Protein 3B5I (pdb70)

GO terms:
  GO:0000287 magnesium ion binding (F, IDA)
  GO:0009851 auxin biosynthetic process (P, IMP)
  GO:0042802 identical protein binding (F, IPI)
  GO:0051749 indole acetic acid carboxyl methyltransferase activity (F, IDA)
  GO:0009944 polarity specification of adaxial/abaxial axis (P, IMP)
  GO:0008757 S-adenosylmethionine-dependent methyltransferase activity (F, IMP)

Foldseek 3Di:
DVCVVVVVVVVLVLLVQFDFDPDLAGEEAEEEEEAAALDCVQVVVVVVSLVSQQVVCVVSPHGRYAYEYEYEDAPPGPVVNNVVPAADDDDPVVRDVRHDHHHYDYFHDHLLAAGDAFQDHAEYEYEAPLQFFPDQQPQCLDPPHQLQQALFQEQLADGQSVLVSLLVRSLSSVLSNVVNVLRHHHQRHKYKDKHFADADPDSNHGAQVCVLCGDLLSVLVVVCCVPDQDDRVLSSNHHRRGGHHHCCSNVVSCVVSPFKDFPDKDKDWPWDPFDAPPLVQLLSQLLRSLVVVCVRCVVVCCVSHPPVSSVSSSVRSSVVCSVVVVCPVVRNIIMMMMTMITGD/DVCVVVVVVVVLVLLVQFDFDPDLAGEEAEEEEEAAALDCVRVVVVVVSLVSQQVVCVVSPHHRYAYEYEYEDAPVGPVVNNVVPDADDDDCVRHDDHHYDYFHDDLLAAGDAFQDHAEYEYEAPLQFFPDQQPQCLDPPHQLQQALFQELLADGPSVLVSLLVSSLSSVLSNVLNVLRHHHQRHKYKDKHFADADPDQNHGQQVCVLCGDLLSVLVVVCCVDDQDDRVLSSNHHRRGGHYHCCSVVVSVVVSPFKDFPDKDKDWPWDPFDAPDLVQLLSQLLRSLVVVCVRCVVSCCVSHPNVSSVSSSVRSSVVCSVPVVCCVVRNIIMMMMTMITGD

Organism: Arabidopsis thaliana (NCBI:txid3702)

B-factor: mean 50.85, std 23.83, range [14.21, 118.27]

Sequence (684 aa):
AMHARSMLHLLEETLENVHLNSSASPPPFTAVDLGCSSGANTVHIIDFIVKHISKRFDAAGIDPPEFTAFFSDLPSNDFNTLFQLLPPLVSNTEECDGNRSYFVAGVPGSFYRRLFPARTIDFFHSAFSLHWLSQVPESVTDRRSAAYNRGRVFIHGAGEKTTTAYKRQFQADLAEFLRARAAEVKRGGAMFLVCLGRTSVDPTDQGGAGLLFGTHFQDAWDDLVREGLVAAEKRDGFNIPVYAPSLQDFKEVVDANGSFAIDKLVVYKGGSPLVVNEPDDASEVGRAFASSCRSVAGVLVEAHIGEELSNKLFSRVESRATSHAKDVLVNLQFFHIVASLSFTAMHARSMLHLLEETLENVHLNSSASPPPFTAVDLGCSSGANTVHIIDFIVKHISKRFDAAGIDPPEFTAFFSDLPSNDFNTLFQLLPPLVSNDGNRSYFVAGVPGSFYRRLFPARTIDFFHSAFSLHWLSQVPESVTDRRSAAYNRGRVFIHGAGEKTTTAYKRQFQADLAEFLRARAAEVKRGGAMFLVCLGRTSVDPTDQGGAGLLFGTHFQDAWDDLVREGLVAAEKRDGFNIPVYAPSLQDFKEVVDANGSFAIDKLVVYKGGSPLVVNEPDDASEVGRAFASSCRSVAGVLVEAHIGEELSNKLFSRVESRATSHAKDVLVNLQFFHIVASLSFT

CATH classification: 3.40.50.150 (+1 more: 1.10.1200.220)

Nearest PDB structures (foldseek):
  3b5i-assembly1_A  TM=1.003E+00  e=9.572E-78  Arabidopsis thaliana
  3b5i-assembly1_B  TM=1.003E+00  e=2.914E-75  Arabidopsis thaliana
  6c8s-assembly1_A  TM=9.063E-01  e=1.236E-34  Catharanthus roseus
  8wwq-assembly1_A  TM=8.603E-01  e=3.744E-30  Gardenia jasminoides
  2eg5-assembly1_C  TM=8.057E-01  e=3.099E-29  Coffea canephora

Radius of gyration: 29.13 Å; Cα contacts (8 Å, |Δi|>4): 1306; chains: 2; bounding box: 65×77×70 Å

Secondary structure (DSSP, 8-state):
-TTHHHHHHHHHHHHHTS----SSSPPPEEEEEET--SSHHHHHHHHHHHHHHHHHHHHTT-PPPPEEEEEEE-TTS-HHHHHHHSPPBP---------B-SEEEEEES-TTS--S-TT-EEEEEEES-TTB-SS--GGGG-TTSTT--TTTSSSSS--HHHHHHHHHHHHHHHHHHHHHHHHHEEEEEEEEEEEEE---SSTT--HHHHHHHSSHHHHHHHHTTSSSSS-HHHHSS----B----HHHHHHHHHHH-SEEEEEEEEEE-------SSTT-HHHHHHHHHHHHHHHHHHHHHTTS-HHHHHHHHHHHHHHHHHT-HHHHTT---EEEEEEEEE-/-TTHHHHHHHHHHHHHTS----SSSPPPEEEEEET--SSSHHHHHHHHHHHHHHHHHHHTT-PPPPEEEEEEE-TTS-HHHHHHHSPPBP-----B-SEEEEEES-TTS--S-TT-EEEEEEES-TTB-SS--GGGG-TTSTT--TTTSSSSS--HHHHHHHHHHHHHHHHHHHHHHHHHEEEEEEEEEEEEE---SSTT--HHHHHHHSSHHHHHHTTTTSSSSS-HHHHSS----B----HHHHHHHHHHH-SEEEEEEEEEE-------SSTT-HHHHHHHHHHHHHHHHHHHHHTTS-HHHHHHHTTTHHHHHHHTTHHHHTT---EEEEEEEEE-

Structure (mmCIF, N/CA/C/O backbone):
data_3B5I
#
_entry.id   3B5I
#
_cell.length_a   67.270
_cell.length_b   129.400
_cell.length_c   68.330
_cell.angle_alpha   90.00
_cell.angle_beta   112.30
_cell.angle_gamma   90.00
#
_symmetry.space_group_name_H-M   'P 1 21 1'
#
loop_
_entity.id
_entity.type
_entity.pdbx_description
1 polymer 'S-adenosyl-L-methionine:salicylic acid carboxyl methyltransferase-like protein'
2 non-polymer S-ADENOSYL-L-HOMOCYSTEINE
3 non-polymer 'MAGNESIUM ION'
4 water water
#
loop_
_atom_site.group_PDB
_atom_site.id
_atom_site.type_symbol
_atom_site.label_atom_id
_atom_site.label_alt_id
_atom_site.label_comp_id
_atom_site.label_asym_id
_atom_site.label_entity_id
_atom_site.label_seq_id
_atom_site.pdbx_PDB_ins_code
_atom_site.Cartn_x
_atom_site.Cartn_y
_atom_site.Cartn_z
_atom_site.occupancy
_atom_site.B_iso_or_equiv
_atom_site.auth_seq_id
_atom_site.auth_comp_id
_atom_site.auth_asym_id
_atom_site.auth_atom_id
_atom_site.pdbx_PDB_model_num
ATOM 1 N N . ALA A 1 26 ? 13.507 -14.427 10.793 1.00 116.10 26 ALA A N 1
ATOM 2 C CA . ALA A 1 26 ? 13.184 -13.319 9.832 1.00 116.01 26 ALA A CA 1
ATOM 3 C C . ALA A 1 26 ? 12.863 -13.811 8.405 1.00 115.75 26 ALA A C 1
ATOM 4 O O . ALA A 1 26 ? 12.500 -13.010 7.538 1.00 115.89 26 ALA A O 1
ATOM 6 N N . MET A 1 27 ? 12.979 -15.121 8.170 1.00 115.22 27 MET A N 1
ATOM 7 C CA . MET A 1 27 ? 12.667 -15.713 6.857 1.00 114.53 27 MET A CA 1
ATOM 8 C C . MET A 1 27 ? 11.171 -15.988 6.661 1.00 113.42 27 MET A C 1
ATOM 9 O O . MET A 1 27 ? 10.757 -17.110 6.349 1.00 113.45 27 MET A O 1
ATOM 14 N N . HIS A 1 28 ? 10.375 -14.941 6.857 1.00 111.86 28 HIS A N 1
ATOM 15 C CA . HIS A 1 28 ? 8.936 -14.950 6.599 1.00 110.16 28 HIS A CA 1
ATOM 16 C C . HIS A 1 28 ? 8.522 -13.599 6.046 1.00 108.29 28 HIS A C 1
ATOM 17 O O . HIS A 1 28 ? 7.385 -13.413 5.612 1.00 108.21 28 HIS A O 1
ATOM 24 N N . ALA A 1 29 ? 9.459 -12.657 6.088 1.00 105.73 29 ALA A N 1
ATOM 25 C CA . ALA A 1 29 ? 9.280 -11.351 5.481 1.00 103.12 29 ALA A CA 1
ATOM 26 C C . ALA A 1 29 ? 9.368 -11.467 3.960 1.00 101.05 29 ALA A C 1
ATOM 27 O O . ALA A 1 29 ? 8.707 -10.716 3.239 1.00 101.03 29 ALA A O 1
ATOM 29 N N . ARG A 1 30 ? 10.177 -12.417 3.487 1.00 98.00 30 ARG A N 1
ATOM 30 C CA . ARG A 1 30 ? 10.303 -12.715 2.054 1.00 94.84 30 ARG A CA 1
ATOM 31 C C . ARG A 1 30 ? 9.008 -13.308 1.512 1.00 91.58 30 ARG A C 1
ATOM 32 O O . ARG A 1 30 ? 8.674 -13.140 0.337 1.00 91.44 30 ARG A O 1
ATOM 40 N N . SER A 1 31 ? 8.291 -14.005 2.389 1.00 87.24 31 SER A N 1
ATOM 41 C CA . SER A 1 31 ? 7.009 -14.609 2.060 1.00 82.72 31 SER A CA 1
ATOM 42 C C . SER A 1 31 ? 5.880 -13.572 2.141 1.00 79.34 31 SER A C 1
ATOM 43 O O . SER A 1 31 ? 4.927 -13.616 1.358 1.00 78.91 31 SER A O 1
ATOM 46 N N . MET A 1 32 ? 6.003 -12.635 3.082 1.00 74.91 32 MET A N 1
ATOM 47 C CA . MET A 1 32 ? 5.026 -11.549 3.254 1.00 70.44 32 MET A CA 1
ATOM 48 C C . MET A 1 32 ? 5.151 -10.435 2.218 1.00 66.64 32 MET A C 1
ATOM 49 O O . MET A 1 32 ? 4.153 -9.815 1.840 1.00 65.71 32 MET A O 1
ATOM 54 N N . LEU A 1 33 ? 6.374 -10.178 1.769 1.00 62.07 33 LEU A N 1
ATOM 55 C CA . LEU A 1 33 ? 6.575 -9.273 0.655 1.00 57.90 33 LEU A CA 1
ATOM 56 C C . LEU A 1 33 ? 5.857 -9.776 -0.597 1.00 55.44 33 LEU A C 1
ATOM 57 O O . LEU A 1 33 ? 5.598 -9.008 -1.523 1.00 54.77 33 LEU A O 1
ATOM 62 N N . HIS A 1 34 ? 5.508 -11.059 -0.611 1.00 52.61 34 HIS A N 1
ATOM 63 C CA . HIS A 1 34 ? 4.814 -11.630 -1.756 1.00 50.08 34 HIS A CA 1
ATOM 64 C C . HIS A 1 34 ? 3.367 -11.193 -1.802 1.00 47.28 34 HIS A C 1
ATOM 65 O O . HIS A 1 34 ? 2.870 -10.822 -2.855 1.00 47.20 34 HIS A O 1
ATOM 72 N N . LEU A 1 35 ? 2.702 -11.239 -0.657 1.00 44.16 35 LEU A N 1
ATOM 73 C CA . LEU A 1 35 ? 1.306 -10.847 -0.537 1.00 41.11 35 LEU A CA 1
ATOM 74 C C . LEU A 1 35 ? 1.141 -9.402 -0.955 1.00 40.10 35 LEU A C 1
ATOM 75 O O . LEU A 1 35 ? 0.179 -9.049 -1.659 1.00 39.83 35 LEU A O 1
ATOM 80 N N . LEU A 1 36 ? 2.105 -8.575 -0.545 1.00 38.37 36 LEU A N 1
ATOM 81 C CA . LEU A 1 36 ? 2.135 -7.176 -0.931 1.00 36.54 36 LEU A CA 1
ATOM 82 C C . LEU A 1 36 ? 2.309 -7.026 -2.436 1.00 36.50 36 LEU A C 1
ATOM 83 O O . LEU A 1 36 ? 1.603 -6.229 -3.053 1.00 36.19 36 LEU A O 1
ATOM 88 N N . GLU A 1 37 ? 3.213 -7.807 -3.026 1.00 36.80 37 GLU A N 1
ATOM 89 C CA . GLU A 1 37 ? 3.423 -7.802 -4.497 1.00 37.79 37 GLU A CA 1
ATOM 90 C C . GLU A 1 37 ? 2.129 -8.075 -5.239 1.00 36.96 37 GLU A C 1
ATOM 91 O O . GLU A 1 37 ? 1.767 -7.373 -6.182 1.00 36.47 37 GLU A O 1
ATOM 97 N N . GLU A 1 38 ? 1.417 -9.090 -4.768 1.00 36.83 38 GLU A N 1
ATOM 98 C CA . GLU A 1 38 ? 0.142 -9.460 -5.344 1.00 36.50 38 GLU A CA 1
ATOM 99 C C . GLU A 1 38 ? -0.906 -8.359 -5.311 1.00 35.72 38 GLU A C 1
ATOM 100 O O . GLU A 1 38 ? -1.595 -8.161 -6.292 1.00 36.14 38 GLU A O 1
ATOM 106 N N . THR A 1 39 ? -1.049 -7.660 -4.192 1.00 34.74 39 THR A N 1
ATOM 107 C CA . THR A 1 39 ? -2.005 -6.557 -4.108 1.00 33.34 39 THR A CA 1
ATOM 108 C C . THR A 1 39 ? -1.595 -5.420 -5.037 1.00 33.42 39 THR A C 1
ATOM 109 O O . THR A 1 39 ? -2.441 -4.760 -5.644 1.00 32.16 39 THR A O 1
ATOM 113 N N . LEU A 1 40 ? -0.282 -5.215 -5.134 1.00 33.93 40 LEU A N 1
ATOM 114 C CA . LEU A 1 40 ? 0.279 -4.156 -5.964 1.00 34.74 40 LEU A CA 1
ATOM 115 C C . LEU A 1 40 ? -0.044 -4.381 -7.443 1.00 35.83 40 LEU A C 1
ATOM 116 O O . LEU A 1 40 ? -0.211 -3.418 -8.203 1.00 35.67 40 LEU A O 1
ATOM 121 N N . GLU A 1 41 ? -0.164 -5.653 -7.824 1.00 37.41 41 GLU A N 1
ATOM 122 C CA . GLU A 1 41 ? -0.574 -6.041 -9.178 1.00 39.31 41 GLU A CA 1
ATOM 123 C C . GLU A 1 41 ? -2.011 -5.666 -9.496 1.00 39.86 41 GLU A C 1
ATOM 124 O O . GLU A 1 41 ? -2.315 -5.349 -10.639 1.00 40.27 41 GLU A O 1
ATOM 130 N N . ASN A 1 42 ? -2.883 -5.701 -8.491 1.00 40.88 42 ASN A N 1
ATOM 131 C CA . ASN A 1 42 ? -4.306 -5.421 -8.682 1.00 41.83 42 ASN A CA 1
ATOM 132 C C . ASN A 1 42 ? -4.651 -3.976 -8.949 1.00 42.23 42 ASN A C 1
ATOM 133 O O . ASN A 1 42 ? -5.824 -3.672 -9.188 1.00 42.49 42 ASN A O 1
ATOM 138 N N . VAL A 1 43 ? -3.664 -3.083 -8.870 1.00 42.99 43 VAL A N 1
ATOM 139 C CA . VAL A 1 43 ? -3.915 -1.642 -9.024 1.00 43.82 43 VAL A CA 1
ATOM 140 C C . VAL A 1 43 ? -3.960 -1.196 -10.486 1.00 44.93 43 VAL A C 1
ATOM 141 O O . VAL A 1 43 ? -3.038 -1.460 -11.256 1.00 44.77 43 VAL A O 1
ATOM 145 N N . HIS A 1 44 ? -5.039 -0.512 -10.848 1.00 46.56 44 HIS A N 1
ATOM 146 C CA . HIS A 1 44 ? -5.228 0.006 -12.205 1.00 48.45 44 HIS A CA 1
ATOM 147 C C . HIS A 1 44 ? -4.251 1.130 -12.514 1.00 48.22 44 HIS A C 1
ATOM 148 O O . HIS A 1 44 ? -4.413 2.250 -12.051 1.00 48.50 44 HIS A O 1
ATOM 155 N N . LEU A 1 45 ? -3.223 0.809 -13.289 1.00 48.28 45 LEU A N 1
ATOM 156 C CA . LEU A 1 45 ? -2.241 1.789 -13.707 1.00 48.10 45 LEU A CA 1
ATOM 157 C C . LEU A 1 45 ? -2.769 2.632 -14.871 1.00 49.23 45 LEU A C 1
ATOM 158 O O . LEU A 1 45 ? -3.430 2.107 -15.782 1.00 49.36 45 LEU A O 1
ATOM 163 N N . ASN A 1 46 ? -2.505 3.939 -14.821 1.00 50.21 46 ASN A N 1
ATOM 164 C CA . ASN A 1 46 ? -2.880 4.834 -15.904 1.00 51.27 46 ASN A CA 1
ATOM 165 C C . ASN A 1 46 ? -2.197 4.406 -17.202 1.00 52.38 46 ASN A C 1
ATOM 166 O O . ASN A 1 46 ? -0.968 4.178 -17.239 1.00 52.64 46 ASN A O 1
ATOM 171 N N . SER A 1 47 ? -3.011 4.271 -18.250 1.00 53.05 47 SER A N 1
ATOM 172 C CA . SER A 1 47 ? -2.544 3.751 -19.524 1.00 53.87 47 SER A CA 1
ATOM 173 C C . SER A 1 47 ? -1.696 4.776 -20.289 1.00 54.29 47 SER A C 1
ATOM 174 O O . SER A 1 47 ? -0.652 4.415 -20.847 1.00 54.79 47 SER A O 1
ATOM 177 N N . SER A 1 48 ? -2.150 6.038 -20.286 1.00 54.24 48 SER A N 1
ATOM 178 C CA . SER A 1 48 ? -1.528 7.170 -21.003 1.00 53.98 48 SER A CA 1
ATOM 179 C C . SER A 1 48 ? 0.006 7.244 -20.961 1.00 53.49 48 SER A C 1
ATOM 180 O O . SER A 1 48 ? 0.642 6.845 -19.983 1.00 54.09 48 SER A O 1
ATOM 183 N N . ALA A 1 49 ? 0.580 7.770 -22.038 1.00 52.44 49 ALA A N 1
ATOM 184 C CA . ALA A 1 49 ? 2.017 7.999 -22.150 1.00 51.24 49 ALA A CA 1
ATOM 185 C C . ALA A 1 49 ? 2.558 8.839 -20.993 1.00 50.27 49 ALA A C 1
ATOM 186 O O . ALA A 1 49 ? 3.736 8.724 -20.643 1.00 50.25 49 ALA A O 1
ATOM 188 N N . SER A 1 50 ? 1.701 9.690 -20.415 1.00 48.73 50 SER A N 1
ATOM 189 C CA . SER A 1 50 ? 2.112 10.596 -19.324 1.00 47.35 50 SER A CA 1
ATOM 190 C C . SER A 1 50 ? 1.205 10.492 -18.084 1.00 45.78 50 SER A C 1
ATOM 191 O O . SER A 1 50 ? 0.430 11.410 -17.797 1.00 45.98 50 SER A O 1
ATOM 194 N N . PRO A 1 51 ? 1.317 9.379 -17.328 1.00 43.94 51 PRO A N 1
ATOM 195 C CA . PRO A 1 51 ? 0.337 9.144 -16.261 1.00 42.16 51 PRO A CA 1
ATOM 196 C C . PRO A 1 51 ? 0.529 10.154 -15.124 1.00 39.74 51 PRO A C 1
ATOM 197 O O . PRO A 1 51 ? 1.673 10.512 -14.832 1.00 39.53 51 PRO A O 1
ATOM 201 N N . PRO A 1 52 ? -0.577 10.592 -14.477 1.00 37.36 52 PRO A N 1
ATOM 202 C CA . PRO A 1 52 ? -0.542 11.587 -13.413 1.00 35.07 52 PRO A CA 1
ATOM 203 C C . PRO A 1 52 ? 0.146 11.009 -12.180 1.00 33.39 52 PRO A C 1
ATOM 204 O O . PRO A 1 52 ? 0.331 9.786 -12.086 1.00 33.08 52 PRO A O 1
ATOM 208 N N . PRO A 1 53 ? 0.517 11.873 -11.219 1.00 31.60 53 PRO A N 1
ATOM 209 C CA . PRO A 1 53 ? 1.293 11.406 -10.069 1.00 29.73 53 PRO A CA 1
ATOM 210 C C . PRO A 1 53 ? 0.602 10.308 -9.290 1.00 27.71 53 PRO A C 1
ATOM 211 O O . PRO A 1 53 ? -0.608 10.267 -9.221 1.00 27.54 53 PRO A O 1
ATOM 215 N N . PHE A 1 54 ? 1.402 9.424 -8.726 1.00 25.88 54 PHE A N 1
ATOM 216 C CA . PHE A 1 54 ? 0.939 8.257 -8.037 1.00 24.25 54 PHE A CA 1
ATOM 217 C C . PHE A 1 54 ? 1.084 8.521 -6.534 1.00 24.13 54 PHE A C 1
ATOM 218 O O . PHE A 1 54 ? 2.109 9.026 -6.054 1.00 23.37 54 PHE A O 1
ATOM 226 N N . THR A 1 55 ? 0.050 8.165 -5.788 1.00 23.61 55 THR A N 1
ATOM 227 C CA . THR A 1 55 ? 0.043 8.428 -4.372 1.00 22.92 55 THR A CA 1
ATOM 228 C C . THR A 1 55 ? -0.055 7.167 -3.558 1.00 22.30 55 THR A C 1
ATOM 229 O O . THR A 1 55 ? -0.958 6.378 -3.762 1.00 22.42 55 THR A O 1
ATOM 233 N N . ALA A 1 56 ? 0.875 6.996 -2.622 1.00 21.61 56 ALA A N 1
ATOM 234 C CA . ALA A 1 56 ? 0.884 5.843 -1.734 1.00 21.50 56 ALA A CA 1
ATOM 235 C C . ALA A 1 56 ? 0.927 6.286 -0.273 1.00 21.55 56 ALA A C 1
ATOM 236 O O . ALA A 1 56 ? 1.646 7.234 0.074 1.00 21.85 56 ALA A O 1
ATOM 238 N N . VAL A 1 57 ? 0.180 5.599 0.592 1.00 21.39 57 VAL A N 1
ATOM 239 C CA . VAL A 1 57 ? 0.125 5.978 2.022 1.00 21.21 57 VAL A CA 1
ATOM 240 C C . VAL A 1 57 ? 0.417 4.834 3.020 1.00 21.68 57 VAL A C 1
ATOM 241 O O . VAL A 1 57 ? -0.237 3.780 3.003 1.00 20.99 57 VAL A O 1
ATOM 245 N N . ASP A 1 58 ? 1.377 5.052 3.917 1.00 22.40 58 ASP A N 1
ATOM 246 C CA . ASP A 1 58 ? 1.610 4.073 4.958 1.00 23.22 58 ASP A CA 1
ATOM 247 C C . ASP A 1 58 ? 0.874 4.489 6.227 1.00 23.34 58 ASP A C 1
ATOM 248 O O . ASP A 1 58 ? 1.266 5.422 6.905 1.00 23.39 58 ASP A O 1
ATOM 253 N N . LEU A 1 59 ? -0.214 3.790 6.524 1.00 23.85 59 LEU A N 1
ATOM 254 C CA . LEU A 1 59 ? -1.074 4.111 7.654 1.00 24.16 59 LEU A CA 1
ATOM 255 C C . LEU A 1 59 ? -0.601 3.457 8.942 1.00 25.33 59 LEU A C 1
ATOM 256 O O . LEU A 1 59 ? -0.550 2.227 9.066 1.00 25.49 59 LEU A O 1
ATOM 261 N N . GLY A 1 60 ? -0.301 4.287 9.930 1.00 26.24 60 GLY A N 1
ATOM 262 C CA . GLY A 1 60 ? 0.214 3.791 11.194 1.00 27.01 60 GLY A CA 1
ATOM 263 C C . GLY A 1 60 ? 1.686 3.524 11.014 1.00 27.95 60 GLY A C 1
ATOM 264 O O . GLY A 1 60 ? 2.219 2.467 11.409 1.00 28.28 60 GLY A O 1
ATOM 265 N N . CYS A 1 61 ? 2.353 4.484 10.396 1.00 28.52 61 CYS A N 1
ATOM 266 C CA . CYS A 1 61 ? 3.788 4.404 10.266 1.00 29.72 61 CYS A CA 1
ATOM 267 C C . CYS A 1 61 ? 4.346 4.676 11.665 1.00 31.44 61 CYS A C 1
ATOM 268 O O . CYS A 1 61 ? 3.620 4.686 12.687 1.00 32.65 61 CYS A O 1
ATOM 271 N N . SER A 1 62 ? 5.629 4.899 11.771 1.00 32.07 62 SER A N 1
ATOM 272 C CA . SER A 1 62 ? 6.110 5.172 13.092 1.00 32.73 62 SER A CA 1
ATOM 273 C C . SER A 1 62 ? 7.287 6.052 12.824 1.00 33.63 62 SER A C 1
ATOM 274 O O . SER A 1 62 ? 7.145 7.029 12.068 1.00 34.20 62 SER A O 1
ATOM 277 N N . SER A 1 63 ? 8.440 5.716 13.396 1.00 34.07 63 SER A N 1
ATOM 278 C CA . SER A 1 63 ? 9.643 6.495 13.177 1.00 35.26 63 SER A CA 1
ATOM 279 C C . SER A 1 63 ? 10.802 5.590 12.816 1.00 35.78 63 SER A C 1
ATOM 280 O O . SER A 1 63 ? 11.951 6.038 12.724 1.00 36.16 63 SER A O 1
ATOM 283 N N . GLY A 1 64 ? 10.486 4.311 12.609 1.00 35.85 64 GLY A N 1
ATOM 284 C CA . GLY A 1 64 ? 11.483 3.324 12.286 1.00 35.29 64 GLY A CA 1
ATOM 285 C C . GLY A 1 64 ? 11.773 3.277 10.810 1.00 35.14 64 GLY A C 1
ATOM 286 O O . GLY A 1 64 ? 11.181 4.010 10.023 1.00 35.56 64 GLY A O 1
ATOM 287 N N . ALA A 1 65 ? 12.696 2.400 10.444 1.00 34.86 65 ALA A N 1
ATOM 288 C CA . ALA A 1 65 ? 13.049 2.151 9.062 1.00 34.49 65 ALA A CA 1
ATOM 289 C C . ALA A 1 65 ? 12.061 1.227 8.329 1.00 34.03 65 ALA A C 1
ATOM 290 O O . ALA A 1 65 ? 12.014 1.254 7.100 1.00 33.47 65 ALA A O 1
ATOM 292 N N . ASN A 1 66 ? 11.303 0.403 9.067 1.00 33.38 66 ASN A N 1
ATOM 293 C CA . ASN A 1 66 ? 10.250 -0.415 8.462 1.00 33.18 66 ASN A CA 1
ATOM 294 C C . ASN A 1 66 ? 9.380 0.416 7.507 1.00 32.65 66 ASN A C 1
ATOM 295 O O . ASN A 1 66 ? 9.127 -0.020 6.376 1.00 32.18 66 ASN A O 1
ATOM 300 N N . THR A 1 67 ? 8.931 1.606 7.951 1.00 31.62 67 THR A N 1
ATOM 301 C CA . THR A 1 67 ? 8.027 2.426 7.123 1.00 30.67 67 THR A CA 1
ATOM 302 C C . THR A 1 67 ? 8.646 2.844 5.789 1.00 30.27 67 THR A C 1
ATOM 303 O O . THR A 1 67 ? 7.994 2.774 4.766 1.00 29.39 67 THR A O 1
ATOM 307 N N . VAL A 1 68 ? 9.910 3.252 5.823 1.00 30.59 68 VAL A N 1
ATOM 308 C CA . VAL A 1 68 ? 10.581 3.770 4.658 1.00 31.36 68 VAL A CA 1
ATOM 309 C C . VAL A 1 68 ? 10.873 2.655 3.662 1.00 32.58 68 VAL A C 1
ATOM 310 O O . VAL A 1 68 ? 10.801 2.861 2.443 1.00 33.35 68 VAL A O 1
ATOM 314 N N . HIS A 1 69 ? 11.119 1.455 4.174 1.00 33.85 69 HIS A N 1
ATOM 315 C CA . HIS A 1 69 ? 11.443 0.337 3.315 1.00 34.61 69 HIS A CA 1
ATOM 316 C C . HIS A 1 69 ? 10.269 -0.177 2.510 1.00 34.45 69 HIS A C 1
ATOM 317 O O . HIS A 1 69 ? 10.436 -0.434 1.305 1.00 34.91 69 HIS A O 1
ATOM 324 N N . ILE A 1 70 ? 9.098 -0.345 3.140 1.00 33.81 70 ILE A N 1
ATOM 325 C CA . ILE A 1 70 ? 7.899 -0.709 2.365 1.00 33.82 70 ILE A CA 1
ATOM 326 C C . ILE A 1 70 ? 7.475 0.361 1.351 1.00 33.40 70 ILE A C 1
ATOM 327 O O . ILE A 1 70 ? 6.984 0.016 0.264 1.00 32.85 70 ILE A O 1
ATOM 332 N N . ILE A 1 71 ? 7.663 1.641 1.705 1.00 32.73 71 ILE A N 1
ATOM 333 C CA . ILE A 1 71 ? 7.323 2.726 0.775 1.00 32.04 71 ILE A CA 1
ATOM 334 C C . ILE A 1 71 ? 8.251 2.561 -0.412 1.00 32.43 71 ILE A C 1
ATOM 335 O O . ILE A 1 71 ? 7.815 2.591 -1.572 1.00 32.29 71 ILE A O 1
ATOM 340 N N . ASP A 1 72 ? 9.525 2.332 -0.083 1.00 32.65 72 ASP A N 1
ATOM 341 C CA . ASP A 1 72 ? 10.565 2.092 -1.069 1.00 32.86 72 ASP A CA 1
ATOM 342 C C . ASP A 1 72 ? 10.149 0.978 -2.005 1.00 32.14 72 ASP A C 1
ATOM 343 O O . ASP A 1 72 ? 10.188 1.130 -3.233 1.00 32.13 72 ASP A O 1
ATOM 348 N N . PHE A 1 73 ? 9.722 -0.123 -1.392 1.00 31.05 73 PHE A N 1
ATOM 349 C CA . PHE A 1 73 ? 9.292 -1.321 -2.080 1.00 29.58 73 PHE A CA 1
ATOM 350 C C . PHE A 1 73 ? 8.085 -1.060 -2.929 1.00 29.43 73 PHE A C 1
ATOM 351 O O . PHE A 1 73 ? 7.997 -1.595 -4.013 1.00 30.14 73 PHE A O 1
ATOM 359 N N . ILE A 1 74 ? 7.143 -0.264 -2.424 1.00 29.12 74 ILE A N 1
ATOM 360 C CA . ILE A 1 74 ? 5.916 0.016 -3.134 1.00 29.02 74 ILE A CA 1
ATOM 361 C C . ILE A 1 74 ? 6.250 0.758 -4.430 1.00 29.87 74 ILE A C 1
ATOM 362 O O . ILE A 1 74 ? 5.968 0.249 -5.521 1.00 29.61 74 ILE A O 1
ATOM 367 N N . VAL A 1 75 ? 6.904 1.913 -4.318 1.00 30.92 75 VAL A N 1
ATOM 368 C CA . VAL A 1 75 ? 7.151 2.728 -5.505 1.00 32.08 75 VAL A CA 1
ATOM 369 C C . VAL A 1 75 ? 8.069 2.005 -6.508 1.00 32.98 75 VAL A C 1
ATOM 370 O O . VAL A 1 75 ? 7.946 2.179 -7.729 1.00 33.28 75 VAL A O 1
ATOM 374 N N . LYS A 1 76 ? 8.947 1.164 -5.981 1.00 33.78 76 LYS A N 1
ATOM 375 C CA . LYS A 1 76 ? 9.837 0.356 -6.794 1.00 35.18 76 LYS A CA 1
ATOM 376 C C . LYS A 1 76 ? 9.078 -0.638 -7.698 1.00 35.60 76 LYS A C 1
ATOM 377 O O . LYS A 1 76 ? 9.436 -0.811 -8.862 1.00 35.60 76 LYS A O 1
ATOM 383 N N . HIS A 1 77 ? 8.043 -1.288 -7.154 1.00 35.97 77 HIS A N 1
ATOM 384 C CA . HIS A 1 77 ? 7.270 -2.272 -7.891 1.00 36.15 77 HIS A CA 1
ATOM 385 C C . HIS A 1 77 ? 6.375 -1.599 -8.905 1.00 36.22 77 HIS A C 1
ATOM 386 O O . HIS A 1 77 ? 6.255 -2.067 -10.042 1.00 36.62 77 HIS A O 1
ATOM 393 N N . ILE A 1 78 ? 5.744 -0.504 -8.491 1.00 35.68 78 ILE A N 1
ATOM 394 C CA . ILE A 1 78 ? 4.905 0.271 -9.384 1.00 35.29 78 ILE A CA 1
ATOM 395 C C . ILE A 1 78 ? 5.736 0.773 -10.550 1.00 35.98 78 ILE A C 1
ATOM 396 O O . ILE A 1 78 ? 5.332 0.650 -11.697 1.00 36.15 78 ILE A O 1
ATOM 401 N N . SER A 1 79 ? 6.916 1.306 -10.266 1.00 36.62 79 SER A N 1
ATOM 402 C CA . SER A 1 79 ? 7.785 1.733 -11.354 1.00 37.14 79 SER A CA 1
ATOM 403 C C . SER A 1 79 ? 8.041 0.563 -12.295 1.00 37.79 79 SER A C 1
ATOM 404 O O . SER A 1 79 ? 7.816 0.692 -13.504 1.00 38.18 79 SER A O 1
ATOM 407 N N . LYS A 1 80 ? 8.484 -0.571 -11.748 1.00 38.10 80 LYS A N 1
ATOM 408 C CA . LYS A 1 80 ? 8.783 -1.747 -12.572 1.00 38.97 80 LYS A CA 1
ATOM 409 C C . LYS A 1 80 ? 7.607 -2.189 -13.461 1.00 39.17 80 LYS A C 1
ATOM 410 O O . LYS A 1 80 ? 7.832 -2.714 -14.560 1.00 39.55 80 LYS A O 1
ATOM 416 N N . ARG A 1 81 ? 6.369 -1.988 -12.997 1.00 38.89 81 ARG A N 1
ATOM 417 C CA . ARG A 1 81 ? 5.204 -2.291 -13.823 1.00 38.64 81 ARG A CA 1
ATOM 418 C C . ARG A 1 81 ? 5.163 -1.347 -15.014 1.00 39.11 81 ARG A C 1
ATOM 419 O O . ARG A 1 81 ? 4.956 -1.758 -16.154 1.00 39.00 81 ARG A O 1
ATOM 427 N N . PHE A 1 82 ? 5.378 -0.071 -14.733 1.00 39.61 82 PHE A N 1
ATOM 428 C CA . PHE A 1 82 ? 5.337 0.943 -15.758 1.00 40.15 82 PHE A CA 1
ATOM 429 C C . PHE A 1 82 ? 6.363 0.638 -16.848 1.00 41.64 82 PHE A C 1
ATOM 430 O O . PHE A 1 82 ? 6.027 0.641 -18.035 1.00 42.18 82 PHE A O 1
ATOM 438 N N . ASP A 1 83 ? 7.595 0.334 -16.444 1.00 43.03 83 ASP A N 1
ATOM 439 C CA . ASP A 1 83 ? 8.644 -0.066 -17.383 1.00 44.11 83 ASP A CA 1
ATOM 440 C C . ASP A 1 83 ? 8.246 -1.283 -18.214 1.00 44.38 83 ASP A C 1
ATOM 441 O O . ASP A 1 83 ? 8.636 -1.376 -19.375 1.00 44.67 83 ASP A O 1
ATOM 446 N N . ALA A 1 84 ? 7.479 -2.207 -17.620 1.00 44.48 84 ALA A N 1
ATOM 447 C CA . ALA A 1 84 ? 7.008 -3.413 -18.323 1.00 44.42 84 ALA A CA 1
ATOM 448 C C . ALA A 1 84 ? 6.019 -3.102 -19.447 1.00 44.50 84 ALA A C 1
ATOM 449 O O . ALA A 1 84 ? 5.797 -3.937 -20.336 1.00 45.04 84 ALA A O 1
ATOM 451 N N . ALA A 1 85 ? 5.426 -1.910 -19.405 1.00 44.12 85 ALA A N 1
ATOM 452 C CA . ALA A 1 85 ? 4.551 -1.449 -20.475 1.00 44.23 85 ALA A CA 1
ATOM 453 C C . ALA A 1 85 ? 5.231 -0.377 -21.340 1.00 44.53 85 ALA A C 1
ATOM 454 O O . ALA A 1 85 ? 4.593 0.247 -22.196 1.00 44.42 85 ALA A O 1
ATOM 456 N N . GLY A 1 86 ? 6.528 -0.183 -21.108 1.00 44.83 86 GLY A N 1
ATOM 457 C CA . GLY A 1 86 ? 7.338 0.794 -21.828 1.00 45.37 86 GLY A CA 1
ATOM 458 C C . GLY A 1 86 ? 7.041 2.259 -21.527 1.00 45.81 86 GLY A C 1
ATOM 459 O O . GLY A 1 86 ? 7.210 3.134 -22.395 1.00 46.07 86 GLY A O 1
ATOM 460 N N . ILE A 1 87 ? 6.610 2.535 -20.299 1.00 45.67 87 ILE A N 1
ATOM 461 C CA . ILE A 1 87 ? 6.258 3.897 -19.893 1.00 45.60 87 ILE A CA 1
ATOM 462 C C . ILE A 1 87 ? 7.243 4.429 -18.850 1.00 44.88 87 ILE A C 1
ATOM 463 O O . ILE A 1 87 ? 7.767 3.661 -18.042 1.00 45.04 87 ILE A O 1
ATOM 468 N N . ASP A 1 88 ? 7.520 5.734 -18.894 1.00 44.00 88 ASP A N 1
ATOM 469 C CA . ASP A 1 88 ? 8.228 6.402 -17.799 1.00 42.72 88 ASP A CA 1
ATOM 470 C C . ASP A 1 88 ? 7.338 6.401 -16.564 1.00 40.57 88 ASP A C 1
ATOM 471 O O . ASP A 1 88 ? 6.170 6.796 -16.628 1.00 40.71 88 ASP A O 1
ATOM 476 N N . PRO A 1 89 ? 7.878 5.960 -15.434 1.00 38.31 89 PRO A N 1
ATOM 477 C CA . PRO A 1 89 ? 7.094 6.007 -14.212 1.00 36.77 89 PRO A CA 1
ATOM 478 C C . PRO A 1 89 ? 6.648 7.439 -13.863 1.00 35.35 89 PRO A C 1
ATOM 479 O O . PRO A 1 89 ? 7.405 8.411 -14.071 1.00 34.79 89 PRO A O 1
ATOM 483 N N . PRO A 1 90 ? 5.426 7.575 -13.318 1.00 33.71 90 PRO A N 1
ATOM 484 C CA . PRO A 1 90 ? 4.892 8.877 -12.982 1.00 32.58 90 PRO A CA 1
ATOM 485 C C . PRO A 1 90 ? 5.629 9.414 -11.761 1.00 31.63 90 PRO A C 1
ATOM 486 O O . PRO A 1 90 ? 6.421 8.682 -11.135 1.00 31.01 90 PRO A O 1
ATOM 490 N N . GLU A 1 91 ? 5.393 10.676 -11.412 1.00 30.51 91 GLU A 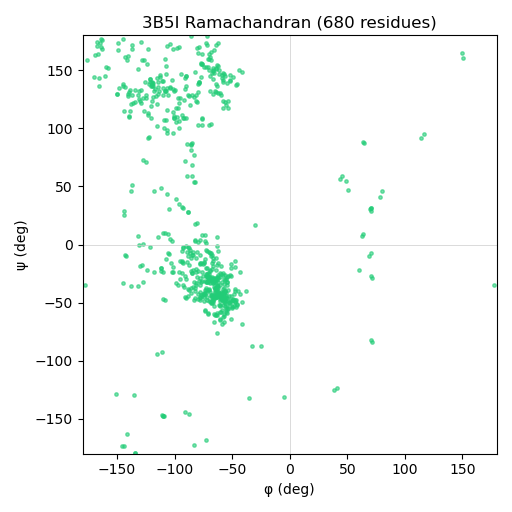N 1
ATOM 491 C CA . GLU A 1 91 ? 5.941 11.172 -10.134 1.00 29.71 91 GLU A CA 1
ATOM 492 C C . GLU A 1 91 ? 5.259 10.492 -8.951 1.00 29.23 91 GLU A C 1
ATOM 493 O O . GLU A 1 91 ? 4.082 10.131 -9.030 1.00 28.89 91 GLU A O 1
ATOM 499 N N . PHE A 1 92 ? 6.011 10.300 -7.872 1.00 28.67 92 PHE A N 1
ATOM 500 C CA . PHE A 1 92 ? 5.515 9.574 -6.699 1.00 28.77 92 PHE A CA 1
ATOM 501 C C . PHE A 1 92 ? 5.499 10.450 -5.461 1.00 28.55 92 PHE A C 1
ATOM 502 O O . PHE A 1 92 ? 6.452 11.176 -5.200 1.00 28.81 92 PHE A O 1
ATOM 510 N N . THR A 1 93 ? 4.411 10.363 -4.699 1.00 28.42 93 THR A N 1
ATOM 511 C CA . THR A 1 93 ? 4.332 10.958 -3.368 1.00 27.79 93 THR A CA 1
ATOM 512 C C . THR A 1 93 ? 4.067 9.860 -2.368 1.00 27.54 93 THR A C 1
ATOM 513 O O . THR A 1 93 ? 3.260 8.965 -2.597 1.00 26.86 93 THR A O 1
ATOM 517 N N . ALA A 1 94 ? 4.764 9.937 -1.248 1.00 27.62 94 ALA A N 1
ATOM 518 C CA . ALA A 1 94 ? 4.557 8.995 -0.176 1.00 27.36 94 ALA A CA 1
ATOM 519 C C . ALA A 1 94 ? 4.029 9.736 1.032 1.00 27.51 94 ALA A C 1
ATOM 520 O O . ALA A 1 94 ? 4.602 10.741 1.450 1.00 28.40 94 ALA A O 1
ATOM 522 N N . PHE A 1 95 ? 2.920 9.262 1.585 1.00 26.94 95 PHE A N 1
ATOM 523 C CA . PHE A 1 95 ? 2.392 9.849 2.815 1.00 26.05 95 PHE A CA 1
ATOM 524 C C . PHE A 1 95 ? 2.610 8.940 4.012 1.00 25.71 95 PHE A C 1
ATOM 525 O O . PHE A 1 95 ? 2.360 7.728 3.959 1.00 26.22 95 PHE A O 1
ATOM 533 N N . PHE A 1 96 ? 3.072 9.528 5.105 1.00 25.15 96 PHE A N 1
ATOM 534 C CA . PHE A 1 96 ? 3.430 8.760 6.289 1.00 23.99 96 PHE A CA 1
ATOM 535 C C . PHE A 1 96 ? 2.520 9.140 7.399 1.00 23.64 96 PHE A C 1
ATOM 536 O O . PHE A 1 96 ? 2.724 10.187 8.014 1.00 23.92 96 PHE A O 1
ATOM 544 N N . SER A 1 97 ? 1.528 8.301 7.670 1.00 22.95 97 SER A N 1
ATOM 545 C CA . SER A 1 97 ? 0.440 8.730 8.508 1.00 23.11 97 SER A CA 1
ATOM 546 C C . SER A 1 97 ? 0.455 8.035 9.838 1.00 23.16 97 SER A C 1
ATOM 547 O O . SER A 1 97 ? 0.632 6.832 9.917 1.00 22.76 97 SER A O 1
ATOM 550 N N . ASP A 1 98 ? 0.256 8.824 10.882 1.00 23.70 98 ASP A N 1
ATOM 551 C CA . ASP A 1 98 ? 0.200 8.342 12.253 1.00 24.16 98 ASP A CA 1
ATOM 552 C C . ASP A 1 98 ? -0.410 9.433 13.105 1.00 24.56 98 ASP A C 1
ATOM 553 O O . ASP A 1 98 ? -0.659 10.558 12.640 1.00 24.45 98 ASP A O 1
ATOM 558 N N . LEU A 1 99 ? -0.646 9.089 14.360 1.00 25.35 99 LEU A N 1
ATOM 559 C CA . LEU A 1 99 ? -1.149 10.023 15.350 1.00 26.40 99 LEU A CA 1
ATOM 560 C C . LEU A 1 99 ? -0.161 11.172 15.554 1.00 26.79 99 LEU A C 1
ATOM 561 O O . LEU A 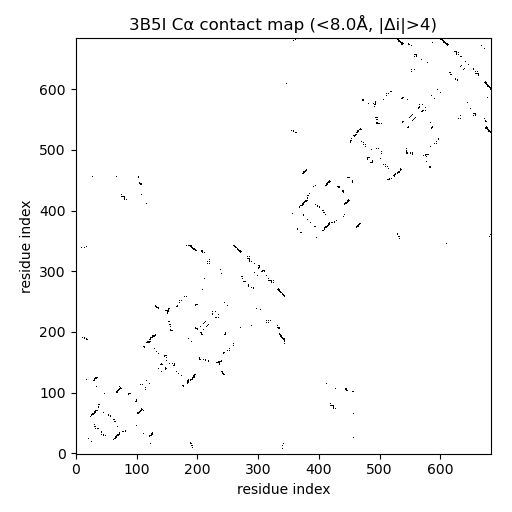1 99 ? 1.037 10.974 15.366 1.00 26.87 99 LEU A O 1
ATOM 566 N N . PRO A 1 100 ? -0.666 12.369 15.914 1.00 26.96 100 PRO A N 1
ATOM 567 C CA . PRO A 1 100 ? 0.146 13.535 16.248 1.00 27.12 100 PRO A CA 1
ATOM 568 C C . PRO A 1 100 ? 1.227 13.239 17.274 1.00 27.30 100 PRO A C 1
ATOM 569 O O . PRO A 1 100 ? 2.221 13.961 17.379 1.00 27.87 100 PRO A O 1
ATOM 573 N N . SER A 1 101 ? 1.064 12.171 18.023 1.00 27.14 101 SER A N 1
ATOM 574 C CA . SER A 1 101 ? 2.086 11.849 19.007 1.00 27.03 101 SER A CA 1
ATOM 575 C C . SER A 1 101 ? 3.223 10.989 18.457 1.00 26.57 101 SER A C 1
ATOM 576 O O . SER A 1 101 ? 4.180 10.700 19.159 1.00 27.90 101 SER A O 1
ATOM 579 N N . ASN A 1 102 ? 3.138 10.593 17.202 1.00 25.53 102 ASN A N 1
ATOM 580 C CA . ASN A 1 102 ? 4.220 9.867 16.569 1.00 24.60 102 ASN A CA 1
ATOM 581 C C . ASN A 1 102 ? 5.464 10.752 16.500 1.00 24.67 102 ASN A C 1
ATOM 582 O O . ASN A 1 102 ? 5.358 11.984 16.526 1.00 25.28 102 ASN A O 1
ATOM 587 N N . ASP A 1 103 ? 6.645 10.152 16.454 1.00 24.61 103 ASP A N 1
ATOM 588 C CA . ASP A 1 103 ? 7.868 10.951 16.420 1.00 24.96 103 ASP A CA 1
ATOM 589 C C . ASP A 1 103 ? 8.311 11.251 14.982 1.00 25.27 103 ASP A C 1
ATOM 590 O O . ASP A 1 103 ? 9.324 10.705 14.482 1.00 25.00 103 ASP A O 1
ATOM 595 N N . PHE A 1 104 ? 7.552 12.125 14.330 1.00 25.59 104 PHE A N 1
ATOM 596 C CA . PHE A 1 104 ? 7.830 12.473 12.946 1.00 26.71 104 PHE A CA 1
ATOM 597 C C . PHE A 1 104 ? 9.223 13.079 12.834 1.00 27.84 104 PHE A C 1
ATOM 598 O O . PHE A 1 104 ? 9.975 12.734 11.919 1.00 28.26 104 PHE A O 1
ATOM 606 N N . ASN A 1 105 ? 9.582 13.957 13.771 1.00 28.57 105 ASN A N 1
ATOM 607 C CA . ASN A 1 105 ? 10.912 14.509 13.770 1.00 29.64 105 ASN A CA 1
ATOM 608 C C . ASN A 1 105 ? 11.929 13.415 13.445 1.00 29.78 105 ASN A C 1
ATOM 609 O O . ASN A 1 105 ? 12.775 13.577 12.561 1.00 30.10 105 ASN A O 1
ATOM 614 N N . THR A 1 106 ? 11.832 12.288 14.145 1.00 30.04 106 THR A N 1
ATOM 615 C CA . THR A 1 106 ? 12.779 11.209 13.935 1.00 30.04 106 THR A CA 1
ATOM 616 C C . THR A 1 106 ? 12.601 10.645 12.550 1.00 30.46 106 THR A C 1
ATOM 617 O O . THR A 1 106 ? 13.575 10.520 11.818 1.00 30.86 106 THR A O 1
ATOM 621 N N . LEU A 1 107 ? 11.355 10.334 12.195 1.00 31.03 107 LEU A N 1
ATOM 622 C CA . LEU A 1 107 ? 11.019 9.802 10.880 1.00 31.53 107 LEU A CA 1
ATOM 623 C C . LEU A 1 107 ? 11.684 10.624 9.803 1.00 32.10 107 LEU A C 1
ATOM 624 O O . LEU A 1 107 ? 12.320 10.068 8.912 1.00 32.32 107 LEU A O 1
ATOM 629 N N . PHE A 1 108 ? 11.554 11.946 9.916 1.00 32.84 108 PHE A N 1
ATOM 630 C CA . PHE A 1 108 ? 11.950 12.843 8.848 1.00 34.10 108 PHE A CA 1
ATOM 631 C C . PHE A 1 108 ? 13.471 12.855 8.644 1.00 36.07 108 PHE A C 1
ATOM 632 O O . PHE A 1 108 ? 13.943 13.029 7.519 1.00 36.77 108 PHE A O 1
ATOM 640 N N . GLN A 1 109 ? 14.225 12.621 9.713 1.00 38.20 109 GLN A N 1
ATOM 641 C CA . GLN A 1 109 ? 15.685 12.565 9.634 1.00 40.47 109 GLN A CA 1
ATOM 642 C C . GLN A 1 109 ? 16.213 11.306 8.947 1.00 41.86 109 GLN A C 1
ATOM 643 O O . GLN A 1 109 ? 17.318 11.303 8.370 1.00 42.01 109 GLN A O 1
ATOM 649 N N . LEU A 1 110 ? 15.429 10.234 9.022 1.00 43.25 110 LEU A N 1
ATOM 650 C CA . LEU A 1 110 ? 15.754 8.992 8.328 1.00 44.62 110 LEU A CA 1
ATOM 651 C C . LEU A 1 110 ? 15.501 9.061 6.834 1.00 46.06 110 LEU A C 1
ATOM 652 O O . LEU A 1 110 ? 16.110 8.327 6.066 1.00 46.31 110 LEU A O 1
ATOM 657 N N . LEU A 1 111 ? 14.567 9.901 6.421 1.00 47.88 111 LEU A N 1
ATOM 658 C CA . LEU A 1 111 ? 14.211 9.923 5.020 1.00 49.94 111 LEU A CA 1
ATOM 659 C C . LEU A 1 111 ? 15.437 10.234 4.160 1.00 52.09 111 LEU A C 1
ATOM 660 O O . LEU A 1 111 ? 16.127 11.219 4.404 1.00 52.37 111 LEU A O 1
ATOM 665 N N . PRO A 1 112 ? 15.760 9.347 3.206 1.00 54.64 112 PRO A N 1
ATOM 666 C CA . PRO A 1 112 ? 16.865 9.611 2.256 1.00 56.88 112 PRO A CA 1
ATOM 667 C C . PRO A 1 112 ? 16.615 10.823 1.326 1.00 59.42 112 PRO A C 1
ATOM 668 O O . PRO A 1 112 ? 15.453 11.145 1.030 1.00 59.08 112 PRO A O 1
ATOM 672 N N . PRO A 1 113 ? 17.702 11.493 0.878 1.00 62.07 113 PRO A N 1
ATOM 673 C CA . PRO A 1 113 ? 17.596 12.707 0.067 1.00 64.50 113 PRO A CA 1
ATOM 674 C C . PRO A 1 113 ? 17.044 12.447 -1.321 1.00 67.31 113 PRO A C 1
ATOM 675 O O . PRO A 1 113 ? 17.110 11.324 -1.812 1.00 67.37 113 PRO A O 1
ATOM 679 N N . LEU A 1 114 ? 16.522 13.496 -1.945 1.00 70.97 114 LEU A N 1
ATOM 680 C CA . LEU A 1 114 ? 15.873 13.388 -3.242 1.00 74.75 114 LEU A CA 1
ATOM 681 C C . LEU A 1 114 ? 16.912 13.313 -4.370 1.00 77.77 114 LEU A C 1
ATOM 682 O O . LEU A 1 114 ? 17.924 14.012 -4.324 1.00 78.24 114 LEU A O 1
ATOM 687 N N . VAL A 1 115 ? 16.655 12.453 -5.360 1.00 81.70 115 VAL A N 1
ATOM 688 C CA . VAL A 1 115 ? 17.544 12.226 -6.520 1.00 85.58 115 VAL A CA 1
ATOM 689 C C . VAL A 1 115 ? 17.935 13.539 -7.222 1.00 88.22 115 VAL A C 1
ATOM 690 O O . VAL A 1 115 ? 17.109 14.453 -7.338 1.00 88.72 115 VAL A O 1
ATOM 694 N N . SER A 1 116 ? 19.188 13.631 -7.675 1.00 91.42 116 SER A N 1
ATOM 695 C CA . SER A 1 116 ? 19.676 14.837 -8.373 1.00 94.32 116 SER A CA 1
ATOM 696 C C . SER A 1 116 ? 19.480 14.757 -9.915 1.00 96.01 116 SER A C 1
ATOM 697 O O . SER A 1 116 ? 18.484 14.195 -10.381 1.00 96.46 116 SER A O 1
ATOM 700 N N . ASN A 1 117 ? 20.419 15.311 -10.686 1.00 97.93 117 ASN A N 1
ATOM 701 C CA . ASN A 1 117 ? 20.310 15.429 -12.156 1.00 99.43 117 ASN A CA 1
ATOM 702 C C . ASN A 1 117 ? 20.402 14.154 -12.997 1.00 99.79 117 ASN A C 1
ATOM 703 O O . ASN A 1 117 ? 20.927 13.148 -12.571 1.00 100.13 117 ASN A O 1
ATOM 708 N N . THR A 1 118 ? 19.970 14.263 -14.260 1.00 99.97 118 THR A N 1
ATOM 709 C CA . THR A 1 118 ? 20.087 13.177 -15.264 1.00 100.02 118 THR A CA 1
ATOM 710 C C . THR A 1 118 ? 21.289 12.250 -15.057 1.00 100.04 118 THR A C 1
ATOM 711 O O . THR A 1 118 ? 21.193 11.037 -15.275 1.00 100.11 118 THR A O 1
ATOM 715 N N . GLU A 1 121 ? 27.740 8.595 -10.937 1.00 110.39 121 GLU A N 1
ATOM 716 C CA . GLU A 1 121 ? 27.700 8.981 -9.526 1.00 110.49 121 GLU A CA 1
ATOM 717 C C . GLU A 1 121 ? 26.408 8.561 -8.813 1.00 110.54 121 GLU A C 1
ATOM 718 O O . GLU A 1 121 ? 26.383 8.445 -7.580 1.00 110.61 121 GLU A O 1
ATOM 724 N N . GLU A 1 122 ? 25.349 8.333 -9.594 1.00 110.56 122 GLU A N 1
ATOM 725 C CA . GLU A 1 122 ? 24.072 7.816 -9.088 1.00 110.57 122 GLU A CA 1
ATOM 726 C C . GLU A 1 122 ? 24.253 6.443 -8.400 1.00 110.71 122 GLU A C 1
ATOM 727 O O . GLU A 1 122 ? 24.119 6.337 -7.174 1.00 110.73 122 GLU A O 1
ATOM 733 N N . CYS A 1 123 ? 24.571 5.413 -9.193 1.00 110.71 123 CYS A N 1
ATOM 734 C CA . CYS A 1 123 ? 24.765 4.042 -8.701 1.00 110.56 123 CYS A CA 1
ATOM 735 C C . CYS A 1 123 ? 25.880 3.334 -9.465 1.00 110.43 123 CYS A C 1
ATOM 736 O O . CYS A 1 123 ? 25.784 2.134 -9.756 1.00 110.25 123 CYS A O 1
ATOM 739 N N . ASP A 1 127 ? 19.473 0.193 -2.773 1.00 90.91 127 ASP A N 1
ATOM 740 C CA . ASP A 1 127 ? 18.875 1.033 -1.732 1.00 90.75 127 ASP A CA 1
ATOM 741 C C . ASP A 1 127 ? 19.483 2.440 -1.759 1.00 89.59 127 ASP A C 1
ATOM 742 O O . ASP A 1 127 ? 19.579 3.063 -2.822 1.00 89.97 127 ASP A O 1
ATOM 747 N N . GLY A 1 128 ? 19.889 2.928 -0.584 1.00 87.75 128 GLY A N 1
ATOM 748 C CA . GLY A 1 128 ? 20.547 4.221 -0.445 1.00 85.00 128 GLY A CA 1
ATOM 749 C C . GLY A 1 128 ? 19.599 5.376 -0.669 1.00 82.98 128 GLY A C 1
ATOM 750 O O . GLY A 1 128 ? 19.036 5.924 0.286 1.00 83.10 128 GLY A O 1
ATOM 751 N N . ASN A 1 129 ? 19.403 5.739 -1.935 1.00 80.45 129 ASN A N 1
ATOM 752 C CA . ASN A 1 129 ? 18.644 6.946 -2.200 1.00 77.61 129 ASN A CA 1
ATOM 753 C C . ASN A 1 129 ? 17.147 6.849 -2.519 1.00 74.78 129 ASN A C 1
ATOM 754 O O . ASN A 1 129 ? 16.599 5.749 -2.664 1.00 74.79 129 ASN A O 1
ATOM 759 N N . ARG A 1 130 ? 16.505 8.017 -2.530 1.00 70.72 130 ARG A N 1
ATOM 760 C CA . ARG A 1 130 ? 15.055 8.180 -2.616 1.00 66.37 130 ARG A CA 1
ATOM 761 C C . ARG A 1 130 ? 14.658 8.857 -3.934 1.00 63.27 130 ARG A C 1
ATOM 762 O O . ARG A 1 130 ? 15.313 9.791 -4.390 1.00 63.31 130 ARG A O 1
ATOM 770 N N . SER A 1 131 ? 13.574 8.401 -4.540 1.00 58.96 131 SER A N 1
ATOM 771 C CA . SER A 1 131 ? 13.131 8.965 -5.804 1.00 54.65 131 SER A CA 1
ATOM 772 C C . SER A 1 131 ? 11.613 9.158 -5.783 1.00 51.39 131 SER A C 1
ATOM 773 O O . SER A 1 131 ? 10.894 8.702 -6.691 1.00 50.98 131 SER A O 1
ATOM 776 N N . TYR A 1 132 ? 11.134 9.816 -4.726 1.00 46.44 132 TYR A N 1
ATOM 777 C CA . TYR A 1 132 ? 9.727 10.140 -4.572 1.00 41.84 132 TYR A CA 1
ATOM 778 C C . TYR A 1 132 ? 9.613 11.260 -3.583 1.00 38.99 132 TYR A C 1
ATOM 779 O O . TYR A 1 132 ? 10.479 11.396 -2.724 1.00 38.80 132 TYR A O 1
ATOM 788 N N . PHE A 1 133 ? 8.560 12.063 -3.702 1.00 34.79 133 PHE A N 1
ATOM 789 C CA . PHE A 1 133 ? 8.310 13.123 -2.729 1.00 31.17 133 PHE A CA 1
ATOM 790 C C . PHE A 1 133 ? 7.712 12.533 -1.443 1.00 29.37 133 PHE A C 1
ATOM 791 O O . PHE A 1 133 ? 7.120 11.436 -1.469 1.00 28.85 133 PHE A O 1
ATOM 799 N N . VAL A 1 134 ? 7.907 13.239 -0.322 1.00 27.09 134 VAL A N 1
ATOM 800 C CA . VAL A 1 134 ? 7.445 12.757 0.998 1.00 25.07 134 VAL A CA 1
ATOM 801 C C . VAL A 1 134 ? 6.606 13.750 1.778 1.00 23.95 134 VAL A C 1
ATOM 802 O O . VAL A 1 134 ? 6.660 14.954 1.542 1.00 23.70 134 VAL A O 1
ATOM 806 N N . ALA A 1 135 ? 5.834 13.226 2.715 1.00 22.63 135 ALA A N 1
ATOM 807 C CA . ALA A 1 135 ? 4.956 14.056 3.535 1.00 21.98 135 ALA A CA 1
ATOM 808 C C . ALA A 1 135 ? 4.483 13.245 4.740 1.00 21.19 135 ALA A C 1
ATOM 809 O O . ALA A 1 135 ? 4.102 12.081 4.611 1.00 20.60 135 ALA A O 1
ATOM 811 N N . GLY A 1 136 ? 4.499 13.881 5.905 1.00 20.18 136 GLY A N 1
ATOM 812 C CA . GLY A 1 136 ? 4.035 13.225 7.112 1.00 19.99 136 GLY A CA 1
ATOM 813 C C . GLY A 1 136 ? 2.679 13.722 7.491 1.00 19.50 136 GLY A C 1
ATOM 814 O O . GLY A 1 136 ? 2.454 14.929 7.483 1.00 20.66 136 GLY A O 1
ATOM 815 N N . VAL A 1 137 ? 1.784 12.815 7.840 1.00 18.51 137 VAL A N 1
ATOM 816 C CA . VAL A 1 137 ? 0.391 13.200 8.017 1.00 18.18 137 VAL A CA 1
ATOM 817 C C . VAL A 1 137 ? -0.083 12.911 9.443 1.00 18.19 137 VAL A C 1
ATOM 818 O O . VAL A 1 137 ? -0.252 11.726 9.823 1.00 18.64 137 VAL A O 1
ATOM 822 N N . PRO A 1 138 ? -0.289 13.982 10.240 1.00 17.79 138 PRO A N 1
ATOM 823 C CA . PRO A 1 138 ? -0.838 13.844 11.601 1.00 17.80 138 PRO A CA 1
ATOM 824 C C . PRO A 1 138 ? -2.365 13.715 11.660 1.00 17.64 138 PRO A C 1
ATOM 825 O O . PRO A 1 138 ? -3.075 14.540 11.074 1.00 18.33 138 PRO A O 1
ATOM 829 N N . GLY A 1 139 ? -2.843 12.692 12.363 1.00 17.09 139 GLY A N 1
ATOM 830 C CA . GLY A 1 139 ? -4.254 12.507 12.649 1.00 17.32 139 GLY A CA 1
ATOM 831 C C . GLY A 1 139 ? -4.589 11.025 12.763 1.00 18.44 139 GLY A C 1
ATOM 832 O O . GLY A 1 139 ? -3.812 10.149 12.363 1.00 18.39 139 GLY A O 1
ATOM 833 N N . SER A 1 140 ? -5.750 10.727 13.322 1.00 19.10 140 SER A N 1
ATOM 834 C CA . SER A 1 140 ? -6.166 9.358 13.479 1.00 20.43 140 SER A CA 1
ATOM 835 C C . SER A 1 140 ? -6.732 8.799 12.173 1.00 21.44 140 SER A C 1
ATOM 836 O O . SER A 1 140 ? -7.574 9.427 11.519 1.00 21.94 140 SER A O 1
ATOM 839 N N . PHE A 1 141 ? -6.273 7.625 11.764 1.00 22.66 141 PHE A N 1
ATOM 840 C CA . PHE A 1 141 ? -6.818 7.039 10.524 1.00 24.01 141 PHE A CA 1
ATOM 841 C C . PHE A 1 141 ? -8.210 6.388 10.700 1.00 25.22 141 PHE A C 1
ATOM 842 O O . PHE A 1 141 ? -8.737 5.802 9.780 1.00 25.25 141 PHE A O 1
ATOM 850 N N . TYR A 1 142 ? -8.791 6.489 11.890 1.00 26.87 142 TYR A N 1
ATOM 851 C CA . TYR A 1 142 ? -10.162 6.067 12.083 1.00 27.80 142 TYR A CA 1
ATOM 852 C C . TYR A 1 142 ? -11.150 7.136 11.611 1.00 29.15 142 TYR A C 1
ATOM 853 O O . TYR A 1 142 ? -12.336 7.117 11.996 1.00 29.90 142 TYR A O 1
ATOM 862 N N . ARG A 1 143 ? -10.648 8.059 10.782 1.00 30.08 143 ARG A N 1
ATOM 863 C CA . ARG A 1 143 ? -11.439 9.134 10.162 1.00 30.74 143 ARG A CA 1
ATOM 864 C C . ARG A 1 143 ? -10.675 9.749 8.984 1.00 30.22 143 ARG A C 1
ATOM 865 O O . ARG A 1 143 ? -9.538 9.362 8.703 1.00 31.22 143 ARG A O 1
ATOM 873 N N . ARG A 1 144 ? -11.293 10.687 8.279 1.00 28.95 144 ARG A N 1
ATOM 874 C CA . ARG A 1 144 ? -10.709 11.209 7.033 1.00 27.55 144 ARG A CA 1
ATOM 875 C C . ARG A 1 144 ? -9.305 11.823 7.211 1.00 26.88 144 ARG A C 1
ATOM 876 O O . ARG A 1 144 ? -9.034 12.502 8.179 1.00 27.02 144 ARG A O 1
ATOM 884 N N . LEU A 1 145 ? -8.422 11.568 6.264 1.00 26.01 145 LEU A N 1
ATOM 885 C CA . LEU A 1 145 ? -7.090 12.116 6.327 1.00 25.39 145 LEU A CA 1
ATOM 886 C C . LEU A 1 145 ? -6.733 12.822 5.013 1.00 24.88 145 LEU A C 1
ATOM 887 O O . LEU A 1 145 ? -5.770 13.613 4.958 1.00 24.93 145 LEU A O 1
ATOM 892 N N . PHE A 1 146 ? -7.487 12.526 3.952 1.00 23.20 146 PHE A N 1
ATOM 893 C CA . PHE A 1 146 ? -7.124 13.038 2.642 1.00 22.01 146 PHE A CA 1
ATOM 894 C C . PHE A 1 146 ? -8.340 13.437 1.850 1.00 21.71 146 PHE A C 1
ATOM 895 O O . PHE A 1 146 ? -9.439 12.987 2.144 1.00 22.17 146 PHE A O 1
ATOM 903 N N . PRO A 1 147 ? -8.154 14.299 0.846 1.00 21.70 147 PRO A N 1
ATOM 904 C CA . PRO A 1 147 ? -9.280 14.644 -0.036 1.00 22.04 147 PRO A CA 1
ATOM 905 C C . PRO A 1 147 ? -9.779 13.398 -0.779 1.00 22.05 147 PRO A C 1
ATOM 906 O O . PRO A 1 147 ? -8.996 12.460 -0.993 1.00 20.86 147 PRO A O 1
ATOM 910 N N . ALA A 1 148 ? -11.062 13.421 -1.159 1.00 22.51 148 ALA A N 1
ATOM 911 C CA . ALA A 1 148 ? -11.737 12.309 -1.871 1.00 23.27 148 ALA A CA 1
ATOM 912 C C . ALA A 1 148 ? -11.001 11.843 -3.111 1.00 23.54 148 ALA A C 1
ATOM 913 O O . ALA A 1 148 ? -10.442 12.639 -3.845 1.00 23.86 148 ALA A O 1
ATOM 915 N N . ARG A 1 149 ? -10.983 10.548 -3.343 1.00 24.17 149 ARG A N 1
ATOM 916 C CA . ARG A 1 149 ? -10.416 10.039 -4.585 1.00 24.84 149 ARG A CA 1
ATOM 917 C C . ARG A 1 149 ? -9.050 10.641 -4.884 1.00 25.01 149 ARG A C 1
ATOM 918 O O . ARG A 1 149 ? -8.882 11.191 -5.941 1.00 26.34 149 ARG A O 1
ATOM 926 N N . THR A 1 150 ? -8.080 10.563 -3.987 1.00 24.82 150 THR A N 1
ATOM 927 C CA . THR A 1 150 ? -6.734 11.065 -4.311 1.00 24.60 150 THR A CA 1
ATOM 928 C C . THR A 1 150 ? -5.589 10.105 -3.991 1.00 24.51 150 THR A C 1
ATOM 929 O O . THR A 1 150 ? -4.417 10.434 -4.213 1.00 24.89 150 THR A O 1
ATOM 933 N N . ILE A 1 151 ? -5.917 8.934 -3.460 1.00 23.76 151 ILE A N 1
ATOM 934 C CA . ILE A 1 151 ? -4.910 7.964 -3.097 1.00 23.44 151 ILE A CA 1
ATOM 935 C C . ILE A 1 151 ? -5.015 6.706 -3.977 1.00 24.31 151 ILE A C 1
ATOM 936 O O . ILE A 1 151 ? -6.105 6.159 -4.136 1.00 24.78 151 ILE A O 1
ATOM 941 N N . ASP A 1 152 ? -3.879 6.253 -4.509 1.00 24.44 152 ASP A N 1
ATOM 942 C CA . ASP A 1 152 ? -3.786 5.060 -5.325 1.00 24.99 152 ASP A CA 1
ATOM 943 C C . ASP A 1 152 ? -3.680 3.816 -4.493 1.00 25.36 152 ASP A C 1
ATOM 944 O O . ASP A 1 152 ? -4.392 2.825 -4.755 1.00 26.27 152 ASP A O 1
ATOM 949 N N . PHE A 1 153 ? -2.787 3.850 -3.502 1.00 24.77 153 PHE A N 1
ATOM 950 C CA . PHE A 1 153 ? -2.517 2.671 -2.692 1.00 24.09 153 PHE A CA 1
ATOM 951 C C . PHE A 1 153 ? -2.381 2.997 -1.204 1.00 23.70 153 PHE A C 1
ATOM 952 O O . PHE A 1 153 ? -1.543 3.805 -0.804 1.00 23.86 153 PHE A O 1
ATOM 960 N N . PHE A 1 154 ? -3.234 2.385 -0.390 1.00 23.09 154 PHE A N 1
ATOM 961 C CA . PHE A 1 154 ? -3.133 2.501 1.064 1.00 22.62 154 PHE A CA 1
ATOM 962 C C . PHE A 1 154 ? -2.479 1.230 1.551 1.00 22.94 154 PHE A C 1
ATOM 963 O O . PHE A 1 154 ? -2.885 0.134 1.150 1.00 22.73 154 PHE A O 1
ATOM 971 N N . HIS A 1 155 ? -1.496 1.408 2.434 1.00 23.15 155 HIS A N 1
ATOM 972 C CA . HIS A 1 155 ? -0.834 0.339 3.134 1.00 23.82 155 HIS A CA 1
ATOM 973 C C . HIS A 1 155 ? -0.966 0.533 4.663 1.00 24.71 155 HIS A C 1
ATOM 974 O O . HIS A 1 155 ? -0.794 1.642 5.188 1.00 25.07 155 HIS A O 1
ATOM 981 N N . SER A 1 156 ? -1.226 -0.556 5.375 1.00 25.21 156 SER A N 1
ATOM 982 C CA . SER A 1 156 ? -1.282 -0.551 6.832 1.00 25.76 156 SER A CA 1
ATOM 983 C C . SER A 1 156 ? -0.693 -1.840 7.389 1.00 25.98 156 SER A C 1
ATOM 984 O O . SER A 1 156 ? -0.978 -2.922 6.905 1.00 26.07 156 SER A O 1
ATOM 987 N N . ALA A 1 157 ? 0.127 -1.736 8.416 1.00 26.03 157 ALA A N 1
ATOM 988 C CA . ALA A 1 157 ? 0.700 -2.947 9.003 1.00 26.12 157 ALA A CA 1
ATOM 989 C C . ALA A 1 157 ? 0.742 -2.808 10.519 1.00 25.68 157 ALA A C 1
ATOM 990 O O . ALA A 1 157 ? 1.207 -1.803 11.035 1.00 25.95 157 ALA A O 1
ATOM 992 N N . PHE A 1 158 ? 0.224 -3.817 11.201 1.00 25.06 158 PHE A N 1
ATOM 993 C CA . PHE A 1 158 ? 0.250 -3.906 12.656 1.00 25.49 158 PHE A CA 1
ATOM 994 C C . PHE A 1 158 ? -0.098 -2.604 13.308 1.00 25.69 158 PHE A C 1
ATOM 995 O O . PHE A 1 158 ? 0.676 -2.059 14.106 1.00 26.19 158 PHE A O 1
ATOM 1003 N N . SER A 1 159 ? -1.269 -2.113 12.941 1.00 26.00 159 SER A N 1
ATOM 1004 C CA . SER A 1 159 ? -1.790 -0.890 13.466 1.00 26.35 159 SER A CA 1
ATOM 1005 C C . SER A 1 159 ? -3.276 -1.032 13.768 1.00 26.94 159 SER A C 1
ATOM 1006 O O . SER A 1 159 ? -3.766 -0.448 14.725 1.00 27.09 159 SER A O 1
ATOM 1009 N N . LEU A 1 160 ? -3.993 -1.791 12.942 1.00 28.19 160 LEU A N 1
ATOM 1010 C CA . LEU A 1 160 ? -5.462 -1.822 13.011 1.00 29.37 160 LEU A CA 1
ATOM 1011 C C . LEU A 1 160 ? -5.982 -2.517 14.268 1.00 30.21 160 LEU A C 1
ATOM 1012 O O . LEU A 1 160 ? -7.181 -2.516 14.524 1.00 30.48 160 LEU A O 1
ATOM 1017 N N . HIS A 1 161 ? -5.082 -3.110 15.042 1.00 31.22 161 HIS A N 1
ATOM 1018 C CA . HIS A 1 161 ? -5.456 -3.842 16.252 1.00 32.69 161 HIS A CA 1
ATOM 1019 C C . HIS A 1 161 ? -5.498 -2.922 17.478 1.00 33.19 161 HIS A C 1
ATOM 1020 O O . HIS A 1 161 ? -5.849 -3.347 18.583 1.00 33.38 161 HIS A O 1
ATOM 1027 N N . TRP A 1 162 ? -5.149 -1.661 17.257 1.00 34.25 162 TRP A N 1
ATOM 1028 C CA . TRP A 1 162 ? -5.185 -0.623 18.264 1.00 35.29 162 TRP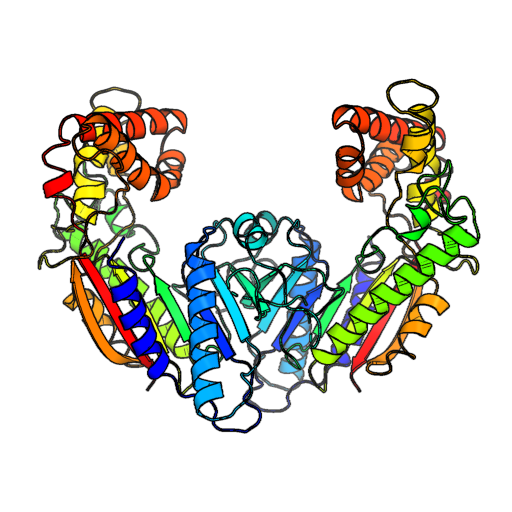 A CA 1
ATOM 1029 C C . TRP A 1 162 ? -6.503 0.098 18.264 1.00 35.01 162 TRP A C 1
ATOM 1030 O O . TRP A 1 162 ? -6.767 0.851 17.358 1.00 34.68 162 TRP A O 1
ATOM 1041 N N . LEU A 1 163 ? -7.312 -0.135 19.294 1.00 35.52 163 LEU A N 1
ATOM 1042 C CA . LEU A 1 163 ? -8.588 0.548 19.473 1.00 36.01 163 LEU A CA 1
ATOM 1043 C C . LEU A 1 163 ? -8.388 2.048 19.498 1.00 36.44 163 LEU A C 1
ATOM 1044 O O . LEU A 1 163 ? -7.363 2.552 19.991 1.00 35.75 163 LEU A O 1
ATOM 1049 N N . SER A 1 164 ? -9.374 2.752 18.941 1.00 37.16 164 SER A N 1
ATOM 1050 C CA . SER A 1 164 ? -9.379 4.217 18.904 1.00 37.91 164 SER A CA 1
ATOM 1051 C C . SER A 1 164 ? -9.442 4.813 20.326 1.00 38.92 164 SER A C 1
ATOM 1052 O O . SER A 1 164 ? -9.060 5.970 20.558 1.00 38.73 164 SER A O 1
ATOM 1055 N N . GLN A 1 165 ? -9.927 3.987 21.253 1.00 39.96 165 GLN A N 1
ATOM 1056 C CA . GLN A 1 165 ? -10.054 4.299 22.659 1.00 40.98 165 GLN A CA 1
ATOM 1057 C C . GLN A 1 165 ? -10.400 3.001 23.383 1.00 42.23 165 GLN A C 1
ATOM 1058 O O . GLN A 1 165 ? -10.837 2.015 22.756 1.00 42.13 165 GLN A O 1
ATOM 1064 N N . VAL A 1 166 ? -10.217 3.008 24.702 1.00 43.33 166 VAL A N 1
ATOM 1065 C CA . VAL A 1 166 ? -10.805 1.984 25.556 1.00 44.29 166 VAL A CA 1
ATOM 1066 C C . VAL A 1 166 ? -12.327 2.145 25.414 1.00 45.30 166 VAL A C 1
ATOM 1067 O O . VAL A 1 166 ? -12.818 3.270 25.357 1.00 44.98 166 VAL A O 1
ATOM 1071 N N . PRO A 1 167 ? -13.079 1.034 25.281 1.00 46.52 167 PRO A N 1
ATOM 1072 C CA . PRO A 1 167 ? -14.530 1.212 25.199 1.00 47.52 167 PRO A CA 1
ATOM 1073 C C . PRO A 1 167 ? -15.090 1.851 26.476 1.00 49.08 167 PRO A C 1
ATOM 1074 O O . PRO A 1 167 ? -14.772 1.429 27.601 1.00 48.76 167 PRO A O 1
ATOM 1078 N N . GLU A 1 168 ? -15.897 2.890 26.286 1.00 50.86 168 GLU A N 1
ATOM 1079 C CA . GLU A 1 168 ? -16.455 3.679 27.394 1.00 52.78 168 GLU A CA 1
ATOM 1080 C C . GLU A 1 168 ? -17.041 2.800 28.501 1.00 53.33 168 GLU A C 1
ATOM 1081 O O . GLU A 1 168 ? -16.906 3.085 29.695 1.00 53.37 168 GLU A O 1
ATOM 1087 N N . SER A 1 169 ? -17.686 1.722 28.078 1.00 54.38 169 SER A N 1
ATOM 1088 C CA . SER A 1 169 ? -18.441 0.882 28.979 1.00 55.09 169 SER A CA 1
ATOM 1089 C C . SER A 1 169 ? -17.519 0.076 29.905 1.00 55.97 169 SER A C 1
ATOM 1090 O O . SER A 1 169 ? -17.864 -0.161 31.066 1.00 56.05 169 SER A O 1
ATOM 1093 N N . VAL A 1 170 ? -16.329 -0.287 29.426 1.00 56.87 170 VAL A N 1
ATOM 1094 C CA . VAL A 1 170 ? -15.361 -0.963 30.302 1.00 58.00 170 VAL A CA 1
ATOM 1095 C C . VAL A 1 170 ? -14.611 -0.016 31.276 1.00 58.69 170 VAL A C 1
ATOM 1096 O O . VAL A 1 170 ? -13.895 -0.474 32.174 1.00 58.43 170 VAL A O 1
ATOM 1100 N N . THR A 1 171 ? -14.785 1.292 31.081 1.00 60.02 171 THR A N 1
ATOM 1101 C CA . THR A 1 171 ? -14.214 2.319 31.965 1.00 61.74 171 THR A CA 1
ATOM 1102 C C . THR A 1 171 ? -15.267 2.893 32.920 1.00 63.04 171 THR A C 1
ATOM 1103 O O . THR A 1 171 ? -14.988 3.803 33.695 1.00 63.16 171 THR A O 1
ATOM 1107 N N . ASP A 1 172 ? -16.475 2.354 32.855 1.00 64.79 172 ASP A N 1
ATOM 1108 C CA . ASP A 1 172 ? -17.563 2.772 33.719 1.00 66.41 172 ASP A CA 1
ATOM 1109 C C . ASP A 1 172 ? -17.680 1.744 34.848 1.00 67.69 172 ASP A C 1
ATOM 1110 O O . ASP A 1 172 ? -18.076 0.599 34.617 1.00 67.96 172 ASP A O 1
ATOM 1115 N N . ARG A 1 173 ? -17.319 2.159 36.064 1.00 69.19 173 ARG A N 1
ATOM 1116 C CA . ARG A 1 173 ? -17.311 1.281 37.256 1.00 70.55 173 ARG A CA 1
ATOM 1117 C C . ARG A 1 173 ? -18.617 0.521 37.518 1.00 70.66 173 ARG A C 1
ATOM 1118 O O . ARG A 1 173 ? -18.612 -0.549 38.140 1.00 70.62 173 ARG A O 1
ATOM 1126 N N . ARG A 1 174 ? -19.727 1.078 37.042 1.00 70.83 174 ARG A N 1
ATOM 1127 C CA . ARG A 1 174 ? -21.042 0.499 37.296 1.00 70.84 174 ARG A CA 1
ATOM 1128 C C . ARG A 1 174 ? -21.537 -0.450 36.202 1.00 70.23 174 ARG A C 1
ATOM 1129 O O . ARG A 1 174 ? -22.487 -1.200 36.428 1.00 70.44 174 ARG A O 1
ATOM 1137 N N . SER A 1 175 ? -20.891 -0.430 35.036 1.00 69.31 175 SER A N 1
ATOM 1138 C CA . SER A 1 175 ? -21.223 -1.356 33.952 1.00 68.46 175 SER A CA 1
ATOM 1139 C C . SER A 1 175 ? -20.670 -2.772 34.200 1.00 67.93 175 SER A C 1
ATOM 1140 O O . SER A 1 175 ? -19.683 -2.953 34.925 1.00 67.72 175 SER A O 1
ATOM 1143 N N . ALA A 1 176 ? -21.313 -3.769 33.586 1.00 67.20 176 ALA A N 1
ATOM 1144 C CA . ALA A 1 176 ? -20.887 -5.174 33.704 1.00 66.35 176 ALA A CA 1
ATOM 1145 C C . ALA A 1 176 ? -19.617 -5.459 32.899 1.00 65.72 176 ALA A C 1
ATOM 1146 O O . ALA A 1 176 ? -18.983 -6.503 33.055 1.00 65.65 176 ALA A O 1
ATOM 1148 N N . ALA A 1 177 ? -19.256 -4.515 32.040 1.00 65.16 177 ALA A N 1
ATOM 1149 C CA . ALA A 1 177 ? -18.119 -4.669 31.153 1.00 64.64 177 ALA A CA 1
ATOM 1150 C C . ALA A 1 177 ? -16.851 -4.180 31.826 1.00 64.32 177 ALA A C 1
ATOM 1151 O O . ALA A 1 177 ? -15.758 -4.391 31.300 1.00 64.24 177 ALA A O 1
ATOM 1153 N N . TYR A 1 178 ? -17.000 -3.532 32.983 1.00 63.81 178 TYR A N 1
ATOM 1154 C CA . TYR A 1 178 ? -15.856 -3.058 33.760 1.00 63.61 178 TYR A CA 1
ATOM 1155 C C . TYR A 1 178 ? -14.932 -4.218 34.113 1.00 63.70 178 TYR A C 1
ATOM 1156 O O . TYR A 1 178 ? -15.335 -5.160 34.803 1.00 63.78 178 TYR A O 1
ATOM 1165 N N . ASN A 1 179 ? -13.700 -4.147 33.614 1.00 63.86 179 ASN A N 1
ATOM 1166 C CA . ASN A 1 179 ? -12.746 -5.250 33.726 1.00 63.94 179 ASN A CA 1
ATOM 1167 C C . ASN A 1 179 ? -12.019 -5.186 35.054 1.00 64.08 179 ASN A C 1
ATOM 1168 O O . ASN A 1 179 ? -10.935 -4.600 35.162 1.00 64.01 179 ASN A O 1
ATOM 1173 N N . ARG A 1 180 ? -12.635 -5.797 36.062 1.00 64.30 180 ARG A N 1
ATOM 1174 C CA . ARG A 1 180 ? -12.120 -5.755 37.415 1.00 64.65 180 ARG A CA 1
ATOM 1175 C C . ARG A 1 180 ? -11.019 -6.791 37.548 1.00 63.31 180 ARG A C 1
ATOM 1176 O O . ARG A 1 180 ? -11.225 -7.973 37.268 1.00 63.38 180 ARG A O 1
ATOM 1184 N N . GLY A 1 181 ? -9.837 -6.319 37.928 1.00 62.21 181 GLY A N 1
ATOM 1185 C CA . GLY A 1 181 ? -8.692 -7.181 38.221 1.00 60.75 181 GLY A CA 1
ATOM 1186 C C . GLY A 1 181 ? -8.002 -7.909 37.074 1.00 59.75 181 GLY A C 1
ATOM 1187 O O . GLY A 1 181 ? -7.441 -8.998 37.287 1.00 59.63 181 GLY A O 1
ATOM 1188 N N . ARG A 1 182 ? -8.030 -7.334 35.864 1.00 58.45 182 ARG A N 1
ATOM 1189 C CA . ARG A 1 182 ? -7.356 -7.978 34.728 1.00 56.86 182 ARG A CA 1
ATOM 1190 C C . ARG A 1 182 ? -6.364 -7.177 33.889 1.00 55.83 182 ARG A C 1
ATOM 1191 O O . ARG A 1 182 ? -5.413 -7.766 33.376 1.00 55.88 182 ARG A O 1
ATOM 1199 N N . VAL A 1 183 ? -6.571 -5.869 33.726 1.00 54.36 183 VAL A N 1
ATOM 1200 C CA . VAL A 1 183 ? -5.681 -5.053 32.858 1.00 52.94 183 VAL A CA 1
ATOM 1201 C C . VAL A 1 183 ? -5.792 -5.368 31.332 1.00 51.88 183 VAL A C 1
ATOM 1202 O O . VAL A 1 183 ? -5.258 -4.623 30.505 1.00 51.75 183 VAL A O 1
ATOM 1206 N N . PHE A 1 184 ? -6.493 -6.449 30.976 1.00 50.55 184 PHE A N 1
ATOM 1207 C CA . PHE A 1 184 ? -6.718 -6.851 29.571 1.00 49.82 184 PHE A CA 1
ATOM 1208 C C . PHE A 1 184 ? -7.882 -7.863 29.440 1.00 49.53 184 PHE A C 1
ATOM 1209 O O . PHE A 1 184 ? -8.349 -8.398 30.437 1.00 49.47 184 PHE A O 1
ATOM 1217 N N . ILE A 1 185 ? -8.348 -8.119 28.221 1.00 49.21 185 ILE A N 1
ATOM 1218 C CA . ILE A 1 185 ? -9.530 -8.974 28.020 1.00 49.18 185 ILE A CA 1
ATOM 1219 C C . ILE A 1 185 ? -9.254 -10.461 27.768 1.00 49.42 185 ILE A C 1
ATOM 1220 O O . ILE A 1 185 ? -10.205 -11.244 27.679 1.00 49.37 185 ILE A O 1
ATOM 1225 N N . HIS A 1 186 ? -7.982 -10.847 27.632 1.00 49.81 186 HIS A N 1
ATOM 1226 C CA . HIS A 1 186 ? -7.624 -12.265 27.504 1.00 50.36 186 HIS A CA 1
ATOM 1227 C C . HIS A 1 186 ? -8.213 -13.058 28.664 1.00 51.42 186 HIS A C 1
ATOM 1228 O O . HIS A 1 186 ? -8.963 -14.007 28.467 1.00 51.94 186 HIS A O 1
ATOM 1235 N N . GLY A 1 187 ? -7.915 -12.651 29.882 1.00 52.39 187 GLY A N 1
ATOM 1236 C CA . GLY A 1 187 ? -8.527 -13.307 31.020 1.00 53.87 187 GLY A CA 1
ATOM 1237 C C . GLY A 1 187 ? -9.935 -13.819 30.764 1.00 54.53 187 GLY A C 1
ATOM 1238 O O . GLY A 1 187 ? -10.110 -14.971 30.371 1.00 54.51 187 GLY A O 1
ATOM 1239 N N . ALA A 1 188 ? -10.928 -12.952 30.970 1.00 55.50 188 ALA A N 1
ATOM 1240 C CA . ALA A 1 188 ? -12.339 -13.348 30.949 1.00 56.38 188 ALA A CA 1
ATOM 1241 C C . ALA A 1 188 ? -13.330 -12.174 30.828 1.00 56.79 188 ALA A C 1
ATOM 1242 O O . ALA A 1 188 ? -12.943 -11.005 30.935 1.00 56.71 188 ALA A O 1
ATOM 1244 N N . GLY A 1 189 ? -14.602 -12.518 30.589 1.00 57.21 189 GLY A N 1
ATOM 1245 C CA . GLY A 1 189 ? -15.735 -11.608 30.762 1.00 57.56 189 GLY A CA 1
ATOM 1246 C C . GLY A 1 189 ? -16.463 -11.308 29.474 1.00 57.85 189 GLY A C 1
ATOM 1247 O O . GLY A 1 189 ? -16.066 -10.409 28.743 1.00 57.89 189 GLY A O 1
ATOM 1248 N N . GLU A 1 190 ? -17.533 -12.045 29.191 1.00 58.05 190 GLU A N 1
ATOM 1249 C CA . GLU A 1 190 ? -18.257 -11.866 27.924 1.00 58.15 190 GLU A CA 1
ATOM 1250 C C . GLU A 1 190 ? -18.734 -10.423 27.699 1.00 58.24 190 GLU A C 1
ATOM 1251 O O . GLU A 1 190 ? -18.671 -9.902 26.577 1.00 58.53 190 GLU A O 1
ATOM 1257 N N . LYS A 1 191 ? -19.204 -9.776 28.759 1.00 57.89 191 LYS A N 1
ATOM 1258 C CA . LYS A 1 191 ? -19.722 -8.419 28.631 1.00 57.60 191 LYS A CA 1
ATOM 1259 C C . LYS A 1 191 ? -18.550 -7.463 28.306 1.00 57.10 191 LYS A C 1
ATOM 1260 O O . LYS A 1 191 ? -18.713 -6.466 27.586 1.00 56.84 191 LYS A O 1
ATOM 1266 N N . THR A 1 192 ? -17.366 -7.830 28.802 1.00 56.35 192 THR A N 1
ATOM 1267 C CA . THR A 1 192 ? -16.105 -7.112 28.567 1.00 55.77 192 THR A CA 1
ATOM 1268 C C . THR A 1 192 ? -15.505 -7.403 27.190 1.00 54.59 192 THR A C 1
ATOM 1269 O O . THR A 1 192 ? -14.961 -6.513 26.536 1.00 54.56 192 THR A O 1
ATOM 1273 N N . THR A 1 193 ? -15.560 -8.663 26.779 1.00 53.22 193 THR A N 1
ATOM 1274 C CA . THR A 1 193 ? -14.951 -9.072 25.528 1.00 51.71 193 THR A CA 1
ATOM 1275 C C . THR A 1 193 ? -15.772 -8.545 24.353 1.00 50.69 193 THR A C 1
ATOM 1276 O O . THR A 1 193 ? -15.207 -8.099 23.351 1.00 50.31 193 THR A O 1
ATOM 1280 N N . THR A 1 194 ? -17.100 -8.577 24.493 1.00 49.45 194 THR A N 1
ATOM 1281 C CA . THR A 1 194 ? -18.003 -8.104 23.424 1.00 48.17 194 THR A CA 1
ATOM 1282 C C . THR A 1 194 ? -18.057 -6.587 23.323 1.00 46.69 194 THR A C 1
ATOM 1283 O O . THR A 1 194 ? -18.492 -6.050 22.312 1.00 46.47 194 THR A O 1
ATOM 1287 N N . ALA A 1 195 ? -17.609 -5.905 24.370 1.00 45.13 195 ALA A N 1
ATOM 1288 C CA . ALA A 1 195 ? -17.479 -4.457 24.344 1.00 43.63 195 ALA A CA 1
ATOM 1289 C C . ALA A 1 195 ? -16.294 -4.067 23.468 1.00 42.88 195 ALA A C 1
ATOM 1290 O O . ALA A 1 195 ? -16.396 -3.124 22.676 1.00 42.66 195 ALA A O 1
ATOM 1292 N N . TYR A 1 196 ? -15.194 -4.816 23.600 1.00 42.00 196 TYR A N 1
ATOM 1293 C CA . TYR A 1 196 ? -13.986 -4.631 22.789 1.00 41.56 196 TYR A CA 1
ATOM 1294 C C . TYR A 1 196 ? -14.230 -4.850 21.299 1.00 41.25 196 TYR A C 1
ATOM 1295 O O . TYR A 1 196 ? -13.889 -4.014 20.490 1.00 40.78 196 TYR A O 1
ATOM 1304 N N . LYS A 1 197 ? -14.830 -5.987 20.972 1.00 41.48 197 LYS A N 1
ATOM 1305 C CA . LYS A 1 197 ? -15.148 -6.383 19.597 1.00 41.99 197 LYS A CA 1
ATOM 1306 C C . LYS A 1 197 ? -15.992 -5.319 18.873 1.00 41.87 197 LYS A C 1
ATOM 1307 O O . LYS A 1 197 ? -15.674 -4.907 17.749 1.00 41.13 197 LYS A O 1
ATOM 1313 N N . ARG A 1 198 ? -17.053 -4.869 19.545 1.00 41.97 198 ARG A N 1
ATOM 1314 C CA . ARG A 1 198 ? -17.878 -3.757 19.064 1.00 41.82 198 ARG A CA 1
ATOM 1315 C C . ARG A 1 198 ? -17.016 -2.542 18.788 1.00 40.91 198 ARG A C 1
ATOM 1316 O O . ARG A 1 198 ? -17.166 -1.892 17.748 1.00 40.89 198 ARG A O 1
ATOM 1324 N N . GLN A 1 199 ? -16.119 -2.238 19.734 1.00 39.48 199 GLN A N 1
ATOM 1325 C CA . GLN A 1 199 ? -15.211 -1.116 19.583 1.00 37.69 199 GLN A CA 1
ATOM 1326 C C . GLN A 1 199 ? -14.331 -1.309 18.354 1.00 36.95 199 GLN A C 1
ATOM 1327 O O . GLN A 1 199 ? -14.191 -0.386 17.553 1.00 36.43 199 GLN A O 1
ATOM 1333 N N . PHE A 1 200 ? -13.768 -2.509 18.204 1.00 36.15 200 PHE A N 1
ATOM 1334 C CA . PHE A 1 200 ? -12.985 -2.839 17.028 1.00 35.99 200 PHE A CA 1
ATOM 1335 C C . PHE A 1 200 ? -13.794 -2.602 15.738 1.00 35.50 200 PHE A C 1
ATOM 1336 O O . PHE A 1 200 ? -13.406 -1.806 14.892 1.00 35.13 200 PHE A O 1
ATOM 1344 N N . GLN A 1 201 ? -14.932 -3.274 15.624 1.00 34.97 201 GLN A N 1
ATOM 1345 C CA . GLN A 1 201 ? -15.780 -3.201 14.440 1.00 34.95 201 GLN A CA 1
ATOM 1346 C C . GLN A 1 201 ? -16.331 -1.799 14.101 1.00 34.15 201 GLN A C 1
ATOM 1347 O O . GLN A 1 201 ? -16.604 -1.503 12.922 1.00 33.84 201 GLN A O 1
ATOM 1353 N N . ALA A 1 202 ? -16.504 -0.945 15.110 1.00 33.12 202 ALA A N 1
ATOM 1354 C CA . ALA A 1 202 ? -16.862 0.448 14.851 1.00 32.58 202 ALA A CA 1
ATOM 1355 C C . ALA A 1 202 ? -15.647 1.161 14.272 1.00 32.65 202 ALA A C 1
ATOM 1356 O O . ALA A 1 202 ? -15.762 1.844 13.260 1.00 33.04 202 ALA A O 1
ATOM 1358 N N . ASP A 1 203 ? -14.488 0.981 14.908 1.00 32.46 203 ASP A N 1
ATOM 1359 C CA . ASP A 1 203 ? -13.252 1.635 14.497 1.00 32.47 203 ASP A CA 1
ATOM 1360 C C . ASP A 1 203 ? -12.967 1.260 13.054 1.00 31.95 203 ASP A C 1
ATOM 1361 O O . ASP A 1 203 ? -12.702 2.121 12.226 1.00 31.50 203 ASP A O 1
ATOM 1366 N N . LEU A 1 204 ? -13.022 -0.042 12.773 1.00 31.85 204 LEU A N 1
ATOM 1367 C CA . LEU A 1 204 ? -12.624 -0.576 11.485 1.00 31.64 204 LEU A CA 1
ATOM 1368 C C . LEU A 1 204 ? -13.656 -0.201 10.453 1.00 31.91 204 LEU A C 1
ATOM 1369 O O . LEU A 1 204 ? -13.378 -0.215 9.253 1.00 32.02 204 LEU A O 1
ATOM 1374 N N . ALA A 1 205 ? -14.856 0.138 10.907 1.00 32.31 205 ALA A N 1
ATOM 1375 C CA . ALA A 1 205 ? -15.910 0.555 9.975 1.00 32.82 205 ALA A CA 1
ATOM 1376 C C . ALA A 1 205 ? -15.660 1.991 9.533 1.00 33.12 205 ALA A C 1
ATOM 1377 O O . ALA A 1 205 ? -15.709 2.316 8.342 1.00 33.61 205 ALA A O 1
ATOM 1379 N N . GLU A 1 206 ? -15.386 2.839 10.515 1.00 33.36 206 GLU A N 1
ATOM 1380 C CA . GLU A 1 206 ? -15.039 4.236 10.303 1.00 33.77 206 GLU A CA 1
ATOM 1381 C C . GLU A 1 206 ? -13.819 4.315 9.365 1.00 32.31 206 GLU A C 1
ATOM 1382 O O . GLU A 1 206 ? -13.839 5.012 8.342 1.00 32.63 206 GLU A O 1
ATOM 1388 N N . PHE A 1 207 ? -12.796 3.534 9.684 1.00 30.28 207 PHE A N 1
ATOM 1389 C CA . PHE A 1 207 ? -11.588 3.417 8.856 1.00 28.57 207 PHE A CA 1
ATOM 1390 C C . PHE A 1 207 ? -11.897 3.077 7.392 1.00 28.88 207 PHE A C 1
ATOM 1391 O O . PHE A 1 207 ? -11.391 3.719 6.473 1.00 28.99 207 PHE A O 1
ATOM 1399 N N . LEU A 1 208 ? -12.732 2.060 7.182 1.00 28.98 208 LEU A N 1
ATOM 1400 C CA . LEU A 1 208 ? -13.019 1.583 5.842 1.00 28.79 208 LEU A CA 1
ATOM 1401 C C . LEU A 1 208 ? -13.783 2.621 5.050 1.00 29.08 208 LEU A C 1
ATOM 1402 O O . LEU A 1 208 ? -13.407 2.922 3.916 1.00 29.39 208 LEU A O 1
ATOM 1407 N N . ARG A 1 209 ? -14.836 3.174 5.653 1.00 29.13 209 ARG A N 1
ATOM 1408 C CA . ARG A 1 209 ? -15.550 4.324 5.092 1.00 29.61 209 ARG A CA 1
ATOM 1409 C C . ARG A 1 209 ? -14.629 5.482 4.705 1.00 28.87 209 ARG A C 1
ATOM 1410 O O . ARG A 1 209 ? -14.755 6.018 3.609 1.00 28.45 209 ARG A O 1
ATOM 1418 N N . ALA A 1 210 ? -13.728 5.873 5.620 1.00 28.39 210 ALA A N 1
ATOM 1419 C CA . ALA A 1 210 ? -12.706 6.882 5.320 1.00 27.86 210 ALA A CA 1
ATOM 1420 C C . ALA A 1 210 ? -11.890 6.452 4.102 1.00 27.58 210 ALA A C 1
ATOM 1421 O O . ALA A 1 210 ? -11.759 7.203 3.143 1.00 28.17 210 ALA A O 1
ATOM 1423 N N . ARG A 1 211 ? -11.394 5.223 4.107 1.00 27.27 211 ARG A N 1
ATOM 1424 C CA . ARG A 1 211 ? -10.528 4.785 3.020 1.00 26.83 211 ARG A CA 1
ATOM 1425 C C . ARG A 1 211 ? -11.244 4.776 1.677 1.00 26.88 211 ARG A C 1
ATOM 1426 O O . ARG A 1 211 ? -10.721 5.280 0.672 1.00 27.48 211 ARG A O 1
ATOM 1434 N N . ALA A 1 212 ? -12.457 4.247 1.670 1.00 26.39 212 ALA A N 1
ATOM 1435 C CA . ALA A 1 212 ? -13.265 4.189 0.456 1.00 25.56 212 ALA A CA 1
ATOM 1436 C C . ALA A 1 212 ? -13.440 5.562 -0.180 1.00 25.73 212 ALA A C 1
ATOM 1437 O O . ALA A 1 212 ? -13.340 5.687 -1.400 1.00 26.42 212 ALA A O 1
ATOM 1439 N N . ALA A 1 213 ? -13.680 6.600 0.630 1.00 25.10 213 ALA A N 1
ATOM 1440 C CA . ALA A 1 213 ? -13.836 7.955 0.099 1.00 24.38 213 ALA A CA 1
ATOM 1441 C C . ALA A 1 213 ? -12.520 8.503 -0.492 1.00 24.82 213 ALA A C 1
ATOM 1442 O O . ALA A 1 213 ? -12.533 9.426 -1.340 1.00 25.24 213 ALA A O 1
ATOM 1444 N N . GLU A 1 214 ? -11.392 7.924 -0.077 1.00 24.11 214 GLU A N 1
ATOM 1445 C CA . GLU A 1 214 ? -10.112 8.471 -0.473 1.00 24.08 214 GLU A CA 1
ATOM 1446 C C . GLU A 1 214 ? -9.366 7.733 -1.598 1.00 23.95 214 GLU A C 1
ATOM 1447 O O . GLU A 1 214 ? -8.524 8.366 -2.240 1.00 23.88 214 GLU A O 1
ATOM 1453 N N . VAL A 1 215 ? -9.640 6.430 -1.821 1.00 23.72 215 VAL A N 1
ATOM 1454 C CA . VAL A 1 215 ? -9.040 5.684 -2.954 1.00 23.81 215 VAL A CA 1
ATOM 1455 C C . VAL A 1 215 ? -9.491 6.180 -4.324 1.00 24.49 215 VAL A C 1
ATOM 1456 O O . VAL A 1 215 ? -10.618 6.631 -4.475 1.00 24.48 215 VAL A O 1
ATOM 1460 N N . LYS A 1 216 ? -8.597 6.083 -5.312 1.00 25.28 216 LYS A N 1
ATOM 1461 C CA . LYS A 1 216 ? -8.935 6.339 -6.705 1.00 26.59 216 LYS A CA 1
ATOM 1462 C C . LYS A 1 216 ? -9.816 5.210 -7.193 1.00 27.42 216 LYS A C 1
ATOM 1463 O O . LYS A 1 216 ? -9.806 4.136 -6.602 1.00 27.41 216 LYS A O 1
ATOM 1469 N N . ARG A 1 217 ? -10.565 5.440 -8.274 1.00 28.87 217 ARG A N 1
ATOM 1470 C CA . ARG A 1 217 ? -11.402 4.383 -8.836 1.00 30.30 217 ARG A CA 1
ATOM 1471 C C . ARG A 1 217 ? -10.630 3.063 -8.946 1.00 30.72 217 ARG A C 1
ATOM 1472 O O . ARG A 1 217 ? -11.076 2.039 -8.428 1.00 31.55 217 ARG A O 1
ATOM 1480 N N . GLY A 1 218 ? -9.446 3.072 -9.547 1.00 30.69 218 GLY A N 1
ATOM 1481 C CA . GLY A 1 218 ? -8.781 1.771 -9.768 1.00 30.87 218 GLY A CA 1
ATOM 1482 C C . GLY A 1 218 ? -7.757 1.343 -8.748 1.00 30.58 218 GLY A C 1
ATOM 1483 O O . GLY A 1 218 ? -6.763 0.725 -9.105 1.00 30.86 218 GLY A O 1
ATOM 1484 N N . GLY A 1 219 ? -7.982 1.677 -7.483 1.00 30.55 219 GLY A N 1
ATOM 1485 C CA . GLY A 1 219 ? -6.921 1.530 -6.458 1.00 30.69 219 GLY A CA 1
ATOM 1486 C C . GLY A 1 219 ? -7.114 0.377 -5.474 1.00 30.29 219 GLY A C 1
ATOM 1487 O O . GLY A 1 219 ? -8.174 -0.224 -5.448 1.00 30.30 219 GLY A O 1
ATOM 1488 N N . ALA A 1 220 ? -6.108 0.075 -4.659 1.00 29.66 220 ALA A N 1
ATOM 1489 C CA . ALA A 1 220 ? -6.175 -1.111 -3.810 1.00 29.79 220 ALA A CA 1
ATOM 1490 C C . ALA A 1 220 ? -5.679 -0.860 -2.390 1.00 29.49 220 ALA A C 1
ATOM 1491 O O . ALA A 1 220 ? -5.075 0.167 -2.118 1.00 29.93 220 ALA A O 1
ATOM 1493 N N . MET A 1 221 ? -5.926 -1.802 -1.488 1.00 29.01 221 MET A N 1
ATOM 1494 C CA . MET A 1 221 ? -5.533 -1.656 -0.095 1.00 28.74 221 MET A CA 1
ATOM 1495 C C . MET A 1 221 ? -4.942 -2.964 0.418 1.00 27.53 221 MET A C 1
ATOM 1496 O O . MET A 1 221 ? -5.538 -4.043 0.264 1.00 27.33 221 MET A O 1
ATOM 1501 N N . PHE A 1 222 ? -3.764 -2.857 1.018 1.00 26.26 222 PHE A N 1
ATOM 1502 C CA . PHE A 1 222 ? -3.114 -3.971 1.657 1.00 25.22 222 PHE A CA 1
ATOM 1503 C C . PHE A 1 222 ? -3.208 -3.804 3.177 1.00 24.69 222 PHE A C 1
ATOM 1504 O O . PHE A 1 222 ? -2.661 -2.863 3.724 1.00 24.45 222 PHE A O 1
ATOM 1512 N N . LEU A 1 223 ? -3.900 -4.711 3.849 1.00 24.26 223 LEU A N 1
ATOM 1513 C CA . LEU A 1 223 ? -4.000 -4.651 5.321 1.00 24.85 223 LEU A CA 1
ATOM 1514 C C . LEU A 1 223 ? -3.392 -5.884 6.035 1.00 25.49 223 LEU A C 1
ATOM 1515 O O . LEU A 1 223 ? -3.667 -7.055 5.680 1.00 24.68 223 LEU A O 1
ATOM 1520 N N . VAL A 1 224 ? -2.577 -5.615 7.046 1.00 26.45 224 VAL A N 1
ATOM 1521 C CA . VAL A 1 224 ? -2.092 -6.675 7.908 1.00 28.14 224 VAL A CA 1
ATOM 1522 C C . VAL A 1 224 ? -2.079 -6.247 9.357 1.00 29.16 224 VAL A C 1
ATOM 1523 O O . VAL A 1 224 ? -1.282 -5.388 9.738 1.00 29.24 224 VAL A O 1
ATOM 1527 N N . CYS A 1 225 ? -2.986 -6.831 10.141 1.00 31.01 225 CYS A N 1
ATOM 1528 C CA . CYS A 1 225 ? -2.917 -6.729 11.611 1.00 33.84 225 CYS A CA 1
ATOM 1529 C C . CYS A 1 225 ? -2.867 -8.102 12.273 1.00 34.77 225 CYS A C 1
ATOM 1530 O O . CYS A 1 225 ? -3.117 -9.129 11.619 1.00 34.68 225 CYS A O 1
ATOM 1533 N N . LEU A 1 226 ? -2.565 -8.113 13.576 1.00 35.73 226 LEU A N 1
ATOM 1534 C CA . LEU A 1 226 ? -2.592 -9.361 14.306 1.00 36.91 226 LEU A CA 1
ATOM 1535 C C . LEU A 1 226 ? -4.009 -9.803 14.650 1.00 36.97 226 LEU A C 1
ATOM 1536 O O . LEU A 1 226 ? -4.897 -8.995 14.883 1.00 36.53 226 LEU A O 1
ATOM 1541 N N . GLY A 1 227 ? -4.218 -11.110 14.609 1.00 37.98 227 GLY A N 1
ATOM 1542 C CA . GLY A 1 227 ? -5.519 -11.684 14.846 1.00 38.48 227 GLY A CA 1
ATOM 1543 C C . GLY A 1 227 ? -5.344 -12.943 15.644 1.00 39.09 227 GLY A C 1
ATOM 1544 O O . GLY A 1 227 ? -4.289 -13.171 16.229 1.00 39.03 227 GLY A O 1
ATOM 1545 N N . ARG A 1 228 ? -6.385 -13.761 15.640 1.00 39.79 228 ARG A N 1
ATOM 1546 C CA . ARG A 1 228 ? -6.480 -14.944 16.466 1.00 40.60 228 ARG A CA 1
ATOM 1547 C C . ARG A 1 228 ? -7.307 -15.939 15.692 1.00 41.45 228 ARG A C 1
ATOM 1548 O O . ARG A 1 228 ? -7.938 -15.582 14.706 1.00 41.67 228 ARG A O 1
ATOM 1556 N N . THR A 1 229 ? -7.308 -17.184 16.144 1.00 42.59 229 THR A N 1
ATOM 1557 C CA . THR A 1 229 ? -8.095 -18.228 15.501 1.00 43.68 229 THR A CA 1
ATOM 1558 C C . THR A 1 229 ? -9.246 -18.622 16.412 1.00 44.33 229 THR A C 1
ATOM 1559 O O . THR A 1 229 ? -10.273 -19.134 15.945 1.00 44.59 229 THR A O 1
ATOM 1563 N N . SER A 1 230 ? -9.057 -18.377 17.708 1.00 44.45 230 SER A N 1
ATOM 1564 C CA . SER A 1 230 ? -10.081 -18.592 18.714 1.00 44.73 230 SER A CA 1
ATOM 1565 C C . SER A 1 230 ? -11.417 -18.026 18.276 1.00 44.88 230 SER A C 1
ATOM 1566 O O . SER A 1 230 ? -11.487 -16.930 17.726 1.00 45.12 230 SER A O 1
ATOM 1569 N N . VAL A 1 231 ? -12.483 -18.778 18.517 1.00 45.14 231 VAL A N 1
ATOM 1570 C CA . VAL A 1 231 ? -13.819 -18.308 18.198 1.00 45.38 231 VAL A CA 1
ATOM 1571 C C . VAL A 1 231 ? -14.268 -17.295 19.237 1.00 45.23 231 VAL A C 1
ATOM 1572 O O . VAL A 1 231 ? -15.013 -16.376 18.932 1.00 45.31 231 VAL A O 1
ATOM 1576 N N . ASP A 1 232 ? -13.792 -17.471 20.463 1.00 45.47 232 ASP A N 1
ATOM 1577 C CA . ASP A 1 232 ? -14.204 -16.653 21.607 1.00 45.48 232 ASP A CA 1
ATOM 1578 C C . ASP A 1 232 ? -13.215 -15.508 21.895 1.00 44.90 232 ASP A C 1
ATOM 1579 O O . ASP A 1 232 ? -12.052 -15.761 22.236 1.00 45.10 232 ASP A O 1
ATOM 1584 N N . PRO A 1 233 ? -13.684 -14.245 21.780 1.00 44.33 233 PRO A N 1
ATOM 1585 C CA . PRO A 1 233 ? -12.887 -13.040 22.055 1.00 43.91 233 PRO A CA 1
ATOM 1586 C C . PRO A 1 233 ? -12.093 -13.055 23.378 1.00 43.52 233 PRO A C 1
ATOM 1587 O O . PRO A 1 233 ? -11.213 -12.215 23.577 1.00 43.49 233 PRO A O 1
ATOM 1591 N N . THR A 1 234 ? -12.417 -13.994 24.262 1.00 42.94 234 THR A N 1
ATOM 1592 C CA . THR A 1 234 ? -11.724 -14.162 25.533 1.00 42.71 234 THR A CA 1
ATOM 1593 C C . THR A 1 234 ? -10.323 -14.745 25.330 1.00 42.17 234 THR A C 1
ATOM 1594 O O . THR A 1 234 ? -9.445 -14.548 26.147 1.00 41.62 234 THR A O 1
ATOM 1598 N N . ASP A 1 235 ? -10.117 -15.472 24.239 1.00 41.68 235 ASP A N 1
ATOM 1599 C CA . ASP A 1 235 ? -8.815 -16.034 23.979 1.00 41.17 235 ASP A CA 1
ATOM 1600 C C . ASP A 1 235 ? -8.181 -15.239 22.862 1.00 41.00 235 ASP A C 1
ATOM 1601 O O . ASP A 1 235 ? -8.465 -15.457 21.682 1.00 41.58 235 ASP A O 1
ATOM 1606 N N . GLN A 1 236 ? -7.316 -14.313 23.255 1.00 40.60 236 GLN A N 1
ATOM 1607 C CA . GLN A 1 236 ? -6.721 -13.347 22.346 1.00 40.17 236 GLN A CA 1
ATOM 1608 C C . GLN A 1 236 ? -5.414 -13.811 21.670 1.00 40.61 236 GLN A C 1
ATOM 1609 O O . GLN A 1 236 ? -4.566 -12.994 21.291 1.00 40.80 236 GLN A O 1
ATOM 1615 N N . GLY A 1 237 ? -5.267 -15.120 21.497 1.00 41.13 237 GLY A N 1
ATOM 1616 C CA . GLY A 1 237 ? -4.057 -15.695 20.924 1.00 42.24 237 GLY A CA 1
ATOM 1617 C C . GLY A 1 237 ? -2.800 -14.975 21.389 1.00 43.25 237 GLY A C 1
ATOM 1618 O O . GLY A 1 237 ? -2.565 -14.816 22.605 1.00 43.71 237 GLY A O 1
ATOM 1619 N N . GLY A 1 238 ? -2.011 -14.511 20.417 1.00 43.91 238 GLY A N 1
ATOM 1620 C CA . GLY A 1 238 ? -0.680 -13.952 20.660 1.00 44.32 238 GLY A CA 1
ATOM 1621 C C . GLY A 1 238 ? -0.704 -12.839 21.670 1.00 44.65 238 GLY A C 1
ATOM 1622 O O . GLY A 1 238 ? -0.058 -12.920 22.717 1.00 44.30 238 GLY A O 1
ATOM 1623 N N . ALA A 1 239 ? -1.488 -11.815 21.341 1.00 45.37 239 ALA A N 1
ATOM 1624 C CA . ALA A 1 239 ? -1.741 -10.665 22.209 1.00 45.88 239 ALA A CA 1
ATOM 1625 C C . ALA A 1 239 ? -2.235 -11.073 23.595 1.00 46.32 239 ALA A C 1
ATOM 1626 O O . ALA A 1 239 ? -2.046 -10.340 24.563 1.00 45.96 239 ALA A O 1
ATOM 1628 N N . GLY A 1 240 ? -2.878 -12.235 23.670 1.00 47.02 240 GLY A N 1
ATOM 1629 C CA . GLY A 1 240 ? -3.321 -12.779 24.934 1.00 48.47 240 GLY A CA 1
ATOM 1630 C C . GLY A 1 240 ? -2.124 -13.137 25.789 1.00 49.31 240 GLY A C 1
ATOM 1631 O O . GLY A 1 240 ? -2.085 -12.824 26.977 1.00 49.14 240 GLY A O 1
ATOM 1632 N N . LEU A 1 241 ? -1.140 -13.791 25.182 1.00 50.37 241 LEU A N 1
ATOM 1633 C CA . LEU A 1 241 ? 0.055 -14.188 25.923 1.00 51.51 241 LEU A CA 1
ATOM 1634 C C . LEU A 1 241 ? 1.068 -13.064 26.073 1.00 51.69 241 LEU A C 1
ATOM 1635 O O . LEU A 1 241 ? 2.001 -13.174 26.856 1.00 52.34 241 LEU A O 1
ATOM 1640 N N . LEU A 1 242 ? 0.877 -11.976 25.344 1.00 51.90 242 LEU A N 1
ATOM 1641 C CA . LEU A 1 242 ? 1.784 -10.839 25.425 1.00 51.99 242 LEU A CA 1
ATOM 1642 C C . LEU A 1 242 ? 1.379 -9.876 26.537 1.00 52.19 242 LEU A C 1
ATOM 1643 O O . LEU A 1 242 ? 2.237 -9.354 27.249 1.00 52.36 242 LEU A O 1
ATOM 1648 N N . PHE A 1 243 ? 0.069 -9.668 26.687 1.00 52.56 243 PHE A N 1
ATOM 1649 C CA . PHE A 1 243 ? -0.499 -8.760 27.688 1.00 52.91 243 PHE A CA 1
ATOM 1650 C C . PHE A 1 243 ? -1.203 -9.423 28.880 1.00 53.01 243 PHE A C 1
ATOM 1651 O O . PHE A 1 243 ? -1.528 -8.742 29.853 1.00 53.09 243 PHE A O 1
ATOM 1659 N N . GLY A 1 244 ? -1.466 -10.721 28.806 1.00 53.07 244 GLY A N 1
ATOM 1660 C CA . GLY A 1 244 ? -2.318 -11.359 29.800 1.00 53.53 244 GLY A CA 1
ATOM 1661 C C . GLY A 1 244 ? -1.652 -12.391 30.684 1.00 54.08 244 GLY A C 1
ATOM 1662 O O . GLY A 1 244 ? -2.322 -13.078 31.446 1.00 54.25 244 GLY A O 1
ATOM 1663 N N . THR A 1 245 ? -0.338 -12.526 30.579 1.00 54.61 245 THR A N 1
ATOM 1664 C CA . THR A 1 245 ? 0.387 -13.450 31.448 1.00 55.17 245 THR A CA 1
ATOM 1665 C C . THR A 1 245 ? 1.264 -12.687 32.429 1.00 55.34 245 THR A C 1
ATOM 1666 O O . THR A 1 245 ? 0.793 -12.287 33.492 1.00 55.58 245 THR A O 1
ATOM 1670 N N . HIS A 1 246 ? 2.518 -12.456 32.055 1.00 55.34 246 HIS A N 1
ATOM 1671 C CA . HIS A 1 246 ? 3.466 -11.812 32.937 1.00 55.65 246 HIS A CA 1
ATOM 1672 C C . HIS A 1 246 ? 3.176 -10.333 33.124 1.00 55.83 246 HIS A C 1
ATOM 1673 O O . HIS A 1 246 ? 3.501 -9.751 34.160 1.00 56.06 246 HIS A O 1
ATOM 1680 N N . PHE A 1 247 ? 2.552 -9.731 32.124 1.00 56.40 247 PHE A N 1
ATOM 1681 C CA . PHE A 1 247 ? 2.251 -8.290 32.138 1.00 56.80 247 PHE A CA 1
ATOM 1682 C C . PHE A 1 247 ? 1.199 -7.875 33.168 1.00 58.19 247 PHE A C 1
ATOM 1683 O O . PHE A 1 247 ? 1.378 -6.851 33.840 1.00 58.45 247 PHE A O 1
ATOM 1691 N N . GLN A 1 248 ? 0.105 -8.638 33.278 1.00 59.53 248 GLN A N 1
ATOM 1692 C CA . GLN A 1 248 ? -0.860 -8.402 34.359 1.00 61.11 248 GLN A CA 1
ATOM 1693 C C . GLN A 1 248 ? -0.452 -9.022 35.709 1.00 61.43 248 GLN A C 1
ATOM 1694 O O . GLN A 1 248 ? -0.893 -8.552 36.750 1.00 61.65 248 GLN A O 1
ATOM 1700 N N . ASP A 1 249 ? 0.388 -10.060 35.681 1.00 62.21 249 ASP A N 1
ATOM 1701 C CA . ASP A 1 249 ? 0.968 -10.647 36.900 1.00 63.00 249 ASP A CA 1
ATOM 1702 C C . ASP A 1 249 ? 1.890 -9.678 37.635 1.00 63.75 249 ASP A C 1
ATOM 1703 O O . ASP A 1 249 ? 1.929 -9.675 38.866 1.00 63.80 249 ASP A O 1
ATOM 1708 N N . ALA A 1 250 ? 2.640 -8.880 36.870 1.00 64.69 250 ALA A N 1
ATOM 1709 C CA . ALA A 1 250 ? 3.459 -7.789 37.409 1.00 65.70 250 ALA A CA 1
ATOM 1710 C C . ALA A 1 250 ? 2.592 -6.674 37.995 1.00 66.54 250 ALA A C 1
ATOM 1711 O O . ALA A 1 250 ? 2.880 -6.143 39.074 1.00 66.74 250 ALA A O 1
ATOM 1713 N N . TRP A 1 251 ? 1.536 -6.321 37.262 1.00 67.62 251 TRP A N 1
ATOM 1714 C CA . TRP A 1 251 ? 0.460 -5.462 37.767 1.00 68.60 251 TRP A CA 1
ATOM 1715 C C . TRP A 1 251 ? -0.176 -6.024 39.052 1.00 69.79 251 TRP A C 1
ATOM 1716 O O . TRP A 1 251 ? -0.728 -5.275 39.859 1.00 69.96 251 TRP A O 1
ATOM 1727 N N . ASP A 1 252 ? -0.107 -7.343 39.217 1.00 71.36 252 ASP A N 1
ATOM 1728 C CA . ASP A 1 252 ? -0.682 -8.023 40.366 1.00 73.15 252 ASP A CA 1
ATOM 1729 C C . ASP A 1 252 ? 0.324 -8.068 41.525 1.00 74.38 252 ASP A C 1
ATOM 1730 O O . ASP A 1 252 ? -0.053 -8.305 42.675 1.00 74.42 252 ASP A O 1
ATOM 1735 N N . ASP A 1 253 ? 1.598 -7.840 41.198 1.00 75.95 253 ASP A N 1
ATOM 1736 C CA . ASP A 1 253 ? 2.685 -7.839 42.169 1.00 77.50 253 ASP A CA 1
ATOM 1737 C C . ASP A 1 253 ? 2.950 -6.431 42.697 1.00 78.53 253 ASP A C 1
ATOM 1738 O O . ASP A 1 253 ? 3.601 -6.260 43.730 1.00 78.81 253 ASP A O 1
ATOM 1743 N N . LEU A 1 254 ? 2.434 -5.429 41.991 1.00 79.81 254 LEU A N 1
ATOM 1744 C CA . LEU A 1 254 ? 2.473 -4.045 42.458 1.00 81.10 254 LEU A CA 1
ATOM 1745 C C . LEU A 1 254 ? 1.216 -3.652 43.242 1.00 82.45 254 LEU A C 1
ATOM 1746 O O . LEU A 1 254 ? 1.111 -2.533 43.736 1.00 82.41 254 LEU A O 1
ATOM 1751 N N . VAL A 1 255 ? 0.269 -4.581 43.345 1.00 84.21 255 VAL A N 1
ATOM 1752 C CA . VAL A 1 255 ? -0.911 -4.415 44.200 1.00 85.96 255 VAL A CA 1
ATOM 1753 C C . VAL A 1 255 ? -0.856 -5.386 45.384 1.00 87.08 255 VAL A C 1
ATOM 1754 O O . VAL A 1 255 ? -1.526 -5.182 46.394 1.00 87.28 255 VAL A O 1
ATOM 1758 N N . ARG A 1 256 ? -0.058 -6.442 45.240 1.00 88.58 256 ARG A N 1
ATOM 1759 C CA . ARG A 1 256 ? 0.274 -7.331 46.346 1.00 90.11 256 ARG A CA 1
ATOM 1760 C C . ARG A 1 256 ? 1.413 -6.683 47.134 1.00 90.88 256 ARG A C 1
ATOM 1761 O O . ARG A 1 256 ? 1.941 -7.252 48.091 1.00 91.05 256 ARG A O 1
ATOM 1769 N N . GLU A 1 257 ? 1.781 -5.480 46.701 1.00 91.84 257 GLU A N 1
ATOM 1770 C CA . GLU A 1 257 ? 2.706 -4.612 47.407 1.00 92.76 257 GLU A CA 1
ATOM 1771 C C . GLU A 1 257 ? 1.915 -3.447 47.973 1.00 93.08 257 GLU A C 1
ATOM 1772 O O . GLU A 1 257 ? 0.751 -3.581 48.353 1.00 93.23 257 GLU A O 1
ATOM 1778 N N . GLY A 1 258 ? 2.576 -2.301 48.032 1.00 93.47 258 GLY A N 1
ATOM 1779 C CA . GLY A 1 258 ? 1.898 -1.024 48.113 1.00 93.92 258 GLY A CA 1
ATOM 1780 C C . GLY A 1 258 ? 2.160 -0.378 46.773 1.00 94.16 258 GLY A C 1
ATOM 1781 O O . GLY A 1 258 ? 2.282 -1.078 45.760 1.00 94.22 258 GLY A O 1
ATOM 1782 N N . LEU A 1 259 ? 2.260 0.950 46.766 1.00 94.32 259 LEU A N 1
ATOM 1783 C CA . LEU A 1 259 ? 2.601 1.723 45.558 1.00 94.34 259 LEU A CA 1
ATOM 1784 C C . LEU A 1 259 ? 1.492 1.783 44.493 1.00 93.85 259 LEU A C 1
ATOM 1785 O O . LEU A 1 259 ? 1.426 2.749 43.731 1.00 93.78 259 LEU A O 1
ATOM 1790 N N . VAL A 1 260 ? 0.644 0.750 44.443 1.00 93.26 260 VAL A N 1
ATOM 1791 C CA . VAL A 1 260 ? -0.515 0.699 43.534 1.00 92.62 260 VAL A CA 1
ATOM 1792 C C . VAL A 1 260 ? -1.764 0.128 44.219 1.00 92.10 260 VAL A C 1
ATOM 1793 O O . VAL A 1 260 ? -1.697 -0.913 44.886 1.00 92.03 260 VAL A O 1
ATOM 1797 N N . ALA A 1 261 ? -2.893 0.818 44.032 1.00 91.40 261 ALA A N 1
ATOM 1798 C CA . ALA A 1 261 ? -4.195 0.413 44.581 1.00 90.75 261 ALA A CA 1
ATOM 1799 C C . ALA A 1 261 ? -4.865 -0.674 43.733 1.00 90.20 261 ALA A C 1
ATOM 1800 O O . ALA A 1 261 ? -4.403 -0.971 42.631 1.00 90.21 261 ALA A O 1
ATOM 1802 N N . ALA A 1 262 ? -5.942 -1.268 44.254 1.00 89.48 262 ALA A N 1
ATOM 1803 C CA . ALA A 1 262 ? -6.677 -2.332 43.547 1.00 88.74 262 ALA A CA 1
ATOM 1804 C C . ALA A 1 262 ? -7.592 -1.782 42.445 1.00 88.25 262 ALA A C 1
ATOM 1805 O O . ALA A 1 262 ? -7.609 -2.301 41.319 1.00 88.29 262 ALA A O 1
ATOM 1807 N N . GLU A 1 263 ? -8.344 -0.729 42.775 1.00 87.30 263 GLU A N 1
ATOM 1808 C CA . GLU A 1 263 ? -9.248 -0.075 41.824 1.00 86.17 263 GLU A CA 1
ATOM 1809 C C . GLU A 1 263 ? -8.446 0.748 40.811 1.00 84.77 263 GLU A C 1
ATOM 1810 O O . GLU A 1 263 ? -9.019 1.425 39.942 1.00 84.70 263 GLU A O 1
ATOM 1816 N N . LYS A 1 264 ? -7.119 0.673 40.933 1.00 82.77 264 LYS A N 1
ATOM 1817 C CA . LYS A 1 264 ? -6.190 1.349 40.031 1.00 80.63 264 LYS A CA 1
ATOM 1818 C C . LYS A 1 264 ? -5.817 0.468 38.828 1.00 79.18 264 LYS A C 1
ATOM 1819 O O . LYS A 1 264 ? -5.813 0.941 37.688 1.00 78.91 264 LYS A O 1
ATOM 1825 N N . ARG A 1 265 ? -5.501 -0.803 39.090 1.00 77.25 265 ARG A N 1
ATOM 1826 C CA . ARG A 1 265 ? -5.201 -1.757 38.024 1.00 75.48 265 ARG A CA 1
ATOM 1827 C C . ARG A 1 265 ? -6.493 -2.073 37.277 1.00 73.75 265 ARG A C 1
ATOM 1828 O O . ARG A 1 265 ? -6.459 -2.419 36.100 1.00 73.79 265 ARG A O 1
ATOM 1836 N N . ASP A 1 266 ? -7.624 -1.964 37.980 1.00 71.68 266 ASP A N 1
ATOM 1837 C CA . ASP A 1 266 ? -8.951 -2.183 37.402 1.00 69.51 266 ASP A CA 1
ATOM 1838 C C . ASP A 1 266 ? -9.336 -1.045 36.456 1.00 67.60 266 ASP A C 1
ATOM 1839 O O . ASP A 1 266 ? -10.104 -1.251 35.509 1.00 67.65 266 ASP A O 1
ATOM 1844 N N . GLY A 1 267 ? -8.794 0.144 36.723 1.00 64.97 267 GLY A N 1
ATOM 1845 C CA . GLY A 1 267 ? -8.991 1.312 35.872 1.00 61.60 267 GLY A CA 1
ATOM 1846 C C . GLY A 1 267 ? -8.046 1.389 34.686 1.00 59.25 267 GLY A C 1
ATOM 1847 O O . GLY A 1 267 ? -8.223 2.230 33.815 1.00 59.32 267 GLY A O 1
ATOM 1848 N N . PHE A 1 268 ? -7.037 0.520 34.651 1.00 56.78 268 PHE A N 1
ATOM 1849 C CA . PHE A 1 268 ? -6.124 0.450 33.514 1.00 54.23 268 PHE A CA 1
ATOM 1850 C C . PHE A 1 268 ? -6.533 -0.659 32.541 1.00 52.86 268 PHE A C 1
ATOM 1851 O O . PHE A 1 268 ? -6.695 -1.834 32.925 1.00 52.66 268 PHE A O 1
ATOM 1859 N N . ASN A 1 269 ? -6.698 -0.275 31.276 1.00 50.66 269 ASN A N 1
ATOM 1860 C CA . ASN A 1 269 ? -7.073 -1.227 30.236 1.00 48.59 269 ASN A CA 1
ATOM 1861 C C . ASN A 1 269 ? -6.318 -1.020 28.919 1.00 46.68 269 ASN A C 1
ATOM 1862 O O . ASN A 1 269 ? -6.469 0.018 28.282 1.00 46.78 269 ASN A O 1
ATOM 1867 N N . ILE A 1 270 ? -5.493 -1.998 28.539 1.00 44.06 270 ILE A N 1
ATOM 1868 C CA . ILE A 1 270 ? -4.794 -1.996 27.254 1.00 41.67 270 ILE A CA 1
ATOM 1869 C C . ILE A 1 270 ? -5.830 -1.873 26.124 1.00 40.46 270 ILE A C 1
ATOM 1870 O O . ILE A 1 270 ? -6.743 -2.693 26.008 1.00 40.43 270 ILE A O 1
ATOM 1875 N N . PRO A 1 271 ? -5.706 -0.844 25.281 1.00 38.90 271 PRO A N 1
ATOM 1876 C CA . PRO A 1 271 ? -6.781 -0.625 24.337 1.00 38.25 271 PRO A CA 1
ATOM 1877 C C . PRO A 1 271 ? -6.553 -1.402 23.014 1.00 37.45 271 PRO A C 1
ATOM 1878 O O . PRO A 1 271 ? -6.504 -0.807 21.938 1.00 36.99 271 PRO A O 1
ATOM 1882 N N . VAL A 1 272 ? -6.443 -2.727 23.119 1.00 36.71 272 VAL A N 1
ATOM 1883 C CA . VAL A 1 272 ? -6.037 -3.592 22.010 1.00 36.31 272 VAL A CA 1
ATOM 1884 C C . VAL A 1 272 ? -7.006 -4.758 21.808 1.00 36.48 272 VAL A C 1
ATOM 1885 O O . VAL A 1 272 ? -7.380 -5.413 22.777 1.00 36.92 272 VAL A O 1
ATOM 1889 N N . TYR A 1 273 ? -7.410 -5.006 20.557 1.00 36.31 273 TYR A N 1
ATOM 1890 C CA . TYR A 1 273 ? -8.291 -6.138 20.216 1.00 36.33 273 TYR A CA 1
ATOM 1891 C C . TYR A 1 273 ? -7.760 -6.856 18.996 1.00 36.09 273 TYR A C 1
ATOM 1892 O O . TYR A 1 273 ? -7.410 -6.217 18.003 1.00 36.53 273 TYR A O 1
ATOM 1901 N N . ALA A 1 274 ? -7.698 -8.184 19.086 1.00 35.62 274 ALA A N 1
ATOM 1902 C CA . ALA A 1 274 ? -7.196 -9.046 18.017 1.00 35.28 274 ALA A CA 1
ATOM 1903 C C . ALA A 1 274 ? -8.359 -9.772 17.374 1.00 35.12 274 ALA A C 1
ATOM 1904 O O . ALA A 1 274 ? -8.926 -10.695 17.968 1.00 34.86 274 ALA A O 1
ATOM 1906 N N . PRO A 1 275 ? -8.715 -9.365 16.142 1.00 34.96 275 PRO A N 1
ATOM 1907 C CA . PRO A 1 275 ? -9.916 -9.948 15.567 1.00 34.88 275 PRO A CA 1
ATOM 1908 C C . PRO A 1 275 ? -9.658 -11.367 15.076 1.00 34.85 275 PRO A C 1
ATOM 1909 O O . PRO A 1 275 ? -8.498 -11.773 14.968 1.00 34.58 275 PRO A O 1
ATOM 1913 N N . SER A 1 276 ? -10.747 -12.103 14.843 1.00 34.74 276 SER A N 1
ATOM 1914 C CA . SER A 1 276 ? -10.748 -13.355 14.118 1.00 34.97 276 SER A CA 1
ATOM 1915 C C . SER A 1 276 ? -11.176 -13.038 12.676 1.00 35.90 276 SER A C 1
ATOM 1916 O O . SER A 1 276 ? -11.640 -11.919 12.416 1.00 35.79 276 SER A O 1
ATOM 1919 N N . LEU A 1 277 ? -11.047 -14.000 11.752 1.00 36.92 277 LEU A N 1
ATOM 1920 C CA . LEU A 1 277 ? -11.487 -13.784 10.346 1.00 38.17 277 LEU A CA 1
ATOM 1921 C C . LEU A 1 277 ? -12.899 -13.254 10.253 1.00 38.63 277 LEU A C 1
ATOM 1922 O O . LEU A 1 277 ? -13.191 -12.329 9.489 1.00 38.40 277 LEU A O 1
ATOM 1927 N N . GLN A 1 278 ? -13.767 -13.859 11.041 1.00 39.43 278 GLN A N 1
ATOM 1928 C CA . GLN A 1 278 ? -15.132 -13.459 11.071 1.00 40.75 278 GLN A CA 1
ATOM 1929 C C . GLN A 1 278 ? -15.304 -11.958 11.391 1.00 40.60 278 GLN A C 1
ATOM 1930 O O . GLN A 1 278 ? -15.922 -11.224 10.584 1.00 40.21 278 GLN A O 1
ATOM 1936 N N . ASP A 1 279 ? -14.747 -11.529 12.543 1.00 40.19 279 ASP A N 1
ATOM 1937 C CA . ASP A 1 279 ? -14.735 -10.115 12.988 1.00 39.68 279 ASP A CA 1
ATOM 1938 C C . ASP A 1 279 ? -14.262 -9.159 11.908 1.00 38.70 279 ASP A C 1
ATOM 1939 O O . ASP A 1 279 ? -14.881 -8.139 11.688 1.00 38.50 279 ASP A O 1
ATOM 1944 N N . PHE A 1 280 ? -13.153 -9.498 11.257 1.00 38.06 280 PHE A N 1
ATOM 1945 C CA . PHE A 1 280 ? -12.595 -8.705 10.168 1.00 37.99 280 PHE A CA 1
ATOM 1946 C C . PHE A 1 280 ? -13.529 -8.692 8.967 1.00 37.62 280 PHE A C 1
ATOM 1947 O O . PHE A 1 280 ? -14.105 -7.659 8.640 1.00 37.49 280 PHE A O 1
ATOM 1955 N N . LYS A 1 281 ? -13.700 -9.856 8.350 1.00 37.44 281 LYS A N 1
ATOM 1956 C CA . LYS A 1 281 ? -14.528 -10.040 7.148 1.00 37.80 281 LYS A CA 1
ATOM 1957 C C . LYS A 1 281 ? -15.933 -9.445 7.186 1.00 37.79 281 LYS A C 1
ATOM 1958 O O . LYS A 1 281 ? -16.361 -8.873 6.200 1.00 37.99 281 LYS A O 1
ATOM 1964 N N . GLU A 1 282 ? -16.646 -9.590 8.301 1.00 38.35 282 GLU A N 1
ATOM 1965 C CA . GLU A 1 282 ? -17.980 -8.967 8.496 1.00 39.28 282 GLU A CA 1
ATOM 1966 C C . GLU A 1 282 ? -18.008 -7.473 8.161 1.00 37.77 282 GLU A C 1
ATOM 1967 O O . GLU A 1 282 ? -18.855 -7.023 7.386 1.00 38.22 282 GLU A O 1
ATOM 1973 N N . VAL A 1 283 ? -17.089 -6.716 8.756 1.00 36.19 283 VAL A N 1
ATOM 1974 C CA . VAL A 1 283 ? -17.049 -5.269 8.610 1.00 34.91 283 VAL A CA 1
ATOM 1975 C C . VAL A 1 283 ? -16.811 -4.909 7.156 1.00 34.75 283 VAL A C 1
ATOM 1976 O O . VAL A 1 283 ? -17.374 -3.913 6.650 1.00 34.13 283 VAL A O 1
ATOM 1980 N N . VAL A 1 284 ? -15.970 -5.711 6.499 1.00 34.90 284 VAL A N 1
ATOM 1981 C CA . VAL A 1 284 ? -15.665 -5.515 5.078 1.00 35.60 284 VAL A CA 1
ATOM 1982 C C . VAL A 1 284 ? -16.948 -5.565 4.230 1.00 36.18 284 VAL A C 1
ATOM 1983 O O . VAL A 1 284 ? -17.344 -4.568 3.589 1.00 35.87 284 VAL A O 1
ATOM 1987 N N . ASP A 1 285 ? -17.613 -6.712 4.248 1.00 37.11 285 ASP A N 1
ATOM 1988 C CA . ASP A 1 285 ? -18.894 -6.811 3.549 1.00 38.70 285 ASP A CA 1
ATOM 1989 C C . ASP A 1 285 ? -19.989 -6.329 4.509 1.00 38.81 285 ASP A C 1
ATOM 1990 O O . ASP A 1 285 ? -20.651 -7.107 5.193 1.00 39.66 285 ASP A O 1
ATOM 1995 N N . ALA A 1 286 ? -20.106 -5.015 4.572 1.00 38.49 286 ALA A N 1
ATOM 1996 C CA . ALA A 1 286 ? -20.984 -4.280 5.475 1.00 38.09 286 ALA A CA 1
ATOM 1997 C C . ALA A 1 286 ? -20.626 -2.846 5.115 1.00 38.18 286 ALA A C 1
ATOM 1998 O O . ALA A 1 286 ? -21.473 -1.946 5.094 1.00 38.27 286 ALA A O 1
ATOM 2000 N N . ASN A 1 287 ? -19.346 -2.659 4.803 1.00 37.99 287 ASN A N 1
ATOM 2001 C CA . ASN A 1 287 ? -18.912 -1.473 4.120 1.00 37.75 287 ASN A CA 1
ATOM 2002 C C . ASN A 1 287 ? -19.202 -1.567 2.626 1.00 37.80 287 ASN A C 1
ATOM 2003 O O . ASN A 1 287 ? -19.695 -0.611 2.017 1.00 38.48 287 ASN A O 1
ATOM 2008 N N . GLY A 1 288 ? -18.863 -2.708 2.032 1.00 37.29 288 GLY A N 1
ATOM 2009 C CA . GLY A 1 288 ? -19.247 -2.999 0.665 1.00 36.29 288 GLY A CA 1
ATOM 2010 C C . GLY A 1 288 ? -18.685 -2.087 -0.410 1.00 35.92 288 GLY A C 1
ATOM 2011 O O . GLY A 1 288 ? -19.097 -2.184 -1.585 1.00 36.27 288 GLY A O 1
ATOM 2012 N N . SER A 1 289 ? -17.749 -1.215 -0.039 1.00 34.89 289 SER A N 1
ATOM 2013 C CA . SER A 1 289 ? -17.030 -0.433 -1.034 1.00 34.09 289 SER A CA 1
ATOM 2014 C C . SER A 1 289 ? -15.852 -1.186 -1.681 1.00 33.35 289 SER A C 1
ATOM 2015 O O . SER A 1 289 ? -15.626 -1.067 -2.893 1.00 33.47 289 SER A O 1
ATOM 2018 N N . PHE A 1 290 ? -15.119 -1.950 -0.880 1.00 31.81 290 PHE A N 1
ATOM 2019 C CA . PHE A 1 290 ? -13.981 -2.701 -1.371 1.00 30.51 290 PHE A CA 1
ATOM 2020 C C . PHE A 1 290 ? -14.374 -4.108 -1.730 1.00 30.33 290 PHE A C 1
ATOM 2021 O O . PHE A 1 290 ? -15.249 -4.711 -1.094 1.00 30.57 290 PHE A O 1
ATOM 2029 N N . ALA A 1 291 ? -13.695 -4.621 -2.750 1.00 29.57 291 ALA A N 1
ATOM 2030 C CA . ALA A 1 291 ? -13.747 -6.020 -3.131 1.00 28.95 291 ALA A CA 1
ATOM 2031 C C . ALA A 1 291 ? -12.642 -6.747 -2.386 1.00 28.81 291 ALA A C 1
ATOM 2032 O O . ALA A 1 291 ? -11.570 -6.194 -2.173 1.00 28.85 291 ALA A O 1
ATOM 2034 N N . ILE A 1 292 ? -12.921 -7.976 -1.980 1.00 28.78 292 ILE A N 1
ATOM 2035 C CA . ILE A 1 292 ? -11.934 -8.812 -1.337 1.00 28.84 292 ILE A CA 1
ATOM 2036 C C . ILE A 1 292 ? -11.282 -9.637 -2.431 1.00 29.48 292 ILE A C 1
ATOM 2037 O O . ILE A 1 292 ? -11.909 -10.525 -2.989 1.00 29.18 292 ILE A O 1
ATOM 2042 N N . ASP A 1 293 ? -10.030 -9.334 -2.745 1.00 30.46 293 ASP A N 1
ATOM 2043 C CA . ASP A 1 293 ? -9.275 -10.161 -3.683 1.00 31.61 293 ASP A CA 1
ATOM 2044 C C . ASP A 1 293 ? -8.589 -11.365 -3.024 1.00 31.93 293 ASP A C 1
ATOM 2045 O O . ASP A 1 293 ? -8.307 -12.377 -3.688 1.00 31.79 293 ASP A O 1
ATOM 2050 N N . LYS A 1 294 ? -8.359 -11.251 -1.721 1.00 32.44 294 LYS A N 1
ATOM 2051 C CA . LYS A 1 294 ? -7.624 -12.231 -0.964 1.00 33.34 294 LYS A CA 1
ATOM 2052 C C . LYS A 1 294 ? -7.757 -11.919 0.499 1.00 33.88 294 LYS A C 1
ATOM 2053 O O . LYS A 1 294 ? -7.811 -10.745 0.885 1.00 34.45 294 LYS A O 1
ATOM 2059 N N . LEU A 1 295 ? -7.827 -12.975 1.308 1.00 34.15 295 LEU A N 1
ATOM 2060 C CA . LEU A 1 295 ? -7.933 -12.839 2.754 1.00 34.51 295 LEU A CA 1
ATOM 2061 C C . LEU A 1 295 ? -7.220 -14.049 3.339 1.00 34.74 295 LEU A C 1
ATOM 2062 O O . LEU A 1 295 ? -7.419 -15.180 2.855 1.00 34.84 295 LEU A O 1
ATOM 2067 N N . VAL A 1 296 ? -6.383 -13.823 4.353 1.00 34.57 296 VAL A N 1
ATOM 2068 C CA . VAL A 1 296 ? -5.538 -14.895 4.898 1.00 34.64 296 VAL A CA 1
ATOM 2069 C C . VAL A 1 296 ? -5.216 -14.743 6.372 1.00 35.42 296 VAL A C 1
ATOM 2070 O O . VAL A 1 296 ? -4.775 -13.695 6.810 1.00 35.59 296 VAL A O 1
ATOM 2074 N N . VAL A 1 297 ? -5.448 -15.808 7.126 1.00 36.69 297 VAL A N 1
ATOM 2075 C CA . VAL A 1 297 ? -4.944 -15.913 8.476 1.00 37.95 297 VAL A CA 1
ATOM 2076 C C . VAL A 1 297 ? -3.838 -16.950 8.436 1.00 39.49 297 VAL A C 1
ATOM 2077 O O . VAL A 1 297 ? -4.008 -18.024 7.868 1.00 39.00 297 VAL A O 1
ATOM 2081 N N . TYR A 1 298 ? -2.695 -16.625 9.027 1.00 42.04 298 TYR A N 1
ATOM 2082 C CA . TYR A 1 298 ? -1.564 -17.552 9.073 1.00 44.52 298 TYR A CA 1
ATOM 2083 C C . TYR A 1 298 ? -0.816 -17.381 10.389 1.00 46.81 298 TYR A C 1
ATOM 2084 O O . TYR A 1 298 ? -1.167 -16.506 11.193 1.00 46.63 298 TYR A O 1
ATOM 2093 N N . LYS A 1 299 ? 0.208 -18.217 10.588 1.00 50.06 299 LYS A N 1
ATOM 2094 C CA . LYS A 1 299 ? 1.144 -18.119 11.714 1.00 53.17 299 LYS A CA 1
ATOM 2095 C C . LYS A 1 299 ? 2.437 -17.398 11.325 1.00 55.46 299 LYS A C 1
ATOM 2096 O O . LYS A 1 299 ? 3.251 -17.943 10.571 1.00 55.54 299 LYS A O 1
ATOM 2102 N N . GLY A 1 300 ? 2.631 -16.190 11.843 1.00 58.38 300 GLY A N 1
ATOM 2103 C CA . GLY A 1 300 ? 3.913 -15.507 11.729 1.00 62.15 300 GLY A CA 1
ATOM 2104 C C . GLY A 1 300 ? 4.440 -15.289 13.125 1.00 65.16 300 GLY A C 1
ATOM 2105 O O . GLY A 1 300 ? 4.901 -14.189 13.451 1.00 65.31 300 GLY A O 1
ATOM 2106 N N . GLY A 1 301 ? 4.373 -16.347 13.941 1.00 67.95 301 GLY A N 1
ATOM 2107 C CA . GLY A 1 301 ? 4.629 -16.269 15.391 1.00 71.76 301 GLY A CA 1
ATOM 2108 C C . GLY A 1 301 ? 6.019 -15.848 15.841 1.00 74.26 301 GLY A C 1
ATOM 2109 O O . GLY A 1 301 ? 6.921 -15.703 15.022 1.00 74.77 301 GLY A O 1
ATOM 2110 N N . SER A 1 302 ? 6.177 -15.664 17.152 1.00 76.70 302 SER A N 1
ATOM 2111 C CA . SER A 1 302 ? 7.444 -15.274 17.799 1.00 78.99 302 SER A CA 1
ATOM 2112 C C . SER A 1 302 ? 7.964 -13.883 17.388 1.00 80.58 302 SER A C 1
ATOM 2113 O O . SER A 1 302 ? 8.737 -13.751 16.436 1.00 80.42 302 SER A O 1
ATOM 2116 N N . PRO A 1 303 ? 7.526 -12.835 18.115 1.00 82.35 303 PRO A N 1
ATOM 2117 C CA . PRO A 1 303 ? 7.979 -11.453 17.940 1.00 83.65 303 PRO A CA 1
ATOM 2118 C C . PRO A 1 303 ? 9.163 -11.055 18.849 1.00 85.05 303 PRO A C 1
ATOM 2119 O O . PRO A 1 303 ? 9.276 -9.891 19.250 1.00 85.11 303 PRO A O 1
ATOM 2123 N N . LEU A 1 304 ? 10.034 -12.009 19.165 1.00 86.74 304 LEU A N 1
ATOM 2124 C CA . LEU A 1 304 ? 11.190 -11.729 20.009 1.00 88.50 304 LEU A CA 1
ATOM 2125 C C . LEU A 1 304 ? 12.501 -12.016 19.287 1.00 89.92 304 LEU A C 1
ATOM 2126 O O . LEU A 1 304 ? 12.729 -13.134 18.810 1.00 90.06 304 LEU A O 1
ATOM 2131 N N . VAL A 1 305 ? 13.351 -10.994 19.207 1.00 91.70 305 VAL A N 1
ATOM 2132 C CA . VAL A 1 305 ? 14.709 -11.151 18.696 1.00 93.40 305 VAL A CA 1
ATOM 2133 C C . VAL A 1 305 ? 15.580 -11.741 19.802 1.00 94.66 305 VAL A C 1
ATOM 2134 O O . VAL A 1 305 ? 15.969 -11.035 20.734 1.00 94.87 305 VAL A O 1
ATOM 2138 N N . VAL A 1 306 ? 15.859 -13.039 19.705 1.00 96.30 306 VAL A N 1
ATOM 2139 C CA . VAL A 1 306 ? 16.671 -13.732 20.705 1.00 97.96 306 VAL A CA 1
ATOM 2140 C C . VAL A 1 306 ? 17.875 -14.378 20.036 1.00 99.29 306 VAL A C 1
ATOM 2141 O O . VAL A 1 306 ? 17.738 -15.318 19.248 1.00 99.44 306 VAL A O 1
ATOM 2145 N N . ASN A 1 307 ? 19.052 -13.855 20.366 1.00 101.00 307 ASN A N 1
ATOM 2146 C CA . ASN A 1 307 ? 20.310 -14.292 19.773 1.00 102.56 307 ASN A CA 1
ATOM 2147 C C . ASN A 1 307 ? 20.925 -15.512 20.458 1.00 103.47 307 ASN A C 1
ATOM 2148 O O . ASN A 1 307 ? 21.707 -16.242 19.844 1.00 103.64 307 ASN A O 1
ATOM 2153 N N . GLU A 1 308 ? 20.581 -15.720 21.728 1.00 104.62 308 GLU A N 1
ATOM 2154 C CA . GLU A 1 308 ? 20.951 -16.949 22.426 1.00 105.73 308 GLU A CA 1
ATOM 2155 C C . GLU A 1 308 ? 19.671 -17.611 22.934 1.00 106.11 308 GLU A C 1
ATOM 2156 O O . GLU A 1 308 ? 19.203 -17.294 24.032 1.00 106.18 308 GLU A O 1
ATOM 2162 N N . PRO A 1 309 ? 19.086 -18.515 22.120 1.00 106.48 309 PRO A N 1
ATOM 2163 C CA . PRO A 1 309 ? 17.846 -19.212 22.457 1.00 106.57 309 PRO A CA 1
ATOM 2164 C C . PRO A 1 309 ? 17.838 -19.853 23.852 1.00 106.52 309 PRO A C 1
ATOM 2165 O O . PRO A 1 309 ? 16.944 -19.552 24.642 1.00 106.62 309 PRO A O 1
ATOM 2169 N N . ASP A 1 310 ? 18.825 -20.697 24.162 1.00 106.34 310 ASP A N 1
ATOM 2170 C CA . ASP A 1 310 ? 18.840 -21.441 25.435 1.00 106.09 310 ASP A CA 1
ATOM 2171 C C . ASP A 1 310 ? 19.034 -20.543 26.672 1.00 105.75 310 ASP A C 1
ATOM 2172 O O . ASP A 1 310 ? 18.902 -21.001 27.811 1.00 105.84 310 ASP A O 1
ATOM 2177 N N . ASP A 1 311 ? 19.338 -19.268 26.432 1.00 105.13 311 ASP A N 1
ATOM 2178 C CA . ASP A 1 311 ? 19.585 -18.286 27.487 1.00 104.42 311 ASP A CA 1
ATOM 2179 C C . ASP A 1 311 ? 18.287 -17.816 28.139 1.00 103.65 311 ASP A C 1
ATOM 2180 O O . ASP A 1 311 ? 17.527 -17.059 27.541 1.00 103.69 311 ASP A O 1
ATOM 2185 N N . ALA A 1 312 ? 18.058 -18.247 29.378 1.00 102.57 312 ALA A N 1
ATOM 2186 C CA . ALA A 1 312 ? 16.821 -17.941 30.103 1.00 101.32 312 ALA A CA 1
ATOM 2187 C C . ALA A 1 312 ? 16.596 -16.448 30.364 1.00 100.41 312 ALA A C 1
ATOM 2188 O O . ALA A 1 312 ? 15.457 -16.000 30.436 1.00 100.36 312 ALA A O 1
ATOM 2190 N N . SER A 1 313 ? 17.677 -15.683 30.488 1.00 99.24 313 SER A N 1
ATOM 2191 C CA . SER A 1 313 ? 17.578 -14.257 30.805 1.00 98.09 313 SER A CA 1
ATOM 2192 C C . SER A 1 313 ? 17.273 -13.377 29.597 1.00 97.17 313 SER A C 1
ATOM 2193 O O . SER A 1 313 ? 16.616 -12.345 29.735 1.00 97.00 313 SER A O 1
ATOM 2196 N N . GLU A 1 314 ? 17.768 -13.774 28.427 1.00 96.10 314 GLU A N 1
ATOM 2197 C CA . GLU A 1 314 ? 17.491 -13.057 27.174 1.00 95.20 314 GLU A CA 1
ATOM 2198 C C . GLU A 1 314 ? 16.010 -13.147 26.793 1.00 93.93 314 GLU A C 1
ATOM 2199 O O . GLU A 1 314 ? 15.449 -12.228 26.193 1.00 93.69 314 GLU A O 1
ATOM 2205 N N . VAL A 1 315 ? 15.394 -14.272 27.150 1.00 92.51 315 VAL A N 1
ATOM 2206 C CA . VAL A 1 315 ? 13.958 -14.482 26.990 1.00 90.97 315 VAL A CA 1
ATOM 2207 C C . VAL A 1 315 ? 13.193 -13.400 27.759 1.00 89.84 315 VAL A C 1
ATOM 2208 O O . VAL A 1 315 ? 12.195 -12.861 27.269 1.00 89.62 315 VAL A O 1
ATOM 2212 N N . GLY A 1 316 ? 13.681 -13.086 28.959 1.00 88.51 316 GLY A N 1
ATOM 2213 C CA . GLY A 1 316 ? 13.062 -12.094 29.822 1.00 86.79 316 GLY A CA 1
ATOM 2214 C C . GLY A 1 316 ? 13.004 -10.715 29.215 1.00 85.49 316 GLY A C 1
ATOM 2215 O O . GLY A 1 316 ? 11.924 -10.199 28.953 1.00 85.30 316 GLY A O 1
ATOM 2216 N N . ARG A 1 317 ? 14.176 -10.132 28.981 1.00 84.33 317 ARG A N 1
ATOM 2217 C CA . ARG A 1 317 ? 14.298 -8.746 28.515 1.00 83.23 317 ARG A CA 1
ATOM 2218 C C . ARG A 1 317 ? 13.670 -8.543 27.144 1.00 81.85 317 ARG A C 1
ATOM 2219 O O . ARG A 1 317 ? 13.099 -7.490 26.865 1.00 81.75 317 ARG A O 1
ATOM 2227 N N . ALA A 1 318 ? 13.779 -9.556 26.290 1.00 80.22 318 ALA A N 1
ATOM 2228 C CA . ALA A 1 318 ? 13.133 -9.528 24.984 1.00 78.53 318 ALA A CA 1
ATOM 2229 C C . ALA A 1 318 ? 11.624 -9.373 25.151 1.00 77.28 318 ALA A C 1
ATOM 2230 O O . ALA A 1 318 ? 11.040 -8.414 24.647 1.00 76.96 318 ALA A O 1
ATOM 2232 N N . PHE A 1 319 ? 11.015 -10.315 25.871 1.00 75.89 319 PHE A N 1
ATOM 2233 C CA . PHE A 1 319 ? 9.595 -10.274 26.225 1.00 74.64 319 PHE A CA 1
ATOM 2234 C C . PHE A 1 319 ? 9.206 -8.916 26.796 1.00 74.52 319 PHE A C 1
ATOM 2235 O O . PHE A 1 319 ? 8.264 -8.283 26.324 1.00 74.29 319 PHE A O 1
ATOM 2243 N N . ALA A 1 320 ? 9.946 -8.481 27.815 1.00 74.53 320 ALA A N 1
ATOM 2244 C CA . ALA A 1 320 ? 9.715 -7.200 28.481 1.00 74.70 320 ALA A CA 1
ATOM 2245 C C . ALA A 1 320 ? 9.813 -6.023 27.516 1.00 74.86 320 ALA A C 1
ATOM 2246 O O . ALA A 1 320 ? 8.998 -5.104 27.571 1.00 74.59 320 ALA A O 1
ATOM 2248 N N . SER A 1 321 ? 10.810 -6.064 26.636 1.00 75.38 321 SER A N 1
ATOM 2249 C CA . SER A 1 321 ? 11.077 -4.960 25.718 1.00 76.17 321 SER A CA 1
ATOM 2250 C C . SER A 1 321 ? 9.974 -4.773 24.681 1.00 76.43 321 SER A C 1
ATOM 2251 O O . SER A 1 321 ? 9.771 -3.666 24.180 1.00 76.57 321 SER A O 1
ATOM 2254 N N . SER A 1 322 ? 9.27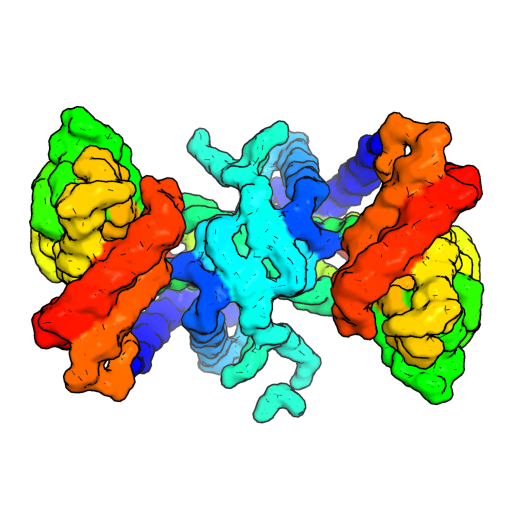8 -5.858 24.349 1.00 76.72 322 SER A N 1
ATOM 2255 C CA . SER A 1 322 ? 8.106 -5.774 23.490 1.00 76.87 322 SER A CA 1
ATOM 2256 C C . SER A 1 322 ? 7.028 -4.973 24.208 1.00 77.05 322 SER A C 1
ATOM 2257 O O . SER A 1 322 ? 6.643 -3.910 23.742 1.00 76.86 322 SER A O 1
ATOM 2260 N N . CYS A 1 323 ? 6.583 -5.469 25.366 1.00 77.50 323 CYS A N 1
ATOM 2261 C CA . CYS A 1 323 ? 5.579 -4.789 26.197 1.00 77.79 323 CYS A CA 1
ATOM 2262 C C . CYS A 1 323 ? 5.830 -3.278 26.324 1.00 78.28 323 CYS A C 1
ATOM 2263 O O . CYS A 1 323 ? 4.897 -2.478 26.231 1.00 78.22 323 CYS A O 1
ATOM 2266 N N . ARG A 1 324 ? 7.095 -2.905 26.524 1.00 78.91 324 ARG A N 1
ATOM 2267 C CA . ARG A 1 324 ? 7.499 -1.509 26.694 1.00 79.54 324 ARG A CA 1
ATOM 2268 C C . ARG A 1 324 ? 7.204 -0.695 25.444 1.00 79.60 324 ARG A C 1
ATOM 2269 O O . ARG A 1 324 ? 6.431 0.265 25.493 1.00 79.65 324 ARG A O 1
ATOM 2277 N N . SER A 1 325 ? 7.823 -1.088 24.329 1.00 79.56 325 SER A N 1
ATOM 2278 C CA . SER A 1 325 ? 7.657 -0.394 23.048 1.00 79.51 325 SER A CA 1
ATOM 2279 C C . SER A 1 325 ? 6.191 -0.315 22.615 1.00 79.04 325 SER A C 1
ATOM 2280 O O . SER A 1 325 ? 5.774 0.634 21.946 1.00 79.00 325 SER A O 1
ATOM 2283 N N . VAL A 1 326 ? 5.418 -1.313 23.023 1.00 78.43 326 VAL A N 1
ATOM 2284 C CA . VAL A 1 326 ? 4.013 -1.394 22.668 1.00 77.95 326 VAL A CA 1
ATOM 2285 C C . VAL A 1 326 ? 3.186 -0.334 23.399 1.00 77.51 326 VAL A C 1
ATOM 2286 O O . VAL A 1 326 ? 2.560 0.503 22.758 1.00 77.43 326 VAL A O 1
ATOM 2290 N N . ALA A 1 327 ? 3.197 -0.355 24.730 1.00 77.06 327 ALA A N 1
ATOM 2291 C CA . ALA A 1 327 ? 2.290 0.503 25.500 1.00 76.56 327 ALA A CA 1
ATOM 2292 C C . ALA A 1 327 ? 2.852 1.082 26.821 1.00 76.11 327 ALA A C 1
ATOM 2293 O O . ALA A 1 327 ? 2.089 1.422 27.733 1.00 75.98 327 ALA A O 1
ATOM 2295 N N . GLY A 1 328 ? 4.176 1.216 26.904 1.00 75.43 328 GLY A N 1
ATOM 2296 C CA . GLY A 1 328 ? 4.837 1.751 28.099 1.00 74.65 328 GLY A CA 1
ATOM 2297 C C . GLY A 1 328 ? 4.490 3.195 28.429 1.00 74.11 328 GLY A C 1
ATOM 2298 O O . GLY A 1 328 ? 4.528 3.609 29.590 1.00 74.18 328 GLY A O 1
ATOM 2299 N N . VAL A 1 329 ? 4.151 3.957 27.397 1.00 73.52 329 VAL A N 1
ATOM 2300 C CA . VAL A 1 329 ? 3.720 5.344 27.537 1.00 72.92 329 VAL A CA 1
ATOM 2301 C C . VAL A 1 329 ? 2.373 5.448 28.289 1.00 72.56 329 VAL A C 1
ATOM 2302 O O . VAL A 1 329 ? 2.129 6.421 29.013 1.00 72.62 329 VAL A O 1
ATOM 2306 N N . LEU A 1 330 ? 1.518 4.437 28.130 1.00 72.20 330 LEU A N 1
ATOM 2307 C CA . LEU A 1 330 ? 0.201 4.396 28.788 1.00 71.79 330 LEU A CA 1
ATOM 2308 C C . LEU A 1 330 ? 0.319 4.125 30.291 1.00 71.80 330 LEU A C 1
ATOM 2309 O O . LEU A 1 330 ? -0.435 4.681 31.093 1.00 71.38 330 LEU A O 1
ATOM 2314 N N . VAL A 1 331 ? 1.267 3.262 30.650 1.00 72.03 331 VAL A N 1
ATOM 2315 C CA . VAL A 1 331 ? 1.473 2.852 32.036 1.00 72.58 331 VAL A CA 1
ATOM 2316 C C . VAL A 1 331 ? 1.915 4.058 32.854 1.00 72.95 331 VAL A C 1
ATOM 2317 O O . VAL A 1 331 ? 1.445 4.268 33.971 1.00 72.84 331 VAL A O 1
ATOM 2321 N N . GLU A 1 332 ? 2.789 4.868 32.263 1.00 73.47 332 GLU A N 1
ATOM 2322 C CA . GLU A 1 332 ? 3.340 6.055 32.924 1.00 73.95 332 GLU A CA 1
ATOM 2323 C C . GLU A 1 332 ? 2.384 7.248 32.941 1.00 74.28 332 GLU A C 1
ATOM 2324 O O . GLU A 1 332 ? 2.582 8.196 33.705 1.00 74.42 332 GLU A O 1
ATOM 2330 N N . ALA A 1 333 ? 1.360 7.203 32.093 1.00 74.64 333 ALA A N 1
ATOM 2331 C CA . ALA A 1 333 ? 0.312 8.217 32.101 1.00 75.05 333 ALA A CA 1
ATOM 2332 C C . ALA A 1 333 ? -0.798 7.867 33.105 1.00 75.43 333 ALA A C 1
ATOM 2333 O O . ALA A 1 333 ? -1.691 8.678 33.369 1.00 75.46 333 ALA A O 1
ATOM 2335 N N . HIS A 1 334 ? -0.720 6.663 33.670 1.00 75.92 334 HIS A N 1
ATOM 2336 C CA . HIS A 1 334 ? -1.714 6.158 34.614 1.00 76.56 334 HIS A CA 1
ATOM 2337 C C . HIS A 1 334 ? -1.072 5.883 35.985 1.00 77.60 334 HIS A C 1
ATOM 2338 O O . HIS A 1 334 ? -1.755 5.886 37.016 1.00 77.44 334 HIS A O 1
ATOM 2345 N N . ILE A 1 335 ? 0.244 5.665 35.968 1.00 78.91 335 ILE A N 1
ATOM 2346 C CA . ILE A 1 335 ? 1.031 5.290 37.142 1.00 80.36 335 ILE A CA 1
ATOM 2347 C C . ILE A 1 335 ? 2.309 6.164 37.163 1.00 81.55 335 ILE A C 1
ATOM 2348 O O . ILE A 1 335 ? 2.497 7.013 36.286 1.00 81.60 335 ILE A O 1
ATOM 2353 N N . GLY A 1 336 ? 3.173 5.979 38.156 1.00 82.95 336 GLY A N 1
ATOM 2354 C CA . GLY A 1 336 ? 4.454 6.693 38.187 1.00 84.83 336 GLY A CA 1
ATOM 2355 C C . GLY A 1 336 ? 5.441 6.206 37.131 1.00 86.06 336 GLY A C 1
ATOM 2356 O O . GLY A 1 336 ? 5.391 5.047 36.718 1.00 86.14 336 GLY A O 1
ATOM 2357 N N . GLU A 1 337 ? 6.344 7.087 36.698 1.00 87.27 337 GLU A N 1
ATOM 2358 C CA . GLU A 1 337 ? 7.379 6.728 35.713 1.00 88.44 337 GLU A CA 1
ATOM 2359 C C . GLU A 1 337 ? 8.433 5.778 36.278 1.00 88.89 337 GLU A C 1
ATOM 2360 O O . GLU A 1 337 ? 9.038 5.004 35.537 1.00 89.02 337 GLU A O 1
ATOM 2366 N N . GLU A 1 338 ? 8.655 5.855 37.587 1.00 89.50 338 GLU A N 1
ATOM 2367 C CA . GLU A 1 338 ? 9.559 4.941 38.276 1.00 89.94 338 GLU A CA 1
ATOM 2368 C C . GLU A 1 338 ? 8.758 3.742 38.778 1.00 89.48 338 GLU A C 1
ATOM 2369 O O . GLU A 1 338 ? 9.290 2.635 38.924 1.00 89.54 338 GLU A O 1
ATOM 2375 N N . LEU A 1 339 ? 7.471 3.982 39.031 1.00 88.85 339 LEU A N 1
ATOM 2376 C CA . LEU A 1 339 ? 6.519 2.934 39.396 1.00 88.12 339 LEU A CA 1
ATOM 2377 C C . LEU A 1 339 ? 6.233 1.994 38.226 1.00 87.34 339 LEU A C 1
ATOM 2378 O O . LEU A 1 339 ? 5.801 0.860 38.426 1.00 87.38 339 LEU A O 1
ATOM 2383 N N . SER A 1 340 ? 6.473 2.479 37.012 1.00 86.20 340 SER A N 1
ATOM 2384 C CA . SER A 1 340 ? 6.384 1.663 35.805 1.00 85.11 340 SER A CA 1
ATOM 2385 C C . SER A 1 340 ? 7.667 0.848 35.561 1.00 84.19 340 SER A C 1
ATOM 2386 O O . SER A 1 340 ? 7.614 -0.305 35.120 1.00 84.07 340 SER A O 1
ATOM 2389 N N . ASN A 1 341 ? 8.814 1.448 35.866 1.00 82.95 341 ASN A N 1
ATOM 2390 C CA . ASN A 1 341 ? 10.091 0.768 35.711 1.00 81.73 341 ASN A CA 1
ATOM 2391 C C . ASN A 1 341 ? 10.271 -0.405 36.671 1.00 81.02 341 ASN A C 1
ATOM 2392 O O . ASN A 1 341 ? 11.165 -1.227 36.486 1.00 80.93 341 ASN A O 1
ATOM 2397 N N . LYS A 1 342 ? 9.418 -0.472 37.692 1.00 80.18 342 LYS A N 1
ATOM 2398 C CA . LYS A 1 342 ? 9.411 -1.582 38.645 1.00 79.39 342 LYS A CA 1
ATOM 2399 C C . LYS A 1 342 ? 8.477 -2.693 38.172 1.00 78.86 342 LYS A C 1
ATOM 2400 O O . LYS A 1 342 ? 8.702 -3.864 38.478 1.00 78.63 342 LYS A O 1
ATOM 2402 N N . LEU A 1 343 ? 7.434 -2.311 37.428 1.00 78.48 343 LEU A N 1
ATOM 2403 C CA . LEU A 1 343 ? 6.504 -3.261 36.777 1.00 78.10 343 LEU A CA 1
ATOM 2404 C C . LEU A 1 343 ? 7.163 -3.932 35.575 1.00 78.07 343 LEU A C 1
ATOM 2405 O O . LEU A 1 343 ? 7.257 -5.165 35.505 1.00 77.77 343 LEU A O 1
ATOM 2410 N N . PHE A 1 344 ? 7.614 -3.104 34.632 1.00 78.28 344 PHE A N 1
ATOM 2411 C CA . PHE A 1 344 ? 8.346 -3.585 33.465 1.00 78.78 344 PHE A CA 1
ATOM 2412 C C . PHE A 1 344 ? 9.656 -4.263 33.886 1.00 79.50 344 PHE A C 1
ATOM 2413 O O . PHE A 1 344 ? 10.370 -4.835 33.054 1.00 79.60 344 PHE A O 1
ATOM 2421 N N . SER A 1 345 ? 9.944 -4.196 35.186 1.00 80.31 345 SER A N 1
ATOM 2422 C CA . SER A 1 345 ? 11.097 -4.837 35.785 1.00 81.02 345 SER A CA 1
ATOM 2423 C C . SER A 1 345 ? 10.680 -6.187 36.357 1.00 81.60 345 SER A C 1
ATOM 2424 O O . SER A 1 345 ? 11.511 -7.078 36.522 1.00 81.73 345 SER A O 1
ATOM 2427 N N . ARG A 1 346 ? 9.391 -6.334 36.655 1.00 82.42 346 ARG A N 1
ATOM 2428 C CA . ARG A 1 346 ? 8.865 -7.593 37.189 1.00 83.37 346 ARG A CA 1
ATOM 2429 C C . ARG A 1 346 ? 8.498 -8.583 36.093 1.00 83.49 346 ARG A C 1
ATOM 2430 O O . ARG A 1 346 ? 8.697 -9.792 36.253 1.00 83.54 346 ARG A O 1
ATOM 2438 N N . VAL A 1 347 ? 7.958 -8.061 34.991 1.00 83.68 347 VAL A N 1
ATOM 2439 C CA . VAL A 1 347 ? 7.691 -8.852 33.791 1.00 83.79 347 VAL A CA 1
ATOM 2440 C C . VAL A 1 347 ? 8.975 -9.541 33.328 1.00 83.94 347 VAL A C 1
ATOM 2441 O O . VAL A 1 347 ? 9.017 -10.767 33.183 1.00 83.86 347 VAL A O 1
ATOM 2445 N N . GLU A 1 348 ? 10.028 -8.753 33.124 1.00 84.15 348 GLU A N 1
ATOM 2446 C CA . GLU A 1 348 ? 11.296 -9.291 32.643 1.00 84.47 348 GLU A CA 1
ATOM 2447 C C . GLU A 1 348 ? 11.998 -10.176 33.662 1.00 84.59 348 GLU A C 1
ATOM 2448 O O . GLU A 1 348 ? 13.010 -10.802 33.345 1.00 84.53 348 GLU A O 1
ATOM 2454 N N . SER A 1 349 ? 11.452 -10.210 34.877 1.00 84.89 349 SER A N 1
ATOM 2455 C CA . SER A 1 349 ? 11.843 -11.166 35.906 1.00 85.33 349 SER A CA 1
ATOM 2456 C C . SER A 1 349 ? 10.950 -12.413 35.813 1.00 85.41 349 SER A C 1
ATOM 2457 O O . SER A 1 349 ? 11.411 -13.547 36.023 1.00 85.48 349 SER A O 1
ATOM 2460 N N . ARG A 1 350 ? 9.676 -12.191 35.484 1.00 85.44 350 ARG A N 1
ATOM 2461 C CA . ARG A 1 350 ? 8.700 -13.270 35.328 1.00 85.47 350 ARG A CA 1
ATOM 2462 C C . ARG A 1 350 ? 9.030 -14.134 34.110 1.00 85.59 350 ARG A C 1
ATOM 2463 O O . ARG A 1 350 ? 9.100 -15.365 34.204 1.00 85.44 350 ARG A O 1
ATOM 2471 N N . ALA A 1 351 ? 9.252 -13.470 32.976 1.00 85.73 351 ALA A N 1
ATOM 2472 C CA . ALA A 1 351 ? 9.474 -14.133 31.690 1.00 85.81 351 ALA A CA 1
ATOM 2473 C C . ALA A 1 351 ? 10.659 -15.099 31.686 1.00 85.90 351 ALA A C 1
ATOM 2474 O O . ALA A 1 351 ? 10.576 -16.162 31.066 1.00 85.93 351 ALA A O 1
ATOM 2476 N N . THR A 1 352 ? 11.746 -14.729 32.373 1.00 85.77 352 THR A N 1
ATOM 2477 C CA . THR A 1 352 ? 12.928 -15.587 32.484 1.00 85.49 352 THR A CA 1
ATOM 2478 C C . THR A 1 352 ? 12.612 -16.789 33.355 1.00 85.26 352 THR A C 1
ATOM 2479 O O . THR A 1 352 ? 13.091 -17.891 33.091 1.00 85.31 352 THR A O 1
ATOM 2483 N N . SER A 1 353 ? 11.825 -16.566 34.406 1.00 85.01 353 SER A N 1
ATOM 2484 C CA . SER A 1 353 ? 11.417 -17.641 35.304 1.00 84.81 353 SER A CA 1
ATOM 2485 C C . SER A 1 353 ? 10.676 -18.702 34.509 1.00 84.73 353 SER A C 1
ATOM 2486 O O . SER A 1 353 ? 10.964 -19.896 34.639 1.00 84.60 353 SER A O 1
ATOM 2489 N N . HIS A 1 354 ? 9.740 -18.221 33.682 1.00 84.72 354 HIS A N 1
ATOM 2490 C CA . HIS A 1 354 ? 8.872 -19.038 32.832 1.00 84.62 354 HIS A CA 1
ATOM 2491 C C . HIS A 1 354 ? 9.311 -18.917 31.367 1.00 84.52 354 HIS A C 1
ATOM 2492 O O . HIS A 1 354 ? 8.484 -18.781 30.461 1.00 84.54 354 HIS A O 1
ATOM 2499 N N . ALA A 1 355 ? 10.622 -18.970 31.148 1.00 84.24 355 ALA A N 1
ATOM 2500 C CA . ALA A 1 355 ? 11.203 -18.826 29.814 1.00 84.09 355 ALA A CA 1
ATOM 2501 C C . ALA A 1 355 ? 10.943 -20.035 28.915 1.00 84.10 355 ALA A C 1
ATOM 2502 O O . ALA A 1 355 ? 10.968 -19.914 27.688 1.00 84.01 355 ALA A O 1
ATOM 2504 N N . LYS A 1 356 ? 10.709 -21.194 29.534 1.00 84.17 356 LYS A N 1
ATOM 2505 C CA . LYS A 1 356 ? 10.422 -22.431 28.806 1.00 84.22 356 LYS A CA 1
ATOM 2506 C C . LYS A 1 356 ? 9.052 -22.365 28.110 1.00 83.80 356 LYS A C 1
ATOM 2507 O O . LYS A 1 356 ? 8.942 -22.666 26.917 1.00 83.82 356 LYS A O 1
ATOM 2513 N N . ASP A 1 357 ? 8.027 -21.948 28.857 1.00 83.17 357 ASP A N 1
ATOM 2514 C CA . ASP A 1 357 ? 6.652 -21.857 28.347 1.00 82.40 357 ASP A CA 1
ATOM 2515 C C . ASP A 1 357 ? 6.414 -20.641 27.436 1.00 81.69 357 ASP A C 1
ATOM 2516 O O . ASP A 1 357 ? 5.268 -20.354 27.067 1.00 81.71 357 ASP A O 1
ATOM 2521 N N . VAL A 1 358 ? 7.484 -19.933 27.079 1.00 80.59 358 VAL A N 1
ATOM 2522 C CA . VAL A 1 358 ? 7.362 -18.712 26.275 1.00 79.57 358 VAL A CA 1
ATOM 2523 C C . VAL A 1 358 ? 7.885 -18.861 24.846 1.00 78.64 358 VAL A C 1
ATOM 2524 O O . VAL A 1 358 ? 7.226 -18.453 23.898 1.00 78.77 358 VAL A O 1
ATOM 2528 N N . LEU A 1 359 ? 9.070 -19.437 24.689 1.00 77.43 359 LEU A N 1
ATOM 2529 C CA . LEU A 1 359 ? 9.604 -19.715 23.360 1.00 75.96 359 LEU A CA 1
ATOM 2530 C C . LEU A 1 359 ? 8.699 -20.665 22.595 1.00 74.89 359 LEU A C 1
ATOM 2531 O O . LEU A 1 359 ? 8.700 -20.665 21.366 1.00 74.88 359 LEU A O 1
ATOM 2536 N N . VAL A 1 360 ? 7.932 -21.463 23.340 1.00 73.41 360 VAL A N 1
ATOM 2537 C CA . VAL A 1 360 ? 7.099 -22.538 22.788 1.00 71.98 360 VAL A CA 1
ATOM 2538 C C . VAL A 1 360 ? 5.646 -22.102 22.590 1.00 70.93 360 VAL A C 1
ATOM 2539 O O . VAL A 1 360 ? 4.994 -22.529 21.631 1.00 70.77 360 VAL A O 1
ATOM 2543 N N . ASN A 1 361 ? 5.154 -21.249 23.489 1.00 69.55 361 ASN A N 1
ATOM 2544 C CA . ASN A 1 361 ? 3.750 -20.830 23.466 1.00 68.21 361 ASN A CA 1
ATOM 2545 C C . ASN A 1 361 ? 3.479 -19.418 22.938 1.00 67.02 361 ASN A C 1
ATOM 2546 O O . ASN A 1 361 ? 2.316 -19.052 22.739 1.00 67.12 361 ASN A O 1
ATOM 2551 N N . LEU A 1 362 ? 4.531 -18.635 22.696 1.00 65.31 362 LEU A N 1
ATOM 2552 C CA . LEU A 1 362 ? 4.341 -17.271 22.192 1.00 63.82 362 LEU A CA 1
ATOM 2553 C C . LEU A 1 362 ? 4.290 -17.208 20.666 1.00 62.90 362 LEU A C 1
ATOM 2554 O O . LEU A 1 362 ? 5.310 -16.970 19.987 1.00 62.93 362 LEU A O 1
ATOM 2559 N N . GLN A 1 363 ? 3.079 -17.415 20.149 1.00 61.22 363 GLN A N 1
ATOM 2560 C CA . GLN A 1 363 ? 2.811 -17.369 18.720 1.00 59.52 363 GLN A CA 1
ATOM 2561 C C . GLN A 1 363 ? 1.800 -16.288 18.384 1.00 57.91 363 GLN A C 1
ATOM 2562 O O . GLN A 1 363 ? 0.804 -16.089 19.077 1.00 57.09 363 GLN A O 1
ATOM 2568 N N . PHE A 1 364 ? 2.075 -15.592 17.295 1.00 56.35 364 PHE A N 1
ATOM 2569 C CA . PHE A 1 364 ? 1.159 -14.596 16.801 1.00 54.78 364 PHE A CA 1
ATOM 2570 C C . PHE A 1 364 ? 0.493 -15.021 15.508 1.00 53.10 364 PHE A C 1
ATOM 2571 O O . PHE A 1 364 ? 1.142 -15.443 14.554 1.00 52.95 364 PHE A O 1
ATOM 2579 N N . PHE A 1 365 ? -0.822 -14.925 15.505 1.00 51.16 365 PHE A N 1
ATOM 2580 C CA . PHE A 1 365 ? -1.583 -15.099 14.287 1.00 49.44 365 PHE A CA 1
ATOM 2581 C C . PHE A 1 365 ? -1.792 -13.771 13.564 1.00 47.64 365 PHE A C 1
ATOM 2582 O O . PHE A 1 365 ? -2.143 -12.761 14.184 1.00 47.41 365 PHE A O 1
ATOM 2590 N N . HIS A 1 366 ? -1.559 -13.786 12.255 1.00 45.18 366 HIS A N 1
ATOM 2591 C CA . HIS A 1 366 ? -1.706 -12.588 11.428 1.00 43.10 366 HIS A CA 1
ATOM 2592 C C . HIS A 1 366 ? -2.952 -12.659 10.538 1.00 40.81 366 HIS A C 1
ATOM 2593 O O . HIS A 1 366 ? -3.454 -13.733 10.234 1.00 41.02 366 HIS A O 1
ATOM 2600 N N . ILE A 1 367 ? -3.493 -11.510 10.172 1.00 38.07 367 ILE A N 1
ATOM 2601 C CA . ILE A 1 367 ? -4.635 -11.477 9.273 1.00 35.51 367 ILE A CA 1
ATOM 2602 C C . ILE A 1 367 ? -4.254 -10.491 8.210 1.00 33.81 367 ILE A C 1
ATOM 2603 O O . ILE A 1 367 ? -3.921 -9.354 8.500 1.00 33.48 367 ILE A O 1
ATOM 2608 N N . VAL A 1 368 ? -4.275 -10.930 6.967 1.00 31.80 368 VAL A N 1
ATOM 2609 C CA . VAL A 1 368 ? -3.991 -9.995 5.902 1.00 30.36 368 VAL A CA 1
ATOM 2610 C C . VAL A 1 368 ? -5.144 -9.820 4.932 1.00 28.94 368 VAL A C 1
ATOM 2611 O O . VAL A 1 368 ? -5.824 -10.767 4.596 1.00 28.78 368 VAL A O 1
ATOM 2615 N N . ALA A 1 369 ? -5.393 -8.589 4.524 1.00 27.55 369 ALA A N 1
ATOM 2616 C CA . ALA A 1 369 ? -6.490 -8.352 3.629 1.00 26.56 369 ALA A CA 1
ATOM 2617 C C . ALA A 1 369 ? -5.968 -7.629 2.391 1.00 26.26 369 ALA A C 1
ATOM 2618 O O . ALA A 1 369 ? -5.300 -6.597 2.492 1.00 26.18 369 ALA A O 1
ATOM 2620 N N . SER A 1 370 ? -6.249 -8.198 1.230 1.00 25.76 370 SER A N 1
ATOM 2621 C CA . SER A 1 370 ? -5.888 -7.567 -0.019 1.00 25.80 370 SER A CA 1
ATOM 2622 C C . SER A 1 370 ? -7.135 -7.081 -0.717 1.00 26.15 370 SER A C 1
ATOM 2623 O O . SER A 1 370 ? -7.847 -7.866 -1.362 1.00 25.37 370 SER A O 1
ATOM 2626 N N . LEU A 1 371 ? -7.388 -5.776 -0.583 1.00 27.01 371 LEU A N 1
ATOM 2627 C CA . LEU A 1 371 ? -8.666 -5.169 -1.017 1.00 27.56 371 LEU A CA 1
ATOM 2628 C C . LEU A 1 371 ? -8.485 -4.338 -2.260 1.00 28.33 371 LEU A C 1
ATOM 2629 O O . LEU A 1 371 ? -7.423 -3.750 -2.470 1.00 28.23 371 LEU A O 1
ATOM 2634 N N . SER A 1 372 ? -9.505 -4.315 -3.106 1.00 29.67 372 SER A N 1
ATOM 2635 C CA . SER A 1 372 ? -9.478 -3.438 -4.265 1.00 31.53 372 SER A CA 1
ATOM 2636 C C . SER A 1 372 ? -10.796 -2.713 -4.293 1.00 32.72 372 SER A C 1
ATOM 2637 O O . SER A 1 372 ? -11.790 -3.214 -3.783 1.00 32.84 372 SER A O 1
ATOM 2640 N N . PHE A 1 373 ? -10.793 -1.509 -4.842 1.00 34.96 373 PHE A N 1
ATOM 2641 C CA . PHE A 1 373 ? -11.976 -0.687 -4.840 1.00 37.24 373 PHE A CA 1
ATOM 2642 C C . PHE A 1 373 ? -12.827 -0.858 -6.076 1.00 39.36 373 PHE A C 1
ATOM 2643 O O . PHE A 1 373 ? -12.359 -0.627 -7.193 1.00 39.08 373 PHE A O 1
ATOM 2651 N N . THR A 1 374 ? -14.095 -1.205 -5.836 1.00 42.37 374 THR A N 1
ATOM 2652 C CA . THR A 1 374 ? -15.105 -1.520 -6.880 1.00 45.38 374 THR A CA 1
ATOM 2653 C C . THR A 1 374 ? -15.395 -3.038 -6.943 1.00 45.97 374 THR A C 1
ATOM 2654 O O . THR A 1 374 ? -16.179 -3.585 -6.149 1.00 46.69 374 THR A O 1
ATOM 2658 N N . ALA B 1 26 ? 2.203 46.182 16.776 1.00 116.13 26 ALA B N 1
ATOM 2659 C CA . ALA B 1 26 ? 1.491 45.041 16.115 1.00 116.00 26 ALA B CA 1
ATOM 2660 C C . ALA B 1 26 ? 0.423 45.496 15.108 1.00 115.76 26 ALA B C 1
ATOM 2661 O O . ALA B 1 26 ? -0.117 44.671 14.365 1.00 115.85 26 ALA B O 1
ATOM 2663 N N . MET B 1 27 ? 0.134 46.802 15.078 1.00 115.24 27 MET B N 1
ATOM 2664 C CA . MET B 1 27 ? -0.846 47.369 14.135 1.00 114.56 27 MET B CA 1
ATOM 2665 C C . MET B 1 27 ? -0.252 47.635 12.740 1.00 113.44 27 MET B C 1
ATOM 2666 O O . MET B 1 27 ? -0.329 48.749 12.213 1.00 113.47 27 MET B O 1
ATOM 2671 N N . HIS B 1 28 ? 0.347 46.592 12.167 1.00 111.89 28 HIS B N 1
ATOM 2672 C CA . HIS B 1 28 ? 0.844 46.583 10.787 1.00 110.18 28 HIS B CA 1
ATOM 2673 C C . HIS B 1 28 ? 0.598 45.217 10.163 1.00 108.31 28 HIS B C 1
ATOM 2674 O O . HIS B 1 28 ? 0.783 45.029 8.956 1.00 108.20 28 HIS B O 1
ATOM 2681 N N . ALA B 1 29 ? 0.199 44.268 11.006 1.00 105.75 29 ALA B N 1
ATOM 2682 C CA . ALA B 1 29 ? -0.217 42.947 10.564 1.00 103.10 29 ALA B CA 1
ATOM 2683 C C . ALA B 1 29 ? -1.584 43.011 9.874 1.00 101.06 29 ALA B C 1
ATOM 2684 O O . ALA B 1 29 ? -1.850 42.238 8.953 1.00 101.05 29 ALA B O 1
ATOM 2686 N N . ARG B 1 30 ? -2.435 43.943 10.320 1.00 98.07 30 ARG B N 1
ATOM 2687 C CA . ARG B 1 30 ? -3.746 44.209 9.697 1.00 94.89 30 ARG B CA 1
ATOM 2688 C C . ARG B 1 30 ? -3.569 44.784 8.294 1.00 91.69 30 ARG B C 1
ATOM 2689 O O . ARG B 1 30 ? -4.420 44.595 7.418 1.00 91.58 30 ARG B O 1
ATOM 2697 N N . SER B 1 31 ? -2.461 45.499 8.104 1.00 87.31 31 SER B N 1
ATOM 2698 C CA . SER B 1 31 ? -2.108 46.080 6.818 1.00 82.74 31 SER B CA 1
ATOM 2699 C C . SER B 1 31 ? -1.416 45.037 5.933 1.00 79.30 31 SER B C 1
ATOM 2700 O O . SER B 1 31 ? -1.561 45.056 4.711 1.00 78.93 31 SER B O 1
ATOM 2703 N N . MET B 1 32 ? -0.675 44.121 6.555 1.00 74.83 32 MET B N 1
ATOM 2704 C CA . MET B 1 32 ? 0.020 43.062 5.816 1.00 70.44 32 MET B CA 1
ATOM 2705 C C . MET B 1 32 ? -0.889 41.923 5.401 1.00 66.71 32 MET B C 1
ATOM 2706 O O . MET B 1 32 ? -0.677 41.297 4.363 1.00 65.76 32 MET B O 1
ATOM 2711 N N . LEU B 1 33 ? -1.908 41.662 6.212 1.00 62.24 33 LEU B N 1
ATOM 2712 C CA . LEU B 1 33 ? -2.934 40.706 5.830 1.00 57.96 33 LEU B CA 1
ATOM 2713 C C . LEU B 1 33 ? -3.659 41.168 4.580 1.00 55.43 33 LEU B C 1
ATOM 2714 O O . LEU B 1 33 ? -4.330 40.369 3.926 1.00 54.68 33 LEU B O 1
ATOM 2719 N N . HIS B 1 34 ? -3.508 42.451 4.242 1.00 52.58 34 HIS B N 1
ATOM 2720 C CA . HIS B 1 34 ? -4.159 43.000 3.047 1.00 50.18 34 HIS B CA 1
ATOM 2721 C C . HIS B 1 34 ? -3.444 42.567 1.779 1.00 47.33 34 HIS B C 1
ATOM 2722 O O . HIS B 1 34 ? -4.082 42.208 0.783 1.00 46.99 34 HIS B O 1
ATOM 2729 N N . LEU B 1 35 ? -2.118 42.607 1.834 1.00 44.02 35 LEU B N 1
ATOM 2730 C CA . LEU B 1 35 ? -1.290 42.217 0.716 1.00 41.09 35 LEU B CA 1
ATOM 2731 C C . LEU B 1 35 ? -1.509 40.750 0.381 1.00 40.01 35 LEU B C 1
ATOM 2732 O O . LEU B 1 35 ? -1.500 40.365 -0.797 1.00 39.76 35 LEU B O 1
ATOM 2737 N N . LEU B 1 36 ? -1.730 39.950 1.427 1.00 38.15 36 LEU B N 1
ATOM 2738 C CA . LEU B 1 36 ? -2.048 38.540 1.292 1.00 36.18 36 LEU B CA 1
ATOM 2739 C C . LEU B 1 36 ? -3.437 38.336 0.670 1.00 36.35 36 LEU B C 1
ATOM 2740 O O . LEU B 1 36 ? -3.605 37.491 -0.222 1.00 35.78 36 LEU B O 1
ATOM 2745 N N . GLU B 1 37 ? -4.412 39.124 1.128 1.00 36.52 37 GLU B N 1
ATOM 2746 C CA . GLU B 1 37 ? -5.775 39.075 0.578 1.00 37.17 37 GLU B CA 1
ATOM 2747 C C . GLU B 1 37 ? -5.761 39.334 -0.917 1.00 36.87 37 GLU B C 1
ATOM 2748 O O . GLU B 1 37 ? -6.453 38.657 -1.680 1.00 36.48 37 GLU B O 1
ATOM 2754 N N . GLU B 1 38 ? -4.945 40.304 -1.320 1.00 36.77 38 GLU B N 1
ATOM 2755 C CA . GLU B 1 38 ? -4.843 40.695 -2.710 1.00 36.54 38 GLU B CA 1
ATOM 2756 C C . GLU B 1 38 ? -4.269 39.599 -3.581 1.00 35.77 38 GLU B C 1
ATOM 2757 O O . GLU B 1 38 ? -4.796 39.336 -4.678 1.00 35.93 38 GLU B O 1
ATOM 2763 N N . THR B 1 39 ? -3.202 38.958 -3.101 1.00 34.77 39 THR B N 1
ATOM 2764 C CA . THR B 1 39 ? -2.618 37.836 -3.838 1.00 33.48 39 THR B CA 1
ATOM 2765 C C . THR B 1 39 ? -3.631 36.719 -3.946 1.00 33.56 39 THR B C 1
ATOM 2766 O O . THR B 1 39 ? -3.755 36.124 -5.001 1.00 32.95 39 THR B O 1
ATOM 2770 N N . LEU B 1 40 ? -4.360 36.464 -2.861 1.00 33.91 40 LEU B N 1
ATOM 2771 C CA . LEU B 1 40 ? -5.357 35.393 -2.830 1.00 34.67 40 LEU B CA 1
ATOM 2772 C C . LEU B 1 40 ? -6.453 35.580 -3.903 1.00 35.87 40 LEU B C 1
ATOM 2773 O O . LEU B 1 40 ? -6.982 34.597 -4.453 1.00 35.58 40 LEU B O 1
ATOM 2778 N N . GLU B 1 41 ? -6.759 36.842 -4.204 1.00 37.40 41 GLU B N 1
ATOM 2779 C CA . GLU B 1 41 ? -7.717 37.198 -5.249 1.00 39.29 41 GLU B CA 1
ATOM 2780 C C . GLU B 1 41 ? -7.220 36.847 -6.650 1.00 39.91 41 GLU B C 1
ATOM 2781 O O . GLU B 1 41 ? -8.010 36.540 -7.530 1.00 40.31 41 GLU B O 1
ATOM 2787 N N . ASN B 1 42 ? -5.909 36.864 -6.849 1.00 41.01 42 ASN B N 1
ATOM 2788 C CA . ASN B 1 42 ? -5.320 36.555 -8.160 1.00 41.97 42 ASN B CA 1
ATOM 2789 C C . ASN B 1 42 ? -5.357 35.101 -8.597 1.00 42.27 42 ASN B C 1
ATOM 2790 O O . ASN B 1 42 ? -4.946 34.792 -9.717 1.00 42.42 42 ASN B O 1
ATOM 2795 N N . VAL B 1 43 ? -5.823 34.215 -7.720 1.00 43.16 43 VAL B N 1
ATOM 2796 C CA . VAL B 1 43 ? -5.825 32.769 -8.002 1.00 43.87 43 VAL B CA 1
ATOM 2797 C C . VAL B 1 43 ? -7.070 32.355 -8.786 1.00 44.90 43 VAL B C 1
ATOM 2798 O O . VAL B 1 43 ? -8.195 32.649 -8.393 1.00 44.67 43 VAL B O 1
ATOM 2802 N N . HIS B 1 44 ? -6.848 31.652 -9.888 1.00 46.53 44 HIS B N 1
ATOM 2803 C CA . HIS B 1 44 ? -7.924 31.101 -10.706 1.00 48.33 44 HIS B CA 1
ATOM 2804 C C . HIS B 1 44 ? -8.662 29.949 -10.015 1.00 48.18 44 HIS B C 1
ATOM 2805 O O . HIS B 1 44 ? -8.180 28.817 -9.972 1.00 48.54 44 HIS B O 1
ATOM 2812 N N . LEU B 1 45 ? -9.843 30.248 -9.496 1.00 48.17 45 LEU B N 1
ATOM 2813 C CA . LEU B 1 45 ? -10.661 29.252 -8.841 1.00 48.24 45 LEU B CA 1
ATOM 2814 C C . LEU B 1 45 ? -11.393 28.373 -9.859 1.00 49.31 45 LEU B C 1
ATOM 2815 O O . LEU B 1 45 ? -11.877 28.859 -10.887 1.00 49.42 45 LEU B O 1
ATOM 2820 N N . ASN B 1 46 ? -11.444 27.068 -9.589 1.00 50.52 46 ASN B N 1
ATOM 2821 C CA . ASN B 1 46 ? -12.142 26.139 -10.464 1.00 51.30 46 ASN B CA 1
ATOM 2822 C C . ASN B 1 46 ? -13.608 26.553 -10.513 1.00 52.30 46 ASN B C 1
ATOM 2823 O O . ASN B 1 46 ? -14.225 26.819 -9.472 1.00 52.42 46 ASN B O 1
ATOM 2828 N N . SER B 1 47 ? -14.126 26.658 -11.740 1.00 53.11 47 SER B N 1
ATOM 2829 C CA . SER B 1 47 ? -15.489 27.108 -12.005 1.00 53.75 47 SER B CA 1
ATOM 2830 C C . SER B 1 47 ? -16.535 26.047 -11.659 1.00 54.34 47 SER B C 1
ATOM 2831 O O . SER B 1 47 ? -17.580 26.374 -11.091 1.00 54.94 47 SER B O 1
ATOM 2834 N N . SER B 1 48 ? -16.240 24.789 -12.000 1.00 54.25 48 SER B N 1
ATOM 2835 C CA . SER B 1 48 ? -17.149 23.654 -11.834 1.00 53.93 48 SER B CA 1
ATOM 2836 C C . SER B 1 48 ? -17.891 23.605 -10.489 1.00 53.48 48 SER B C 1
ATOM 2837 O O . SER B 1 48 ? -17.385 24.083 -9.466 1.00 54.18 48 SER B O 1
ATOM 2840 N N . ALA B 1 49 ? -19.092 23.027 -10.510 1.00 52.43 49 ALA B N 1
ATOM 2841 C CA . ALA B 1 49 ? -19.895 22.798 -9.306 1.00 51.26 49 ALA B CA 1
ATOM 2842 C C . ALA B 1 49 ? -19.148 21.996 -8.229 1.00 50.34 49 ALA B C 1
ATOM 2843 O O . ALA B 1 49 ? -19.407 22.174 -7.033 1.00 50.35 49 ALA B O 1
ATOM 2845 N N . SER B 1 50 ? -18.229 21.121 -8.659 1.00 48.88 50 SER B N 1
ATOM 2846 C CA . SER B 1 50 ? -17.447 20.254 -7.750 1.00 47.37 50 SER B CA 1
ATOM 2847 C C . SER B 1 50 ? -15.928 20.415 -7.947 1.00 45.73 50 SER B C 1
ATOM 2848 O O . SER B 1 50 ? -15.259 19.524 -8.460 1.00 45.97 50 SER B O 1
ATOM 2851 N N . PRO B 1 51 ? -15.378 21.564 -7.529 1.00 44.02 51 PRO B N 1
ATOM 2852 C CA . PRO B 1 51 ? -13.962 21.817 -7.809 1.00 42.12 51 PRO B CA 1
ATOM 2853 C C . PRO B 1 51 ? -13.061 20.846 -7.054 1.00 39.79 51 PRO B C 1
ATOM 2854 O O . PRO B 1 51 ? -13.341 20.547 -5.889 1.00 39.79 51 PRO B O 1
ATOM 2858 N N . PRO B 1 52 ? -11.958 20.395 -7.688 1.00 37.64 52 PRO B N 1
ATOM 2859 C CA . PRO B 1 52 ? -11.037 19.419 -7.074 1.00 35.31 52 PRO B CA 1
ATOM 2860 C C . PRO B 1 52 ? -10.347 20.034 -5.845 1.00 33.38 52 PRO B C 1
ATOM 2861 O O . PRO B 1 52 ? -10.425 21.256 -5.641 1.00 33.14 52 PRO B O 1
ATOM 2865 N N . PRO B 1 53 ? -9.685 19.198 -5.022 1.00 31.65 53 PRO B N 1
ATOM 2866 C CA . PRO B 1 53 ? -9.050 19.701 -3.806 1.00 29.74 53 PRO B CA 1
ATOM 2867 C C . PRO B 1 53 ? -8.128 20.883 -4.051 1.00 27.64 53 PRO B C 1
ATOM 2868 O O . PRO B 1 53 ? -7.467 20.939 -5.073 1.00 27.18 53 PRO B O 1
ATOM 2872 N N . PHE B 1 54 ? -8.087 21.792 -3.086 1.00 25.84 54 PHE B N 1
ATOM 2873 C CA . PHE B 1 54 ? -7.240 22.967 -3.110 1.00 24.33 54 PHE B CA 1
ATOM 2874 C C . PHE B 1 54 ? -5.995 22.723 -2.250 1.00 24.31 54 PHE B C 1
ATOM 2875 O O . PHE B 1 54 ? -6.102 22.265 -1.110 1.00 23.83 54 PHE B O 1
ATOM 2883 N N . THR B 1 55 ? -4.823 23.053 -2.793 1.00 23.81 55 THR B N 1
ATOM 2884 C CA . THR B 1 55 ? -3.569 22.875 -2.086 1.00 23.05 55 THR B CA 1
ATOM 2885 C C . THR B 1 55 ? -2.839 24.177 -1.775 1.00 22.38 55 THR B C 1
ATOM 2886 O O . THR B 1 55 ? -2.454 24.917 -2.690 1.00 22.28 55 THR B O 1
ATOM 2890 N N . ALA B 1 56 ? -2.608 24.419 -0.486 1.00 21.69 56 ALA B N 1
ATOM 2891 C CA . ALA B 1 56 ? -1.894 25.606 -0.007 1.00 21.40 56 ALA B CA 1
ATOM 2892 C C . ALA B 1 56 ? -0.654 25.181 0.776 1.00 21.38 56 ALA B C 1
ATOM 2893 O O . ALA B 1 56 ? -0.732 24.221 1.557 1.00 21.79 56 ALA B O 1
ATOM 2895 N N . VAL B 1 57 ? 0.485 25.849 0.547 1.00 21.19 57 VAL B N 1
ATOM 2896 C CA . VAL B 1 57 ? 1.749 25.486 1.211 1.00 21.30 57 VAL B CA 1
ATOM 2897 C C . VAL B 1 57 ? 2.409 26.666 1.968 1.00 22.01 57 VAL B C 1
ATOM 2898 O O . VAL B 1 57 ? 2.610 27.740 1.391 1.00 21.91 57 VAL B O 1
ATOM 2902 N N . ASP B 1 58 ? 2.755 26.474 3.239 1.00 22.35 58 ASP B N 1
ATOM 2903 C CA . ASP B 1 58 ? 3.507 27.503 3.927 1.00 23.42 58 ASP B CA 1
ATOM 2904 C C . ASP B 1 58 ? 4.970 27.106 3.956 1.00 23.46 58 ASP B C 1
ATOM 2905 O O . ASP B 1 58 ? 5.350 26.173 4.662 1.00 23.53 58 ASP B O 1
ATOM 2910 N N . LEU B 1 59 ? 5.783 27.822 3.177 1.00 24.21 59 LEU B N 1
ATOM 2911 C CA . LEU B 1 59 ? 7.199 27.497 3.012 1.00 24.32 59 LEU B CA 1
ATOM 2912 C C . LEU B 1 59 ? 8.009 28.179 4.089 1.00 25.51 59 LEU B C 1
ATOM 2913 O O . LEU B 1 59 ? 7.918 29.398 4.280 1.00 26.05 59 LEU B O 1
ATOM 2918 N N . GLY B 1 60 ? 8.823 27.394 4.781 1.00 26.22 60 GLY B N 1
ATOM 2919 C CA . GLY B 1 60 ? 9.624 27.942 5.841 1.00 27.23 60 GLY B CA 1
ATOM 2920 C C . GLY B 1 60 ? 8.747 28.133 7.055 1.00 28.15 60 GLY B C 1
ATOM 2921 O O . GLY B 1 60 ? 8.861 29.164 7.755 1.00 28.91 60 GLY B O 1
ATOM 2922 N N . CYS B 1 61 ? 7.876 27.155 7.310 1.00 28.35 61 CYS B N 1
ATOM 2923 C CA . CYS B 1 61 ? 7.008 27.234 8.471 1.00 29.61 61 CYS B CA 1
ATOM 2924 C C . CYS B 1 61 ? 7.894 26.999 9.691 1.00 31.50 61 CYS B C 1
ATOM 2925 O O . CYS B 1 61 ? 9.123 26.810 9.564 1.00 32.81 61 CYS B O 1
ATOM 2928 N N . SER B 1 62 ? 7.343 27.024 10.885 1.00 32.13 62 SER B N 1
ATOM 2929 C CA . SER B 1 62 ? 8.255 26.771 11.988 1.00 32.94 62 SER B CA 1
ATOM 2930 C C . SER B 1 62 ? 7.499 25.820 12.839 1.00 33.63 62 SER B C 1
ATOM 2931 O O . SER B 1 62 ? 6.961 24.855 12.310 1.00 34.09 62 SER B O 1
ATOM 2934 N N . SER B 1 63 ? 7.405 26.111 14.126 1.00 34.35 63 SER B N 1
ATOM 2935 C CA . SER B 1 63 ? 6.623 25.290 15.043 1.00 35.34 63 SER B CA 1
ATOM 2936 C C . SER B 1 63 ? 5.633 26.168 15.822 1.00 35.74 63 SER B C 1
ATOM 2937 O O . SER B 1 63 ? 4.872 25.687 16.666 1.00 36.21 63 SER B O 1
ATOM 2940 N N . GLY B 1 64 ? 5.652 27.462 15.539 1.00 35.61 64 GLY B N 1
ATOM 2941 C CA . GLY B 1 64 ? 4.872 28.387 16.316 1.00 35.34 64 GLY B CA 1
ATOM 2942 C C . GLY B 1 64 ? 3.462 28.393 15.798 1.00 35.21 64 GLY B C 1
ATOM 2943 O O . GLY B 1 64 ? 3.114 27.588 14.937 1.00 35.45 64 GLY B O 1
ATOM 2944 N N . ALA B 1 65 ? 2.668 29.313 16.331 1.00 34.80 65 ALA B N 1
ATOM 2945 C CA . ALA B 1 65 ? 1.299 29.529 15.897 1.00 34.53 65 ALA B CA 1
ATOM 2946 C C . ALA B 1 65 ? 1.163 30.401 14.633 1.00 33.90 65 ALA B C 1
ATOM 2947 O O . ALA B 1 65 ? 0.129 30.345 13.962 1.00 33.36 65 ALA B O 1
ATOM 2949 N N . ASN B 1 66 ? 2.185 31.208 14.326 1.00 33.46 66 ASN B N 1
ATOM 2950 C CA . ASN B 1 66 ? 2.163 32.062 13.124 1.00 33.21 66 ASN B CA 1
ATOM 2951 C C . ASN B 1 66 ? 1.771 31.230 11.911 1.00 32.32 66 ASN B C 1
ATOM 2952 O O . ASN B 1 66 ? 0.912 31.634 11.136 1.00 31.87 66 ASN B O 1
ATOM 2957 N N . THR B 1 67 ? 2.392 30.058 11.766 1.00 31.61 67 THR B N 1
ATOM 2958 C CA . THR B 1 67 ? 2.141 29.193 10.586 1.00 30.84 67 THR B CA 1
ATOM 2959 C C . THR B 1 67 ? 0.689 28.735 10.463 1.00 30.40 67 THR B C 1
ATOM 2960 O O . THR B 1 67 ? 0.106 28.764 9.382 1.00 29.46 67 THR B O 1
ATOM 2964 N N . VAL B 1 68 ? 0.113 28.345 11.591 1.00 30.59 68 VAL B N 1
ATOM 2965 C CA . VAL B 1 68 ? -1.204 27.779 11.592 1.00 31.44 68 VAL B CA 1
ATOM 2966 C C . VAL B 1 68 ? -2.260 28.835 11.411 1.00 32.59 68 VAL B C 1
ATOM 2967 O O . VAL B 1 68 ? -3.330 28.535 10.930 1.00 33.72 68 VAL B O 1
ATOM 2971 N N . HIS B 1 69 ? -1.959 30.078 11.753 1.00 34.05 69 HIS B N 1
ATOM 2972 C CA . HIS B 1 69 ? -2.912 31.166 11.545 1.00 34.79 69 HIS B CA 1
ATOM 2973 C C . HIS B 1 69 ? -3.021 31.637 10.114 1.00 34.22 69 HIS B C 1
ATOM 2974 O O . HIS B 1 69 ? -4.133 31.859 9.663 1.00 34.84 69 HIS B O 1
ATOM 2981 N N . ILE B 1 70 ? -1.899 31.816 9.411 1.00 33.73 70 ILE B N 1
ATOM 2982 C CA . ILE B 1 70 ? -1.946 32.180 7.978 1.00 33.64 70 ILE B CA 1
ATOM 2983 C C . ILE B 1 70 ? -2.568 31.091 7.094 1.00 33.26 70 ILE B C 1
ATOM 2984 O O . ILE B 1 70 ? -3.287 31.392 6.152 1.00 32.93 70 ILE B O 1
ATOM 2989 N N . ILE B 1 71 ? -2.290 29.824 7.401 1.00 32.84 71 ILE B N 1
ATOM 2990 C CA . ILE B 1 71 ? -2.941 28.736 6.703 1.00 31.88 71 ILE B CA 1
ATOM 2991 C C . ILE B 1 71 ? -4.432 28.905 6.931 1.00 32.57 71 ILE B C 1
ATOM 2992 O O . ILE B 1 71 ? -5.212 28.854 5.986 1.00 32.73 71 ILE B O 1
ATOM 2997 N N . ASP B 1 72 ? -4.812 29.147 8.183 1.00 32.74 72 ASP B N 1
ATOM 2998 C CA . ASP B 1 72 ? -6.202 29.300 8.565 1.00 32.78 72 ASP B CA 1
ATOM 2999 C C . ASP B 1 72 ? -6.819 30.408 7.733 1.00 32.04 72 ASP B C 1
ATOM 3000 O O . ASP B 1 72 ? -7.926 30.276 7.196 1.00 31.78 72 ASP B O 1
ATOM 3005 N N . PHE B 1 73 ? -6.064 31.495 7.626 1.00 30.89 73 PHE B N 1
ATOM 3006 C CA . PHE B 1 73 ? -6.482 32.681 6.904 1.00 29.74 73 PHE B CA 1
ATOM 3007 C C . PHE B 1 73 ? -6.644 32.349 5.431 1.00 29.53 73 PHE B C 1
ATOM 3008 O O . PHE B 1 73 ? -7.630 32.719 4.809 1.00 29.90 73 PHE B O 1
ATOM 3016 N N . ILE B 1 74 ? -5.677 31.629 4.882 1.00 29.26 74 ILE B N 1
ATOM 3017 C CA . ILE B 1 74 ? -5.687 31.333 3.472 1.00 29.22 74 ILE B CA 1
ATOM 3018 C C . ILE B 1 74 ? -6.943 30.535 3.122 1.00 29.94 74 ILE B C 1
ATOM 3019 O O . ILE B 1 74 ? -7.727 30.969 2.303 1.00 30.09 74 ILE B O 1
ATOM 3024 N N . VAL B 1 75 ? -7.148 29.384 3.754 1.00 31.07 75 VAL B N 1
ATOM 3025 C CA . VAL B 1 75 ? -8.301 28.551 3.432 1.00 31.91 75 VAL B CA 1
ATOM 3026 C C . VAL B 1 75 ? -9.616 29.271 3.733 1.00 32.87 75 VAL B C 1
ATOM 3027 O O . VAL B 1 75 ? -10.620 28.988 3.089 1.00 33.36 75 VAL B O 1
ATOM 3031 N N . LYS B 1 76 ? -9.599 30.208 4.677 1.00 33.84 76 LYS B N 1
ATOM 3032 C CA . LYS B 1 76 ? -10.799 30.976 5.048 1.00 35.38 76 LYS B CA 1
ATOM 3033 C C . LYS B 1 76 ? -11.230 31.959 3.955 1.00 35.62 76 LYS B C 1
ATOM 3034 O O . LYS B 1 76 ? -12.430 32.136 3.710 1.00 35.45 76 LYS B O 1
ATOM 3040 N N . HIS B 1 77 ? -10.242 32.597 3.322 1.00 35.84 77 HIS B N 1
ATOM 3041 C CA . HIS B 1 77 ? -10.474 33.515 2.208 1.00 36.20 77 HIS B CA 1
ATOM 3042 C C . HIS B 1 77 ? -10.928 32.813 0.918 1.00 36.30 77 HIS B C 1
ATOM 3043 O O . HIS B 1 77 ? -11.902 33.238 0.255 1.00 36.19 77 HIS B O 1
ATOM 3050 N N . ILE B 1 78 ? -10.203 31.752 0.561 1.00 35.84 78 ILE B N 1
ATOM 3051 C CA . ILE B 1 78 ? -10.564 30.934 -0.583 1.00 35.40 78 ILE B CA 1
ATOM 3052 C C . ILE B 1 78 ? -11.973 30.395 -0.431 1.00 36.03 78 ILE B C 1
ATOM 3053 O O . ILE B 1 78 ? -12.749 30.461 -1.379 1.00 36.27 78 ILE B O 1
ATOM 3058 N N . SER B 1 79 ? -12.318 29.894 0.753 1.00 36.64 79 SER B N 1
ATOM 3059 C CA . SER B 1 79 ? -13.680 29.415 0.992 1.00 37.12 79 SER B CA 1
ATOM 3060 C C . SER B 1 79 ? -14.677 30.552 0.742 1.00 37.68 79 SER B C 1
ATOM 3061 O O . SER B 1 79 ? -15.615 30.401 -0.046 1.00 37.81 79 SER B O 1
ATOM 3064 N N . LYS B 1 80 ? -14.448 31.702 1.369 1.00 38.26 80 LYS B N 1
ATOM 3065 C CA . LYS B 1 80 ? -15.341 32.851 1.182 1.00 38.97 80 LYS B CA 1
ATOM 3066 C C . LYS B 1 80 ? -15.542 33.251 -0.288 1.00 38.97 80 LYS B C 1
ATOM 3067 O O . LYS B 1 80 ? -16.632 33.685 -0.666 1.00 39.22 80 LYS B O 1
ATOM 3073 N N . ARG B 1 81 ? -14.499 33.113 -1.103 1.00 38.85 81 ARG B N 1
ATOM 3074 C CA . ARG B 1 81 ? -14.611 33.354 -2.543 1.00 38.65 81 ARG B CA 1
ATOM 3075 C C . ARG B 1 81 ? -15.544 32.326 -3.174 1.00 39.17 81 ARG B C 1
ATOM 3076 O O . ARG B 1 81 ? -16.419 32.653 -3.974 1.00 39.16 81 ARG B O 1
ATOM 3084 N N . PHE B 1 82 ? -15.360 31.067 -2.812 1.00 39.72 82 PHE B N 1
ATOM 3085 C CA . PHE B 1 82 ? -16.223 30.040 -3.351 1.00 40.16 82 PHE B CA 1
ATOM 3086 C C . PHE B 1 82 ? -17.686 30.345 -3.028 1.00 41.58 82 PHE B C 1
ATOM 3087 O O . PHE B 1 82 ? -18.535 30.320 -3.927 1.00 42.05 82 PHE B O 1
ATOM 3095 N N . ASP B 1 83 ? -17.966 30.671 -1.763 1.00 42.96 83 ASP B N 1
ATOM 3096 C CA . ASP B 1 83 ? -19.324 31.019 -1.340 1.00 44.08 83 ASP B CA 1
ATOM 3097 C C . ASP B 1 83 ? -19.876 32.186 -2.135 1.00 44.32 83 ASP B C 1
ATOM 3098 O O . ASP B 1 83 ? -21.055 32.186 -2.475 1.00 44.72 83 ASP B O 1
ATOM 3103 N N . ALA B 1 84 ? -19.021 33.158 -2.455 1.00 44.51 84 ALA B N 1
ATOM 3104 C CA . ALA B 1 84 ? -19.414 34.332 -3.257 1.00 44.31 84 ALA B CA 1
ATOM 3105 C C . ALA B 1 84 ? -19.873 33.991 -4.684 1.00 44.36 84 ALA B C 1
ATOM 3106 O O . ALA B 1 84 ? -20.513 34.805 -5.347 1.00 44.83 84 ALA B O 1
ATOM 3108 N N . ALA B 1 85 ? -19.536 32.799 -5.157 1.00 44.18 85 ALA B N 1
ATOM 3109 C CA . ALA B 1 85 ? -20.024 32.316 -6.438 1.00 44.22 85 ALA B CA 1
ATOM 3110 C C . ALA B 1 85 ? -21.046 31.199 -6.228 1.00 44.56 85 ALA B C 1
ATOM 3111 O O . ALA B 1 85 ? -21.453 30.535 -7.185 1.00 44.61 85 ALA B O 1
ATOM 3113 N N . GLY B 1 86 ? -21.457 31.001 -4.974 1.00 44.88 86 GLY B N 1
ATOM 3114 C CA . GLY B 1 86 ? -22.478 30.005 -4.617 1.00 45.41 86 GLY B CA 1
ATOM 3115 C C . GLY B 1 86 ? -22.038 28.553 -4.745 1.00 45.84 86 GLY B C 1
ATOM 3116 O O . GLY B 1 86 ? -22.855 27.681 -5.047 1.00 46.10 86 GLY B O 1
ATOM 3117 N N . ILE B 1 87 ? -20.746 28.296 -4.518 1.00 45.78 87 ILE B N 1
ATOM 3118 C CA . ILE B 1 87 ? -20.185 26.943 -4.608 1.00 45.58 87 ILE B CA 1
ATOM 3119 C C . ILE B 1 87 ? -19.743 26.470 -3.223 1.00 44.95 87 ILE B C 1
ATOM 3120 O O . ILE B 1 87 ? -19.301 27.270 -2.387 1.00 44.88 87 ILE B O 1
ATOM 3125 N N . ASP B 1 88 ? -19.914 25.170 -2.975 1.00 44.15 88 ASP B N 1
ATOM 3126 C CA . ASP B 1 88 ? -19.346 24.526 -1.802 1.00 42.78 88 ASP B CA 1
ATOM 3127 C C . ASP B 1 88 ? -17.851 24.633 -1.978 1.00 40.78 88 ASP B C 1
ATOM 3128 O O . ASP B 1 88 ? -17.321 24.316 -3.058 1.00 40.85 88 ASP B O 1
ATOM 3133 N N . PRO B 1 89 ? -17.158 25.079 -0.929 1.00 38.57 89 PRO B N 1
ATOM 3134 C CA . PRO B 1 89 ? -15.714 25.064 -0.996 1.00 36.78 89 PRO B CA 1
ATOM 3135 C C . PRO B 1 89 ? -15.229 23.631 -1.228 1.00 35.16 89 PRO B C 1
ATOM 3136 O O . PRO B 1 89 ? -15.875 22.683 -0.756 1.00 34.55 89 PRO B O 1
ATOM 3140 N N . PRO B 1 90 ? -14.114 23.475 -1.979 1.00 33.62 90 PRO B N 1
ATOM 3141 C CA . PRO B 1 90 ? -13.510 22.175 -2.231 1.00 32.49 90 PRO B CA 1
ATOM 3142 C C . PRO B 1 90 ? -12.816 21.675 -0.971 1.00 31.39 90 PRO B C 1
ATOM 3143 O O . PRO B 1 90 ? -12.728 22.410 0.016 1.00 31.14 90 PRO B O 1
ATOM 3147 N N . GLU B 1 91 ? -12.331 20.442 -0.972 1.00 30.56 91 GLU B N 1
ATOM 3148 C CA . GLU B 1 91 ? -11.524 19.991 0.177 1.00 29.63 91 GLU B CA 1
ATOM 3149 C C . GLU B 1 91 ? -10.187 20.720 0.144 1.00 29.27 91 GLU B C 1
ATOM 3150 O O . GLU B 1 91 ? -9.723 21.100 -0.945 1.00 28.88 91 GLU B O 1
ATOM 3156 N N . PHE B 1 92 ? -9.602 20.942 1.320 1.00 28.58 92 PHE B N 1
ATOM 3157 C CA . PHE B 1 92 ? -8.348 21.669 1.439 1.00 28.62 92 PHE B CA 1
ATOM 3158 C C . PHE B 1 92 ? -7.267 20.803 2.059 1.00 28.70 92 PHE B C 1
ATOM 3159 O O . PHE B 1 92 ? -7.533 20.087 3.018 1.00 29.52 92 PHE B O 1
ATOM 3167 N N . THR B 1 93 ? -6.042 20.902 1.543 1.00 28.37 93 THR B N 1
ATOM 3168 C CA . THR B 1 93 ? -4.870 20.374 2.212 1.00 27.76 93 THR B CA 1
ATOM 3169 C C . THR B 1 93 ? -3.916 21.517 2.429 1.00 27.82 93 THR B C 1
ATOM 3170 O O . THR B 1 93 ? -3.750 22.366 1.553 1.00 27.02 93 THR B O 1
ATOM 3174 N N . ALA B 1 94 ? -3.289 21.518 3.611 1.00 27.95 94 ALA B N 1
ATOM 3175 C CA . ALA B 1 94 ? -2.255 22.453 3.949 1.00 27.30 94 ALA B CA 1
ATOM 3176 C C . ALA B 1 94 ? -0.944 21.695 4.126 1.00 27.64 94 ALA B C 1
ATOM 3177 O O . ALA B 1 94 ? -0.882 20.679 4.847 1.00 28.30 94 ALA B O 1
ATOM 3179 N N . PHE B 1 95 ? 0.098 22.180 3.450 1.00 27.02 95 PHE B N 1
ATOM 3180 C CA . PHE B 1 95 ? 1.440 21.650 3.636 1.00 26.10 95 PHE B CA 1
ATOM 3181 C C . PHE B 1 95 ? 2.326 22.619 4.408 1.00 25.76 95 PHE B C 1
ATOM 3182 O O . PHE B 1 95 ? 2.416 23.809 4.084 1.00 26.16 95 PHE B O 1
ATOM 3190 N N . PHE B 1 96 ? 3.004 22.079 5.408 1.00 25.04 96 PHE B N 1
ATOM 3191 C CA . PHE B 1 96 ? 3.886 22.837 6.248 1.00 24.00 96 PHE B CA 1
ATOM 3192 C C . PHE B 1 96 ? 5.281 22.420 5.925 1.00 23.59 96 PHE B C 1
ATOM 3193 O O . PHE B 1 96 ? 5.700 21.337 6.303 1.00 23.86 96 PHE B O 1
ATOM 3201 N N . SER B 1 97 ? 6.018 23.280 5.248 1.00 23.11 97 SER B N 1
ATOM 3202 C CA . SER B 1 97 ? 7.353 22.899 4.807 1.00 23.28 97 SER B CA 1
ATOM 3203 C C . SER B 1 97 ? 8.435 23.645 5.561 1.00 22.99 97 SER B C 1
ATOM 3204 O O . SER B 1 97 ? 8.311 24.841 5.854 1.00 22.68 97 SER B O 1
ATOM 3207 N N . ASP B 1 98 ? 9.482 22.896 5.865 1.00 23.24 98 ASP B N 1
ATOM 3208 C CA . ASP B 1 98 ? 10.690 23.366 6.502 1.00 24.03 98 ASP B CA 1
ATOM 3209 C C . ASP B 1 98 ? 11.751 22.276 6.391 1.00 24.48 98 ASP B C 1
ATOM 3210 O O . ASP B 1 98 ? 11.500 21.156 5.939 1.00 24.03 98 ASP B O 1
ATOM 3215 N N . LEU B 1 99 ? 12.943 22.632 6.839 1.00 25.42 99 LEU B N 1
ATOM 3216 C CA . LEU B 1 99 ? 14.059 21.742 6.960 1.00 26.16 99 LEU B CA 1
ATOM 3217 C C . LEU B 1 99 ? 13.738 20.599 7.934 1.00 26.70 99 LEU B C 1
ATOM 3218 O O . LEU B 1 99 ? 12.996 20.785 8.902 1.00 26.87 99 LEU B O 1
ATOM 3223 N N . PRO B 1 100 ? 14.291 19.403 7.675 1.00 27.04 100 PRO B N 1
ATOM 3224 C CA . PRO B 1 100 ? 14.201 18.254 8.582 1.00 27.29 100 PRO B CA 1
ATOM 3225 C C . PRO B 1 100 ? 14.601 18.543 10.045 1.00 27.60 100 PRO B C 1
ATOM 3226 O O . PRO B 1 100 ? 14.254 17.753 10.931 1.00 27.76 100 PRO B O 1
ATOM 3230 N N . SER B 1 101 ? 15.299 19.657 10.305 1.00 27.54 101 SER B N 1
ATOM 3231 C CA . SER B 1 101 ? 15.607 20.019 11.693 1.00 27.07 101 SER B CA 1
ATOM 3232 C C . SER B 1 101 ? 14.447 20.776 12.359 1.00 26.87 101 SER B C 1
ATOM 3233 O O . SER B 1 101 ? 14.461 21.032 13.576 1.00 28.08 101 SER B O 1
ATOM 3236 N N . ASN B 1 102 ? 13.421 21.114 11.595 1.00 25.68 102 ASN B N 1
ATOM 3237 C CA . ASN B 1 102 ? 12.344 21.881 12.180 1.00 24.86 102 ASN B CA 1
ATOM 3238 C C . ASN B 1 102 ? 11.614 21.043 13.229 1.00 24.74 102 ASN B C 1
ATOM 3239 O O . ASN B 1 102 ? 11.594 19.828 13.130 1.00 24.93 102 ASN B O 1
ATOM 3244 N N . ASP B 1 103 ? 11.027 21.671 14.238 1.00 24.49 103 ASP B N 1
ATOM 3245 C CA . ASP B 1 103 ? 10.408 20.889 15.279 1.00 24.86 103 ASP B CA 1
ATOM 3246 C C . ASP B 1 103 ? 8.978 20.478 14.943 1.00 25.35 103 ASP B C 1
ATOM 3247 O O . ASP B 1 103 ? 8.000 20.908 15.584 1.00 25.02 103 ASP B O 1
ATOM 3252 N N . PHE B 1 104 ? 8.854 19.598 13.959 1.00 25.77 104 PHE B N 1
ATOM 3253 C CA . PHE B 1 104 ? 7.523 19.211 13.487 1.00 26.74 104 PHE B CA 1
ATOM 3254 C C . PHE B 1 104 ? 6.691 18.575 14.585 1.00 28.03 104 PHE B C 1
ATOM 3255 O O . PHE B 1 104 ? 5.462 18.750 14.631 1.00 28.21 104 PHE B O 1
ATOM 3263 N N . ASN B 1 105 ? 7.349 17.828 15.470 1.00 28.83 105 ASN B N 1
ATOM 3264 C CA . ASN B 1 105 ? 6.656 17.310 16.633 1.00 29.69 105 ASN B CA 1
ATOM 3265 C C . ASN B 1 105 ? 5.851 18.422 17.292 1.00 29.74 105 ASN B C 1
ATOM 3266 O O . ASN B 1 105 ? 4.671 18.251 17.553 1.00 29.92 105 ASN B O 1
ATOM 3271 N N . THR B 1 106 ? 6.487 19.567 17.537 1.00 29.98 106 THR B N 1
ATOM 3272 C CA . THR B 1 106 ? 5.815 20.630 18.249 1.00 29.94 106 THR B CA 1
ATOM 3273 C C . THR B 1 106 ? 4.693 21.159 17.413 1.00 30.30 106 THR B C 1
ATOM 3274 O O . THR B 1 106 ? 3.577 21.270 17.897 1.00 30.68 106 THR B O 1
ATOM 3278 N N . LEU B 1 107 ? 4.989 21.431 16.142 1.00 31.16 107 LEU B N 1
ATOM 3279 C CA . LEU B 1 107 ? 4.027 21.948 15.163 1.00 31.41 107 LEU B CA 1
ATOM 328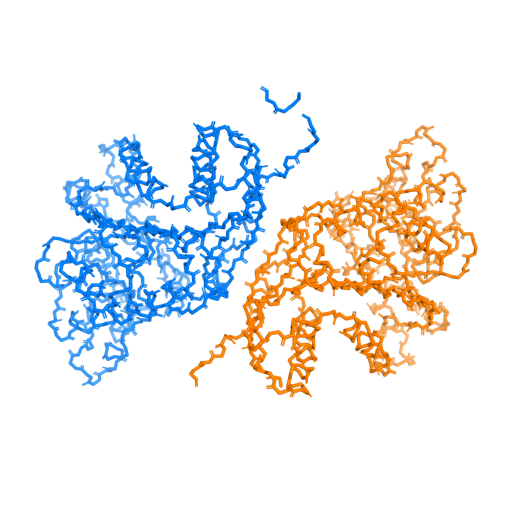0 C C . LEU B 1 107 ? 2.768 21.087 15.089 1.00 32.21 107 LEU B C 1
ATOM 3281 O O . LEU B 1 107 ? 1.647 21.610 15.058 1.00 32.72 107 LEU B O 1
ATOM 3286 N N . PHE B 1 108 ? 2.951 19.771 15.059 1.00 32.88 108 PHE B N 1
ATOM 3287 C CA . PHE B 1 108 ? 1.834 18.853 14.943 1.00 33.96 108 PHE B CA 1
ATOM 3288 C C . PHE B 1 108 ? 0.963 18.782 16.201 1.00 36.20 108 PHE B C 1
ATOM 3289 O O . PHE B 1 108 ? -0.226 18.439 16.105 1.00 36.87 108 PHE B O 1
ATOM 3297 N N . GLN B 1 109 ? 1.523 19.088 17.374 1.00 38.33 109 GLN B N 1
ATOM 3298 C CA . GLN B 1 109 ? 0.699 19.155 18.585 1.00 40.48 109 GLN B CA 1
ATOM 3299 C C . GLN B 1 109 ? -0.248 20.365 18.597 1.00 41.77 109 GLN B C 1
ATOM 3300 O O . GLN B 1 109 ? -1.350 20.281 19.150 1.00 41.94 109 GLN B O 1
ATOM 3306 N N . LEU B 1 110 ? 0.188 21.477 17.991 1.00 43.17 110 LEU B N 1
ATOM 3307 C CA . LEU B 1 110 ? -0.607 22.708 17.945 1.00 44.64 110 LEU B CA 1
ATOM 3308 C C . LEU B 1 110 ? -1.778 22.579 16.990 1.00 46.23 110 LEU B C 1
ATOM 3309 O O . LEU B 1 110 ? -2.827 23.195 17.197 1.00 46.57 110 LEU B O 1
ATOM 3314 N N . LEU B 1 111 ? -1.597 21.805 15.926 1.00 47.98 111 LEU B N 1
ATOM 3315 C CA . LEU B 1 111 ? -2.633 21.716 14.920 1.00 49.89 111 LEU B CA 1
ATOM 3316 C C . LEU B 1 111 ? -3.960 21.345 15.545 1.00 52.02 111 LEU B C 1
ATOM 3317 O O . LEU B 1 111 ? -4.039 20.352 16.249 1.00 52.25 111 LEU B O 1
ATOM 3322 N N . PRO B 1 112 ? -4.992 22.185 15.337 1.00 54.63 112 PRO B N 1
ATOM 3323 C CA . PRO B 1 112 ? -6.344 21.922 15.837 1.00 56.83 112 PRO B CA 1
ATOM 3324 C C . PRO B 1 112 ? -6.973 20.671 15.206 1.00 59.36 112 PRO B C 1
ATOM 3325 O O . PRO B 1 112 ? -6.621 20.311 14.088 1.00 59.11 112 PRO B O 1
ATOM 3329 N N . PRO B 1 113 ? -7.878 19.997 15.935 1.00 62.02 113 PRO B N 1
ATOM 3330 C CA . PRO B 1 113 ? -8.460 18.763 15.438 1.00 64.47 113 PRO B CA 1
ATOM 3331 C C . PRO B 1 113 ? -9.384 19.011 14.254 1.00 67.32 113 PRO B C 1
ATOM 3332 O O . PRO B 1 113 ? -9.842 20.138 14.039 1.00 67.29 113 PRO B O 1
ATOM 3336 N N . LEU B 1 114 ? -9.651 17.946 13.507 1.00 71.02 114 LEU B N 1
ATOM 3337 C CA . LEU B 1 114 ? -10.476 17.995 12.305 1.00 74.80 114 LEU B CA 1
ATOM 3338 C C . LEU B 1 114 ? -11.984 18.025 12.636 1.00 77.85 114 LEU B C 1
ATOM 3339 O O . LEU B 1 114 ? -12.438 17.334 13.564 1.00 78.21 114 LEU B O 1
ATOM 3344 N N . VAL B 1 115 ? -12.732 18.837 11.871 1.00 81.79 115 VAL B N 1
ATOM 3345 C CA . VAL B 1 115 ? -14.181 19.070 12.051 1.00 85.57 115 VAL B CA 1
ATOM 3346 C C . VAL B 1 115 ? -14.975 17.756 12.051 1.00 88.25 115 VAL B C 1
ATOM 3347 O O . VAL B 1 115 ? -14.683 16.848 11.261 1.00 88.76 115 VAL B O 1
ATOM 3351 N N . SER B 1 116 ? -15.961 17.650 12.944 1.00 91.46 116 SER B N 1
ATOM 3352 C CA . SER B 1 116 ? -16.763 16.419 13.057 1.00 94.36 116 SER B CA 1
ATOM 3353 C C . SER B 1 116 ? -17.974 16.430 12.094 1.00 96.03 116 SER B C 1
ATOM 3354 O O . SER B 1 116 ? -17.886 16.980 10.986 1.00 96.49 116 SER B O 1
ATOM 3357 N N . ASN B 1 117 ? -19.079 15.829 12.523 1.00 97.95 117 ASN B N 1
ATOM 3358 C CA . ASN B 1 117 ? -20.243 15.661 11.661 1.00 99.44 117 ASN B CA 1
ATOM 3359 C C . ASN B 1 117 ? -20.839 16.998 11.231 1.00 99.79 117 ASN B C 1
ATOM 3360 O O . ASN B 1 117 ? -21.650 17.586 11.947 1.00 100.19 117 ASN B O 1
ATOM 3365 N N . ASP B 1 127 ? -12.210 31.198 15.466 1.00 90.98 127 ASP B N 1
ATOM 3366 C CA . ASP B 1 127 ? -10.985 30.398 15.454 1.00 90.76 127 ASP B CA 1
ATOM 3367 C C . ASP B 1 127 ? -11.246 28.974 15.972 1.00 89.60 127 ASP B C 1
ATOM 3368 O O . ASP B 1 127 ? -12.207 28.313 15.541 1.00 89.89 127 ASP B O 1
ATOM 3373 N N . GLY B 1 128 ? -10.376 28.524 16.885 1.00 87.75 128 GLY B N 1
ATOM 3374 C CA . GLY B 1 128 ? -10.478 27.226 17.556 1.00 85.05 128 GLY B CA 1
ATOM 3375 C C . GLY B 1 128 ? -10.202 26.031 16.659 1.00 83.00 128 GLY B C 1
ATOM 3376 O O . GLY B 1 128 ? -9.096 25.491 16.624 1.00 83.10 128 GLY B O 1
ATOM 3377 N N . ASN B 1 129 ? -11.243 25.654 15.930 1.00 80.49 129 ASN B N 1
ATOM 3378 C CA . ASN B 1 129 ? -11.355 24.483 15.070 1.00 77.63 129 ASN B CA 1
ATOM 3379 C C . ASN B 1 129 ? -10.659 24.570 13.694 1.00 74.81 129 ASN B C 1
ATOM 3380 O O . ASN B 1 129 ? -10.480 25.660 13.133 1.00 74.83 129 ASN B O 1
ATOM 3385 N N . ARG B 1 130 ? -10.334 23.399 13.140 1.00 70.68 130 ARG B N 1
ATOM 3386 C CA . ARG B 1 130 ? -9.658 23.251 11.847 1.00 66.37 130 ARG B CA 1
ATOM 3387 C C . ARG B 1 130 ? -10.582 22.550 10.840 1.00 63.32 130 ARG B C 1
ATOM 3388 O O . ARG B 1 130 ? -11.316 21.631 11.194 1.00 63.29 130 ARG B O 1
ATOM 3396 N N . SER B 1 131 ? -10.525 22.958 9.578 1.00 58.95 131 SER B N 1
ATOM 3397 C CA . SER B 1 131 ? -11.388 22.356 8.566 1.00 54.70 131 SER B CA 1
ATOM 3398 C C . SER B 1 131 ? -10.655 22.092 7.261 1.00 51.28 131 SER B C 1
ATOM 3399 O O . SER B 1 131 ? -11.156 22.413 6.188 1.00 51.07 131 SER B O 1
ATOM 3402 N N . TYR B 1 132 ? -9.460 21.522 7.369 1.00 46.59 132 TYR B N 1
ATOM 3403 C CA . TYR B 1 132 ? -8.633 21.174 6.226 1.00 41.90 132 TYR B CA 1
ATOM 3404 C C . TYR B 1 132 ? -7.670 20.087 6.676 1.00 39.13 132 TYR B C 1
ATOM 3405 O O . TYR B 1 132 ? -7.306 20.029 7.859 1.00 38.63 132 TYR B O 1
ATOM 3414 N N . PHE B 1 133 ? -7.250 19.243 5.730 1.00 34.84 133 PHE B N 1
ATOM 3415 C CA . PHE B 1 133 ? -6.228 18.240 5.994 1.00 31.08 133 PHE B CA 1
ATOM 3416 C C . PHE B 1 133 ? -4.844 18.860 6.094 1.00 29.29 133 PHE B C 1
ATOM 3417 O O . PHE B 1 133 ? -4.591 19.914 5.517 1.00 28.91 133 PHE B O 1
ATOM 3425 N N . VAL B 1 134 ? -3.960 18.210 6.851 1.00 27.25 134 VAL B N 1
ATOM 3426 C CA . VAL B 1 134 ? -2.612 18.724 7.099 1.00 24.98 134 VAL B CA 1
ATOM 3427 C C . VAL B 1 134 ? -1.530 17.702 6.755 1.00 24.08 134 VAL B C 1
ATOM 3428 O O . VAL B 1 134 ? -1.777 16.494 6.724 1.00 23.69 134 VAL B O 1
ATOM 3432 N N . ALA B 1 135 ? -0.317 18.203 6.519 1.00 23.12 135 ALA B N 1
ATOM 3433 C CA . ALA B 1 135 ? 0.848 17.363 6.251 1.00 21.65 135 ALA B CA 1
ATOM 3434 C C . ALA B 1 135 ? 2.043 18.259 6.394 1.00 21.04 135 ALA B C 1
ATOM 3435 O O . ALA B 1 135 ? 1.960 19.439 6.009 1.00 20.65 135 ALA B O 1
ATOM 3437 N N . GLY B 1 136 ? 3.129 17.700 6.942 1.00 20.12 136 GLY B N 1
ATOM 3438 C CA . GLY B 1 136 ? 4.361 18.413 7.162 1.00 19.64 136 GLY B CA 1
ATOM 3439 C C . GLY B 1 136 ? 5.372 17.842 6.212 1.00 19.70 136 GLY B C 1
ATOM 3440 O O . GLY B 1 136 ? 5.433 16.604 6.015 1.00 20.71 136 GLY B O 1
ATOM 3441 N N . VAL B 1 137 ? 6.198 18.715 5.641 1.00 18.86 137 VAL B N 1
ATOM 3442 C CA . VAL B 1 137 ? 7.060 18.316 4.546 1.00 17.95 137 VAL B CA 1
ATOM 3443 C C . VAL B 1 137 ? 8.477 18.673 4.860 1.00 17.89 137 VAL B C 1
ATOM 3444 O O . VAL B 1 137 ? 8.790 19.838 5.019 1.00 18.89 137 VAL B O 1
ATOM 3448 N N . PRO B 1 138 ? 9.333 17.662 5.015 1.00 17.62 138 PRO B N 1
ATOM 3449 C CA . PRO B 1 138 ? 10.756 17.845 5.266 1.00 17.59 138 PRO B CA 1
ATOM 3450 C C . PRO B 1 138 ? 11.597 17.946 4.010 1.00 17.66 138 PRO B C 1
ATOM 3451 O O . PRO B 1 138 ? 11.507 17.076 3.115 1.00 17.83 138 PRO B O 1
ATOM 3455 N N . GLY B 1 139 ? 12.405 19.009 3.972 1.00 17.49 139 GLY B N 1
ATOM 3456 C CA . GLY B 1 139 ? 13.386 19.252 2.938 1.00 17.62 139 GLY B CA 1
ATOM 3457 C C . GLY B 1 139 ? 13.592 20.736 2.746 1.00 18.72 139 GLY B C 1
ATOM 3458 O O . GLY B 1 139 ? 12.730 21.562 3.135 1.00 18.58 139 GLY B O 1
ATOM 3459 N N . SER B 1 140 ? 14.726 21.075 2.129 1.00 19.42 140 SER B N 1
ATOM 3460 C CA . SER B 1 140 ? 15.010 22.437 1.685 1.00 20.77 140 SER B CA 1
ATOM 3461 C C . SER B 1 140 ? 14.109 22.860 0.518 1.00 21.86 140 SER B C 1
ATOM 3462 O O . SER B 1 140 ? 13.972 22.107 -0.461 1.00 22.39 140 SER B O 1
ATOM 3465 N N . PHE B 1 141 ? 13.512 24.055 0.614 1.00 22.83 141 PHE B N 1
ATOM 3466 C CA . PHE B 1 141 ? 12.709 24.583 -0.480 1.00 23.73 141 PHE B CA 1
ATOM 3467 C C . PHE B 1 141 ? 13.567 25.181 -1.581 1.00 25.13 141 PHE B C 1
ATOM 3468 O O . PHE B 1 141 ? 13.034 25.729 -2.536 1.00 25.54 141 PHE B O 1
ATOM 3476 N N . TYR B 1 142 ? 14.889 25.113 -1.443 1.00 26.52 142 TYR B N 1
ATOM 3477 C CA . TYR B 1 142 ? 15.765 25.574 -2.513 1.00 27.84 142 TYR B CA 1
ATOM 3478 C C . TYR B 1 142 ? 15.917 24.495 -3.576 1.00 29.11 142 TYR B C 1
ATOM 3479 O O . TYR B 1 142 ? 16.857 24.504 -4.369 1.00 29.75 142 TYR B O 1
ATOM 3488 N N . ARG B 1 143 ? 14.983 23.549 -3.546 1.00 30.27 143 ARG B N 1
ATOM 3489 C CA . ARG B 1 143 ? 14.818 22.513 -4.562 1.00 30.86 143 ARG B CA 1
ATOM 3490 C C . ARG B 1 143 ? 13.428 21.861 -4.442 1.00 30.35 143 ARG B C 1
ATOM 3491 O O . ARG B 1 143 ? 12.674 22.167 -3.524 1.00 31.34 143 ARG B O 1
ATOM 3499 N N . ARG B 1 144 ? 13.102 20.954 -5.356 1.00 29.05 144 ARG B N 1
ATOM 3500 C CA . ARG B 1 144 ? 11.754 20.411 -5.475 1.00 27.27 144 ARG B CA 1
ATOM 3501 C C . ARG B 1 144 ? 11.266 19.748 -4.214 1.00 26.92 144 ARG B C 1
ATOM 3502 O O . ARG B 1 144 ? 12.019 19.067 -3.528 1.00 27.30 144 ARG B O 1
ATOM 3510 N N . LEU B 1 145 ? 9.986 19.943 -3.925 1.00 26.14 145 LEU B N 1
ATOM 3511 C CA . LEU B 1 145 ? 9.373 19.432 -2.713 1.00 25.39 145 LEU B CA 1
ATOM 3512 C C . LEU B 1 145 ? 8.068 18.684 -3.003 1.00 24.76 145 LEU B C 1
ATOM 3513 O O . LEU B 1 145 ? 7.597 17.894 -2.150 1.00 24.75 145 LEU B O 1
ATOM 3518 N N . PHE B 1 146 ? 7.490 18.919 -4.193 1.00 23.31 146 PHE B N 1
ATOM 3519 C CA . PHE B 1 146 ? 6.173 18.358 -4.565 1.00 21.78 146 PHE B CA 1
ATOM 3520 C C . PHE B 1 146 ? 6.107 17.964 -6.033 1.00 21.94 146 PHE B C 1
ATOM 3521 O O . PHE B 1 146 ? 6.889 18.461 -6.857 1.00 22.36 146 PHE B O 1
ATOM 3529 N N . PRO B 1 147 ? 5.131 17.106 -6.395 1.00 22.00 147 PRO B N 1
ATOM 3530 C CA . PRO B 1 147 ? 4.954 16.707 -7.772 1.00 21.96 147 PRO B CA 1
ATOM 3531 C C . PRO B 1 147 ? 4.526 17.873 -8.602 1.00 22.10 147 PRO B C 1
ATOM 3532 O O . PRO B 1 147 ? 3.833 18.724 -8.098 1.00 21.98 147 PRO B O 1
ATOM 3536 N N . ALA B 1 148 ? 4.886 17.874 -9.880 1.00 22.63 148 ALA B N 1
ATOM 3537 C CA . ALA B 1 148 ? 4.586 18.965 -10.802 1.00 23.29 148 ALA B CA 1
ATOM 3538 C C . ALA B 1 148 ? 3.121 19.389 -10.763 1.00 23.84 148 ALA B C 1
ATOM 3539 O O . ALA B 1 148 ? 2.231 18.548 -10.624 1.00 23.96 148 ALA B O 1
ATOM 3541 N N . ARG B 1 149 ? 2.875 20.696 -10.917 1.00 24.71 149 ARG B N 1
ATOM 3542 C CA . ARG B 1 149 ? 1.508 21.236 -11.141 1.00 24.94 149 ARG B CA 1
ATOM 3543 C C . ARG B 1 149 ? 0.536 20.692 -10.107 1.00 25.32 149 ARG B C 1
ATOM 3544 O O . ARG B 1 149 ? -0.526 20.225 -10.481 1.00 26.31 149 ARG B O 1
ATOM 3552 N N . THR B 1 150 ? 0.885 20.690 -8.824 1.00 25.07 150 THR B N 1
ATOM 3553 C CA . THR B 1 150 ? -0.080 20.190 -7.854 1.00 24.70 150 THR B CA 1
ATOM 3554 C C . THR B 1 150 ? -0.494 21.168 -6.768 1.00 24.60 150 THR B C 1
ATOM 3555 O O . THR B 1 150 ? -1.325 20.790 -5.918 1.00 24.90 150 THR B O 1
ATOM 3559 N N . ILE B 1 151 ? 0.098 22.377 -6.769 1.00 23.87 151 ILE B N 1
ATOM 3560 C CA . ILE B 1 151 ? -0.043 23.339 -5.673 1.00 23.46 151 ILE B CA 1
ATOM 3561 C C . ILE B 1 151 ? -0.733 24.586 -6.209 1.00 24.74 151 ILE B C 1
ATOM 3562 O O . ILE B 1 151 ? -0.362 25.103 -7.273 1.00 25.38 151 ILE B O 1
ATOM 3567 N N . ASP B 1 152 ? -1.724 25.083 -5.471 1.00 25.00 152 ASP B N 1
ATOM 3568 C CA . ASP B 1 152 ? -2.520 26.206 -5.905 1.00 25.00 152 ASP B CA 1
ATOM 3569 C C . ASP B 1 152 ? -1.909 27.479 -5.413 1.00 25.58 152 ASP B C 1
ATOM 3570 O O . ASP B 1 152 ? -1.832 28.480 -6.153 1.00 26.71 152 ASP B O 1
ATOM 3575 N N . PHE B 1 153 ? -1.521 27.471 -4.139 1.00 25.02 153 PHE B N 1
ATOM 3576 C CA . PHE B 1 153 ? -0.994 28.657 -3.506 1.00 24.14 153 PHE B CA 1
ATOM 3577 C C . PHE B 1 153 ? 0.230 28.325 -2.683 1.00 23.87 153 PHE B C 1
ATOM 3578 O O . PHE B 1 153 ? 0.158 27.491 -1.769 1.00 24.16 153 PHE B O 1
ATOM 3586 N N . PHE B 1 154 ? 1.352 28.968 -3.016 1.00 23.40 154 PHE B N 1
ATOM 3587 C CA . PHE B 1 154 ? 2.564 28.927 -2.167 1.00 22.95 154 PHE B CA 1
ATOM 3588 C C . PHE B 1 154 ? 2.660 30.186 -1.361 1.00 22.94 154 PHE B C 1
ATOM 3589 O O . PHE B 1 154 ? 2.559 31.261 -1.923 1.00 23.21 154 PHE B O 1
ATOM 3597 N N . HIS B 1 155 ? 2.905 30.044 -0.062 1.00 23.57 155 HIS B N 1
ATOM 3598 C CA . HIS B 1 155 ? 3.156 31.162 0.855 1.00 23.95 155 HIS B CA 1
ATOM 3599 C C . HIS B 1 155 ? 4.524 30.947 1.474 1.00 24.56 155 HIS B C 1
ATOM 3600 O O . HIS B 1 155 ? 4.884 29.812 1.787 1.00 24.55 155 HIS B O 1
ATOM 3607 N N . SER B 1 156 ? 5.260 32.049 1.661 1.00 25.42 156 SER B N 1
ATOM 3608 C CA . SER B 1 156 ? 6.528 32.081 2.396 1.00 25.87 156 SER B CA 1
ATOM 3609 C C . SER B 1 156 ? 6.659 33.392 3.146 1.00 26.25 156 SER B C 1
ATOM 3610 O O . SER B 1 156 ? 6.366 34.457 2.587 1.00 26.90 156 SER B O 1
ATOM 3613 N N . ALA B 1 157 ? 7.141 33.340 4.387 1.00 26.26 157 ALA B N 1
ATOM 3614 C CA . ALA B 1 157 ? 7.326 34.560 5.199 1.00 25.86 157 ALA B CA 1
ATOM 3615 C C . ALA B 1 157 ? 8.611 34.464 5.998 1.00 25.75 157 ALA B C 1
ATOM 3616 O O 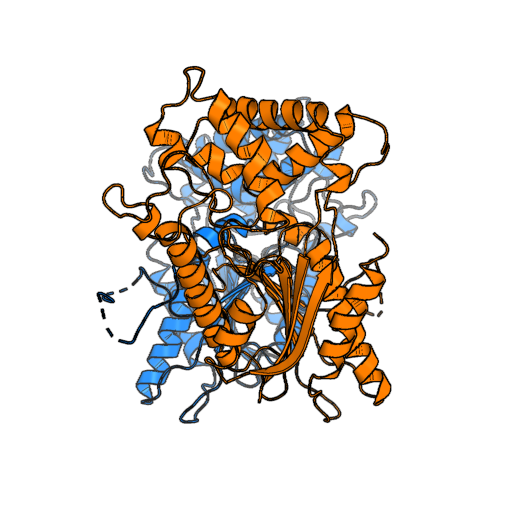. ALA B 1 157 ? 8.852 33.468 6.692 1.00 25.92 157 ALA B O 1
ATOM 3618 N N . PHE B 1 158 ? 9.442 35.492 5.866 1.00 25.25 158 PHE B N 1
ATOM 3619 C CA . PHE B 1 158 ? 10.687 35.612 6.610 1.00 25.29 158 PHE B CA 1
ATOM 3620 C C . PHE B 1 158 ? 11.480 34.330 6.639 1.00 25.45 158 PHE B C 1
ATOM 3621 O O . PHE B 1 158 ? 11.772 33.811 7.692 1.00 25.93 158 PHE B O 1
ATOM 3629 N N . SER B 1 159 ? 11.834 33.839 5.456 1.00 25.94 159 SER B N 1
ATOM 3630 C CA . SER B 1 159 ? 12.609 32.635 5.298 1.00 26.07 159 SER B CA 1
ATOM 3631 C C . SER B 1 159 ? 13.538 32.769 4.105 1.00 26.80 159 SER B C 1
ATOM 3632 O O . SER B 1 159 ? 14.646 32.251 4.101 1.00 27.21 159 SER B O 1
ATOM 3635 N N . LEU B 1 160 ? 13.113 33.491 3.086 1.00 28.30 160 LEU B N 1
ATOM 3636 C CA . LEU B 1 160 ? 13.918 33.617 1.863 1.00 29.40 160 LEU B CA 1
ATOM 3637 C C . LEU B 1 160 ? 15.268 34.318 2.048 1.00 30.22 160 LEU B C 1
ATOM 3638 O O . LEU B 1 160 ? 16.118 34.277 1.163 1.00 30.56 160 LEU B O 1
ATOM 3643 N N . HIS B 1 161 ? 15.471 34.946 3.207 1.00 31.61 161 HIS B N 1
ATOM 3644 C CA . HIS B 1 161 ? 16.693 35.721 3.469 1.00 32.66 161 HIS B CA 1
ATOM 3645 C C . HIS B 1 161 ? 17.795 34.868 4.083 1.00 33.16 161 HIS B C 1
ATOM 3646 O O . HIS B 1 161 ? 18.883 35.375 4.359 1.00 33.09 161 HIS B O 1
ATOM 3653 N N . TRP B 1 162 ? 17.483 33.589 4.314 1.00 34.32 162 TRP B N 1
ATOM 3654 C CA . TRP B 1 162 ? 18.431 32.567 4.829 1.00 35.45 162 TRP B CA 1
ATOM 3655 C C . TRP B 1 162 ? 19.162 31.844 3.734 1.00 35.17 162 TRP B C 1
ATOM 3656 O O . TRP B 1 162 ? 18.585 31.010 3.045 1.00 35.02 162 TRP B O 1
ATOM 3667 N N . LEU B 1 163 ? 20.444 32.121 3.597 1.00 35.46 163 LEU B N 1
ATOM 3668 C CA . LEU B 1 163 ? 21.232 31.444 2.582 1.00 36.21 163 LEU B CA 1
ATOM 3669 C C . LEU B 1 163 ? 21.174 29.930 2.759 1.00 36.57 163 LEU B C 1
ATOM 3670 O O . LEU B 1 163 ? 21.082 29.427 3.894 1.00 35.70 163 LEU B O 1
ATOM 3675 N N . SER B 1 164 ? 21.217 29.218 1.629 1.00 37.29 164 SER B N 1
ATOM 3676 C CA . SER B 1 164 ? 21.183 27.755 1.632 1.00 38.06 164 SER B CA 1
ATOM 3677 C C . SER B 1 164 ? 22.483 27.218 2.251 1.00 38.98 164 SER B C 1
ATOM 3678 O O . SER B 1 164 ? 22.585 26.052 2.649 1.00 39.08 164 SER B O 1
ATOM 3681 N N . GLN B 1 165 ? 23.470 28.099 2.333 1.00 40.14 165 GLN B N 1
ATOM 3682 C CA . GLN B 1 165 ? 24.783 27.794 2.891 1.00 41.13 165 GLN B CA 1
ATOM 3683 C C . GLN B 1 165 ? 25.578 29.084 2.884 1.00 42.33 165 GLN B C 1
ATOM 3684 O O . GLN B 1 165 ? 25.277 30.025 2.119 1.00 42.32 165 GLN B O 1
ATOM 3690 N N . VAL B 1 166 ? 26.610 29.123 3.726 1.00 43.54 166 VAL B N 1
ATOM 3691 C CA . VAL B 1 166 ? 27.602 30.182 3.651 1.00 44.41 166 VAL B CA 1
ATOM 3692 C C . VAL B 1 166 ? 28.285 30.019 2.276 1.00 45.43 166 VAL B C 1
ATOM 3693 O O . VAL B 1 166 ? 28.541 28.885 1.832 1.00 45.22 166 VAL B O 1
ATOM 3697 N N . PRO B 1 167 ? 28.538 31.132 1.566 1.00 46.52 167 PRO B N 1
ATOM 3698 C CA . PRO B 1 167 ? 29.153 30.932 0.252 1.00 47.64 167 PRO B CA 1
ATOM 3699 C C . PRO B 1 167 ? 30.552 30.333 0.422 1.00 49.14 167 PRO B C 1
ATOM 3700 O O . PRO B 1 167 ? 31.336 30.811 1.249 1.00 48.91 167 PRO B O 1
ATOM 3704 N N . GLU B 1 168 ? 30.836 29.277 -0.340 1.00 50.96 168 GLU B N 1
ATOM 3705 C CA . GLU B 1 168 ? 32.092 28.510 -0.245 1.00 52.69 168 GLU B CA 1
ATOM 3706 C C . GLU B 1 168 ? 33.322 29.410 -0.209 1.00 53.30 168 GLU B C 1
ATOM 3707 O O . GLU B 1 168 ? 34.278 29.190 0.536 1.00 53.46 168 GLU B O 1
ATOM 3713 N N . SER B 1 169 ? 33.252 30.440 -1.032 1.00 54.44 169 SER B N 1
ATOM 3714 C CA . SER B 1 169 ? 34.302 31.403 -1.245 1.00 55.12 169 SER B CA 1
ATOM 3715 C C . SER B 1 169 ? 34.628 32.197 0.045 1.00 55.98 169 SER B C 1
ATOM 3716 O O . SER B 1 169 ? 35.799 32.454 0.330 1.00 56.22 169 SER B O 1
ATOM 3719 N N . VAL B 1 170 ? 33.621 32.544 0.849 1.00 56.95 170 VAL B N 1
ATOM 3720 C CA . VAL B 1 170 ? 33.892 33.266 2.112 1.00 57.98 170 VAL B CA 1
ATOM 3721 C C . VAL B 1 170 ? 34.354 32.353 3.260 1.00 58.72 170 VAL B C 1
ATOM 3722 O O . VAL B 1 170 ? 34.719 32.837 4.340 1.00 58.40 170 VAL B O 1
ATOM 3726 N N . THR B 1 171 ? 34.323 31.042 3.009 1.00 60.00 171 THR B N 1
ATOM 3727 C CA . THR B 1 171 ? 34.819 30.036 3.949 1.00 61.69 171 THR B CA 1
ATOM 3728 C C . THR B 1 171 ? 36.179 29.482 3.505 1.00 63.10 171 THR B C 1
ATOM 3729 O O . THR B 1 171 ? 36.727 28.562 4.120 1.00 63.12 171 THR B O 1
ATOM 3733 N N . ASP B 1 172 ? 36.715 30.055 2.431 1.00 64.92 172 ASP B N 1
ATOM 3734 C CA . ASP B 1 172 ? 38.030 29.692 1.922 1.00 66.53 172 ASP B CA 1
ATOM 3735 C C . ASP B 1 172 ? 39.048 30.745 2.392 1.00 67.72 172 ASP B C 1
ATOM 3736 O O . ASP B 1 172 ? 39.032 31.883 1.919 1.00 67.89 172 ASP B O 1
ATOM 3741 N N . ARG B 1 173 ? 39.918 30.353 3.331 1.00 69.22 173 ARG B N 1
ATOM 3742 C CA . ARG B 1 173 ? 40.923 31.255 3.940 1.00 70.61 173 ARG B CA 1
ATOM 3743 C C . ARG B 1 173 ? 41.765 32.029 2.927 1.00 70.70 173 ARG B C 1
ATOM 3744 O O . ARG B 1 173 ? 42.251 33.124 3.222 1.00 70.68 173 ARG B O 1
ATOM 3752 N N . ARG B 1 174 ? 41.929 31.449 1.742 1.00 70.86 174 ARG B N 1
ATOM 3753 C CA . ARG B 1 174 ? 42.817 31.999 0.726 1.00 70.87 174 ARG B CA 1
ATOM 3754 C C . ARG B 1 174 ? 42.111 32.918 -0.271 1.00 70.24 174 ARG B C 1
ATOM 3755 O O . ARG B 1 174 ? 42.766 33.666 -1.000 1.00 70.30 174 ARG B O 1
ATOM 3763 N N . SER B 1 175 ? 40.781 32.866 -0.289 1.00 69.40 175 SER B N 1
ATOM 3764 C CA . SER B 1 175 ? 39.983 33.760 -1.137 1.00 68.54 175 SER B CA 1
ATOM 3765 C C . SER B 1 175 ? 39.911 35.177 -0.557 1.00 67.93 175 SER B C 1
ATOM 3766 O O . SER B 1 175 ? 40.057 35.373 0.653 1.00 67.88 175 SER B O 1
ATOM 3769 N N . ALA B 1 176 ? 39.683 36.155 -1.431 1.00 67.11 176 ALA B N 1
ATOM 3770 C CA . ALA B 1 176 ? 39.541 37.557 -1.033 1.00 66.29 176 ALA B CA 1
ATOM 3771 C C . ALA B 1 176 ? 38.192 37.833 -0.366 1.00 65.76 176 ALA B C 1
ATOM 3772 O O . ALA B 1 176 ? 38.000 38.875 0.264 1.00 65.67 176 ALA B O 1
ATOM 3774 N N . ALA B 1 177 ? 37.259 36.899 -0.518 1.00 65.15 177 ALA B N 1
ATOM 3775 C CA . ALA B 1 177 ? 35.927 37.036 0.053 1.00 64.64 177 ALA B CA 1
ATOM 3776 C C . ALA B 1 177 ? 35.885 36.566 1.512 1.00 64.37 177 ALA B C 1
ATOM 3777 O O . ALA B 1 177 ? 34.874 36.761 2.207 1.00 64.18 177 ALA B O 1
ATOM 3779 N N . TYR B 1 178 ? 36.979 35.951 1.968 1.00 63.85 178 TYR B N 1
ATOM 3780 C CA . TYR B 1 178 ? 37.087 35.513 3.350 1.00 63.62 178 TYR B CA 1
ATOM 3781 C C . TYR B 1 178 ? 36.847 36.708 4.269 1.00 63.71 178 TYR B C 1
ATOM 3782 O O . TYR B 1 178 ? 37.546 37.725 4.194 1.00 63.83 178 TYR B O 1
ATOM 3791 N N . ASN B 1 179 ? 35.820 36.596 5.102 1.00 63.79 179 ASN B N 1
ATOM 3792 C CA . ASN B 1 179 ? 35.412 37.696 5.960 1.00 63.91 179 ASN B CA 1
ATOM 3793 C C . ASN B 1 179 ? 36.200 37.700 7.259 1.00 64.02 179 ASN B C 1
ATOM 3794 O O . ASN B 1 179 ? 35.753 37.164 8.276 1.00 63.96 179 ASN B O 1
ATOM 3799 N N . ARG B 1 180 ? 37.371 38.324 7.213 1.00 64.28 180 ARG B N 1
ATOM 3800 C CA . ARG B 1 180 ? 38.289 38.323 8.338 1.00 64.67 180 ARG B CA 1
ATOM 3801 C C . ARG B 1 180 ? 37.858 39.385 9.344 1.00 63.36 180 ARG B C 1
ATOM 3802 O O . ARG B 1 180 ? 37.713 40.557 8.994 1.00 63.40 180 ARG B O 1
ATOM 3810 N N . GLY B 1 181 ? 37.624 38.956 10.582 1.00 62.21 181 GLY B N 1
ATOM 3811 C CA . GLY B 1 181 ? 37.266 39.856 11.676 1.00 60.60 181 GLY B CA 1
ATOM 3812 C C . GLY B 1 181 ? 35.893 40.520 11.675 1.00 59.55 181 GLY B C 1
ATOM 3813 O O . GLY B 1 181 ? 35.760 41.634 12.195 1.00 59.42 181 GLY B O 1
ATOM 3814 N N . ARG B 1 182 ? 34.865 39.860 11.128 1.00 58.25 182 ARG B N 1
ATOM 3815 C CA . ARG B 1 182 ? 33.516 40.463 11.124 1.00 56.85 182 ARG B CA 1
ATOM 3816 C C . ARG B 1 182 ? 32.301 39.641 11.578 1.00 55.78 182 ARG B C 1
ATOM 3817 O O . ARG B 1 182 ? 31.386 40.219 12.161 1.00 55.82 182 ARG B O 1
ATOM 3825 N N . VAL B 1 183 ? 32.259 38.336 11.301 1.00 54.33 183 VAL B N 1
ATOM 3826 C CA . VAL B 1 183 ? 31.073 37.510 11.653 1.00 52.90 183 VAL B CA 1
ATOM 3827 C C . VAL B 1 183 ? 29.797 37.804 10.799 1.00 51.87 183 VAL B C 1
ATOM 3828 O O . VAL B 1 183 ? 28.799 37.084 10.894 1.00 51.81 183 VAL B O 1
ATOM 3832 N N . PHE B 1 184 ? 29.842 38.842 9.961 1.00 50.70 184 PHE B N 1
ATOM 3833 C CA . PHE B 1 184 ? 28.731 39.213 9.056 1.00 49.78 184 PHE B CA 1
ATOM 3834 C C . PHE B 1 184 ? 29.176 40.220 7.982 1.00 49.52 184 PHE B C 1
ATOM 3835 O O . PHE B 1 184 ? 30.222 40.850 8.125 1.00 49.35 184 PHE B O 1
ATOM 3843 N N . ILE B 1 185 ? 28.377 40.380 6.923 1.00 49.27 185 ILE B N 1
ATOM 3844 C CA . ILE B 1 185 ? 28.764 41.227 5.775 1.00 49.17 185 ILE B CA 1
ATOM 3845 C C . ILE B 1 185 ? 28.368 42.717 5.843 1.00 49.34 185 ILE B C 1
ATOM 3846 O O . ILE B 1 185 ? 28.751 43.503 4.969 1.00 49.06 185 ILE B O 1
ATOM 3851 N N . HIS B 1 186 ? 27.605 43.098 6.865 1.00 49.75 186 HIS B N 1
ATOM 3852 C CA . HIS B 1 186 ? 27.306 44.508 7.101 1.00 50.42 186 HIS B CA 1
ATOM 3853 C C . HIS B 1 186 ? 28.588 45.310 7.107 1.00 51.35 186 HIS B C 1
ATOM 3854 O O . HIS B 1 186 ? 28.802 46.144 6.252 1.00 51.91 186 HIS B O 1
ATOM 3861 N N . GLY B 1 187 ? 29.457 45.045 8.062 1.00 52.52 187 GLY B N 1
ATOM 3862 C CA . GLY B 1 187 ? 30.754 45.705 8.085 1.00 53.89 187 GLY B CA 1
ATOM 3863 C C . GLY B 1 187 ? 31.238 46.192 6.724 1.00 54.53 187 GLY B C 1
ATOM 3864 O O . GLY B 1 187 ? 30.978 47.341 6.360 1.00 54.50 187 GLY B O 1
ATOM 3865 N N . ALA B 1 188 ? 31.915 45.314 5.974 1.00 55.36 188 ALA B N 1
ATOM 3866 C CA . ALA B 1 188 ? 32.602 45.705 4.736 1.00 56.35 188 ALA B CA 1
ATOM 3867 C C . ALA B 1 188 ? 33.048 44.529 3.866 1.00 56.86 188 ALA B C 1
ATOM 3868 O O . ALA B 1 188 ? 32.981 43.368 4.294 1.00 57.00 188 ALA B O 1
ATOM 3870 N N . GLY B 1 189 ? 33.503 44.852 2.651 1.00 57.18 189 GLY B N 1
ATOM 3871 C CA . GLY B 1 189 ? 34.224 43.919 1.781 1.00 57.56 189 GLY B CA 1
ATOM 3872 C C . GLY B 1 189 ? 33.489 43.550 0.510 1.00 57.85 189 GLY B C 1
ATOM 3873 O O . GLY B 1 189 ? 32.730 42.590 0.506 1.00 57.87 189 GLY B O 1
ATOM 3874 N N . GLU B 1 190 ? 33.723 44.303 -0.570 1.00 58.04 190 GLU B N 1
ATOM 3875 C CA . GLU B 1 190 ? 33.038 44.082 -1.852 1.00 58.09 190 GLU B CA 1
ATOM 3876 C C . GLU B 1 190 ? 33.141 42.645 -2.376 1.00 58.19 190 GLU B C 1
ATOM 3877 O O . GLU B 1 190 ? 32.176 42.123 -2.925 1.00 58.57 190 GLU B O 1
ATOM 3883 N N . LYS B 1 191 ? 34.293 42.003 -2.221 1.00 57.91 191 LYS B N 1
ATOM 3884 C CA . LYS B 1 191 ? 34.409 40.619 -2.673 1.00 57.58 191 LYS B CA 1
ATOM 3885 C C . LYS B 1 191 ? 33.605 39.682 -1.781 1.00 57.04 191 LYS B C 1
ATOM 3886 O O . LYS B 1 191 ? 33.086 38.668 -2.249 1.00 56.94 191 LYS B O 1
ATOM 3892 N N . THR B 1 192 ? 33.461 40.068 -0.516 1.00 56.28 192 THR B N 1
ATOM 3893 C CA . THR B 1 192 ? 32.643 39.339 0.453 1.00 55.66 192 THR B CA 1
ATOM 3894 C C . THR B 1 192 ? 31.145 39.600 0.255 1.00 54.57 192 THR B C 1
ATOM 3895 O O . THR B 1 192 ? 30.329 38.681 0.326 1.00 54.61 192 THR B O 1
ATOM 3899 N N . THR B 1 193 ? 30.784 40.859 0.030 1.00 53.22 193 THR B N 1
ATOM 3900 C CA . THR B 1 193 ? 29.386 41.234 -0.117 1.00 51.66 193 THR B CA 1
ATOM 3901 C C . THR B 1 193 ? 28.809 40.684 -1.422 1.00 50.70 193 THR B C 1
ATOM 3902 O O . THR B 1 193 ? 27.677 40.201 -1.453 1.00 50.36 193 THR B O 1
ATOM 3906 N N . THR B 1 194 ? 29.591 40.739 -2.497 1.00 49.41 194 THR B N 1
ATOM 3907 C CA . THR B 1 194 ? 29.125 40.204 -3.778 1.00 48.24 194 THR B CA 1
ATOM 3908 C C . THR B 1 194 ? 29.091 38.676 -3.801 1.00 46.67 194 THR B C 1
ATOM 3909 O O . THR B 1 194 ? 28.405 38.088 -4.614 1.00 46.49 194 THR B O 1
ATOM 3913 N N . ALA B 1 195 ? 29.828 38.041 -2.903 1.00 45.19 195 ALA B N 1
ATOM 3914 C CA . ALA B 1 195 ? 29.740 36.591 -2.756 1.00 43.88 195 ALA B CA 1
ATOM 3915 C C . ALA B 1 195 ? 28.360 36.176 -2.209 1.00 43.03 195 ALA B C 1
ATOM 3916 O O . ALA B 1 195 ? 27.728 35.244 -2.723 1.00 42.61 195 ALA B O 1
ATOM 3918 N N . TYR B 1 196 ? 27.903 36.902 -1.188 1.00 42.16 196 TYR B N 1
ATOM 3919 C CA . TYR B 1 196 ? 26.588 36.700 -0.579 1.00 41.58 196 TYR B CA 1
ATOM 3920 C C . TYR B 1 196 ? 25.438 36.874 -1.570 1.00 41.51 196 TYR B C 1
ATOM 3921 O O . TYR B 1 196 ? 24.606 35.970 -1.744 1.00 41.24 196 TYR B O 1
ATOM 3930 N N . LYS B 1 197 ? 25.400 38.039 -2.208 1.00 41.62 197 LYS B N 1
ATOM 3931 C CA . LYS B 1 197 ? 24.394 38.379 -3.224 1.00 41.90 197 LYS B CA 1
ATOM 3932 C C . LYS B 1 197 ? 24.244 37.289 -4.280 1.00 41.71 197 LYS B C 1
ATOM 3933 O O . LYS B 1 197 ? 23.122 36.878 -4.588 1.00 41.39 197 LYS B O 1
ATOM 3939 N N . ARG B 1 198 ? 25.371 36.809 -4.806 1.00 41.70 198 ARG B N 1
ATOM 3940 C CA . ARG B 1 198 ? 25.372 35.716 -5.783 1.00 41.71 198 ARG B CA 1
ATOM 3941 C C . ARG B 1 198 ? 24.720 34.483 -5.178 1.00 40.84 198 ARG B C 1
ATOM 3942 O O . ARG B 1 198 ? 23.899 33.814 -5.822 1.00 40.87 198 ARG B O 1
ATOM 3950 N N . GLN B 1 199 ? 25.104 34.193 -3.932 1.00 39.37 199 GLN B N 1
ATOM 3951 C CA . GLN B 1 199 ? 24.564 33.068 -3.193 1.00 37.72 199 GLN B CA 1
ATOM 3952 C C . GLN B 1 199 ? 23.055 33.231 -3.005 1.00 37.05 199 GLN B C 1
ATOM 3953 O O . GLN B 1 199 ? 22.291 32.284 -3.212 1.00 36.41 199 GLN B O 1
ATOM 3959 N N . PHE B 1 200 ? 22.629 34.435 -2.641 1.00 36.44 200 PHE B N 1
ATOM 3960 C CA . PHE B 1 200 ? 21.197 34.727 -2.567 1.00 36.13 200 PHE B CA 1
ATOM 3961 C C . PHE B 1 200 ? 20.542 34.467 -3.911 1.00 35.59 200 PHE B C 1
ATOM 3962 O O . PHE B 1 200 ? 19.688 33.598 -4.015 1.00 35.48 200 PHE B O 1
ATOM 3970 N N . GLN B 1 201 ? 20.967 35.192 -4.944 1.00 35.25 201 GLN B N 1
ATOM 3971 C CA . GLN B 1 201 ? 20.372 35.034 -6.291 1.00 34.89 201 GLN B CA 1
ATOM 3972 C C . GLN B 1 201 ? 20.382 33.595 -6.812 1.00 33.97 201 GLN B C 1
ATOM 3973 O O . GLN B 1 201 ? 19.458 33.207 -7.523 1.00 33.97 201 GLN B O 1
ATOM 3979 N N . ALA B 1 202 ? 21.391 32.805 -6.450 1.00 32.78 202 ALA B N 1
ATOM 3980 C CA . ALA B 1 202 ? 21.416 31.421 -6.912 1.00 32.70 202 ALA B CA 1
ATOM 3981 C C . ALA B 1 202 ? 20.371 30.584 -6.173 1.00 32.71 202 ALA B C 1
ATOM 3982 O O . ALA B 1 202 ? 19.711 29.741 -6.775 1.00 33.26 202 ALA B O 1
ATOM 3984 N N . ASP B 1 203 ? 20.224 30.843 -4.878 1.00 32.43 203 ASP B N 1
ATOM 3985 C CA . ASP B 1 203 ? 19.266 30.171 -4.025 1.00 32.29 203 ASP B CA 1
ATOM 3986 C C . ASP B 1 203 ? 17.856 30.509 -4.457 1.00 32.01 203 ASP B C 1
ATOM 3987 O O . ASP B 1 203 ? 17.027 29.619 -4.663 1.00 31.87 203 ASP B O 1
ATOM 3992 N N . LEU B 1 204 ? 17.580 31.808 -4.566 1.00 31.91 204 LEU B N 1
ATOM 3993 C CA . LEU B 1 204 ? 16.276 32.301 -5.000 1.00 31.59 204 LEU B CA 1
ATOM 3994 C C . LEU B 1 204 ? 15.912 31.817 -6.395 1.00 31.65 204 LEU B C 1
ATOM 3995 O O . LEU B 1 204 ? 14.731 31.688 -6.712 1.00 31.43 204 LEU B O 1
ATOM 4000 N N . ALA B 1 205 ? 16.930 31.508 -7.199 1.00 31.97 205 ALA B N 1
ATOM 4001 C CA . ALA B 1 205 ? 16.718 31.069 -8.568 1.00 32.71 205 ALA B CA 1
ATOM 4002 C C . ALA B 1 205 ? 16.220 29.653 -8.571 1.00 32.86 205 ALA B C 1
ATOM 4003 O O . ALA B 1 205 ? 15.236 29.291 -9.222 1.00 33.13 205 ALA B O 1
ATOM 4005 N N . GLU B 1 206 ? 16.931 28.856 -7.807 1.00 33.20 206 GLU B N 1
ATOM 4006 C CA . GLU B 1 206 ? 16.650 27.455 -7.657 1.00 33.69 206 GLU B CA 1
ATOM 4007 C C . GLU B 1 206 ? 15.255 27.302 -7.070 1.00 32.35 206 GLU B C 1
ATOM 4008 O O . GLU B 1 206 ? 14.452 26.510 -7.574 1.00 32.63 206 GLU B O 1
ATOM 4014 N N . PHE B 1 207 ? 14.965 28.106 -6.046 1.00 30.28 207 PHE B N 1
ATOM 4015 C CA . PHE B 1 207 ? 13.660 28.150 -5.421 1.00 28.38 207 PHE B CA 1
ATOM 4016 C C . PHE B 1 207 ? 12.577 28.452 -6.403 1.00 28.90 207 PHE B C 1
ATOM 4017 O O . PHE B 1 207 ? 11.557 27.775 -6.407 1.00 29.47 207 PHE B O 1
ATOM 4025 N N . LEU B 1 208 ? 12.778 29.472 -7.237 1.00 29.31 208 LEU B N 1
ATOM 4026 C CA . LEU B 1 208 ? 11.724 29.897 -8.162 1.00 28.87 208 LEU B CA 1
ATOM 4027 C C . LEU B 1 208 ? 11.473 28.802 -9.158 1.00 28.89 208 LEU B C 1
ATOM 4028 O O . LEU B 1 208 ? 10.322 28.458 -9.401 1.00 29.27 208 LEU B O 1
ATOM 4033 N N . ARG B 1 209 ? 12.553 28.231 -9.689 1.00 28.98 209 ARG B N 1
ATOM 4034 C CA . ARG B 1 209 ? 12.471 27.103 -10.629 1.00 29.60 209 ARG B CA 1
ATOM 4035 C C . ARG B 1 209 ? 11.676 25.914 -10.084 1.00 28.85 209 ARG B C 1
ATOM 4036 O O . ARG B 1 209 ? 10.850 25.329 -10.784 1.00 28.48 209 ARG B O 1
ATOM 4044 N N . ALA B 1 210 ? 11.931 25.573 -8.826 1.00 28.21 210 ALA B N 1
ATOM 4045 C CA . ALA B 1 210 ? 11.164 24.557 -8.131 1.00 27.60 210 ALA B CA 1
ATOM 4046 C C . ALA B 1 210 ? 9.710 24.968 -8.060 1.00 27.48 210 ALA B C 1
ATOM 4047 O O . ALA B 1 210 ? 8.845 24.211 -8.466 1.00 27.81 210 ALA B O 1
ATOM 4049 N N . ARG B 1 211 ? 9.437 26.179 -7.573 1.00 27.26 211 ARG B N 1
ATOM 4050 C CA . ARG B 1 211 ? 8.057 26.621 -7.407 1.00 26.71 211 ARG B CA 1
ATOM 4051 C C . ARG B 1 211 ? 7.270 26.643 -8.709 1.00 26.76 211 ARG B C 1
ATOM 4052 O O . ARG B 1 211 ? 6.135 26.166 -8.744 1.00 27.13 211 ARG B O 1
ATOM 4060 N N . ALA B 1 212 ? 7.882 27.160 -9.778 1.00 26.35 212 ALA B N 1
ATOM 4061 C CA . ALA B 1 212 ? 7.251 27.188 -11.099 1.00 25.60 212 ALA B CA 1
ATOM 4062 C C . ALA B 1 212 ? 6.820 25.802 -11.569 1.00 25.84 212 ALA B C 1
ATOM 4063 O O . ALA B 1 212 ? 5.736 25.658 -12.150 1.00 26.25 212 ALA B O 1
ATOM 4065 N N . ALA B 1 213 ? 7.645 24.778 -11.322 1.00 24.97 213 ALA B N 1
ATOM 4066 C CA . ALA B 1 213 ? 7.288 23.443 -11.778 1.00 24.18 213 ALA B CA 1
ATOM 4067 C C . ALA B 1 213 ? 6.179 22.838 -10.915 1.00 24.71 213 ALA B C 1
ATOM 4068 O O . ALA B 1 213 ? 5.527 21.868 -11.335 1.00 25.16 213 ALA B O 1
ATOM 4070 N N . GLU B 1 214 ? 5.939 23.412 -9.731 1.00 24.19 214 GLU B N 1
ATOM 4071 C CA . GLU B 1 214 ? 4.924 22.880 -8.819 1.00 23.99 214 GLU B CA 1
ATOM 4072 C C . GLU B 1 214 ? 3.565 23.619 -8.773 1.00 23.97 214 GLU B C 1
ATOM 4073 O O . GLU B 1 214 ? 2.559 23.005 -8.387 1.00 24.07 214 GLU B O 1
ATOM 4079 N N . VAL B 1 215 ? 3.506 24.908 -9.141 1.00 23.80 215 VAL B N 1
ATOM 4080 C CA . VAL B 1 215 ? 2.199 25.612 -9.164 1.00 23.75 215 VAL B CA 1
ATOM 4081 C C . VAL B 1 215 ? 1.241 25.094 -10.207 1.00 24.49 215 VAL B C 1
ATOM 4082 O O . VAL B 1 215 ? 1.675 24.645 -11.275 1.00 24.89 215 VAL B O 1
ATOM 4086 N N . LYS B 1 216 ? -0.065 25.178 -9.919 1.00 25.24 216 LYS B N 1
ATOM 4087 C CA . LYS B 1 216 ? -1.079 24.908 -10.943 1.00 26.54 216 LYS B CA 1
ATOM 4088 C C . LYS B 1 216 ? -1.091 26.019 -12.000 1.00 27.45 216 LYS B C 1
ATOM 4089 O O . LYS B 1 216 ? -0.601 27.135 -11.756 1.00 27.34 216 LYS B O 1
ATOM 4095 N N . ARG B 1 217 ? -1.631 25.721 -13.179 1.00 29.03 217 ARG B N 1
ATOM 4096 C CA . ARG B 1 217 ? -1.728 26.743 -14.220 1.00 30.34 217 ARG B CA 1
ATOM 4097 C C . ARG B 1 217 ? -2.268 28.063 -13.629 1.00 30.90 217 ARG B C 1
ATOM 4098 O O . ARG B 1 217 ? -1.628 29.103 -13.772 1.00 32.08 217 ARG B O 1
ATOM 4106 N N . GLY B 1 218 ? -3.394 28.059 -12.923 1.00 30.64 218 GLY B N 1
ATOM 4107 C CA . GLY B 1 218 ? -3.909 29.366 -12.474 1.00 30.63 218 GLY B CA 1
ATOM 4108 C C . GLY B 1 218 ? -3.591 29.765 -11.038 1.00 30.85 218 GLY B C 1
ATOM 4109 O O . GLY B 1 218 ? -4.438 30.330 -10.351 1.00 31.24 218 GLY B O 1
ATOM 4110 N N . GLY B 1 219 ? -2.381 29.465 -10.569 1.00 30.92 219 GLY B N 1
ATOM 4111 C CA . GLY B 1 219 ? -2.018 29.645 -9.158 1.00 30.57 219 GLY B CA 1
ATOM 4112 C C . GLY B 1 219 ? -1.145 30.862 -8.883 1.00 30.43 219 GLY B C 1
ATOM 4113 O O . GLY B 1 219 ? -0.664 31.516 -9.816 1.00 30.36 219 GLY B O 1
ATOM 4114 N N . ALA B 1 220 ? -0.913 31.164 -7.605 1.00 29.96 220 ALA B N 1
ATOM 4115 C CA . ALA B 1 220 ? -0.172 32.386 -7.266 1.00 29.92 220 ALA B CA 1
ATOM 4116 C C . ALA B 1 220 ? 0.811 32.226 -6.100 1.00 29.39 220 ALA B C 1
ATOM 4117 O O . ALA B 1 220 ? 0.694 31.286 -5.345 1.00 30.01 220 ALA B O 1
ATOM 4119 N N . MET B 1 221 ? 1.770 33.135 -5.954 1.00 28.89 221 MET B N 1
ATOM 4120 C CA . MET B 1 221 ? 2.771 33.038 -4.869 1.00 28.83 221 MET B CA 1
ATOM 4121 C C . MET B 1 221 ? 2.925 34.338 -4.110 1.00 27.60 221 MET B C 1
ATOM 4122 O O . MET B 1 221 ? 3.192 35.383 -4.718 1.00 27.35 221 MET B O 1
ATOM 4127 N N . PHE B 1 222 ? 2.761 34.261 -2.785 1.00 26.49 222 PHE B N 1
ATOM 4128 C CA . PHE B 1 222 ? 2.973 35.388 -1.874 1.00 25.18 222 PHE B CA 1
ATOM 4129 C C . PHE B 1 222 ? 4.326 35.238 -1.198 1.00 24.92 222 PHE B C 1
ATOM 4130 O O . PHE B 1 222 ? 4.536 34.303 -0.423 1.00 24.70 222 PHE B O 1
ATOM 4138 N N . LEU B 1 223 ? 5.238 36.155 -1.490 1.00 24.34 223 LEU B N 1
ATOM 4139 C CA . LEU B 1 223 ? 6.525 36.191 -0.806 1.00 24.65 223 LEU B CA 1
ATOM 4140 C C . LEU B 1 223 ? 6.776 37.441 0.088 1.00 25.30 223 LEU B C 1
ATOM 4141 O O . LEU B 1 223 ? 6.518 38.586 -0.305 1.00 24.55 223 LEU B O 1
ATOM 4146 N N . VAL B 1 224 ? 7.302 37.198 1.289 1.00 26.55 224 VAL B N 1
ATOM 4147 C CA . VAL B 1 224 ? 7.801 38.271 2.131 1.00 28.27 224 VAL B CA 1
ATOM 4148 C C . VAL B 1 224 ? 9.026 37.820 2.894 1.00 29.70 224 VAL B C 1
ATOM 4149 O O . VAL B 1 224 ? 8.936 36.922 3.732 1.00 29.84 224 VAL B O 1
ATOM 4153 N N . CYS B 1 225 ? 10.166 38.445 2.587 1.00 31.52 225 CYS B N 1
ATOM 4154 C CA . CYS B 1 225 ? 11.360 38.396 3.437 1.00 33.70 225 CYS B CA 1
ATOM 4155 C C . CYS B 1 225 ? 11.867 39.819 3.690 1.00 34.79 225 CYS B C 1
ATOM 4156 O O . CYS B 1 225 ? 11.397 40.802 3.091 1.00 35.18 225 CYS B O 1
ATOM 4159 N N . LEU B 1 226 ? 12.868 39.919 4.548 1.00 35.80 226 LEU B N 1
ATOM 4160 C CA . LEU B 1 226 ? 13.437 41.204 4.851 1.00 36.80 226 LEU B CA 1
ATOM 4161 C C . LEU B 1 226 ? 14.466 41.656 3.813 1.00 37.15 226 LEU B C 1
ATOM 4162 O O . LEU B 1 226 ? 15.162 40.848 3.179 1.00 37.05 226 LEU B O 1
ATOM 4167 N N . GLY B 1 227 ? 14.528 42.971 3.641 1.00 37.95 227 GLY B N 1
ATOM 4168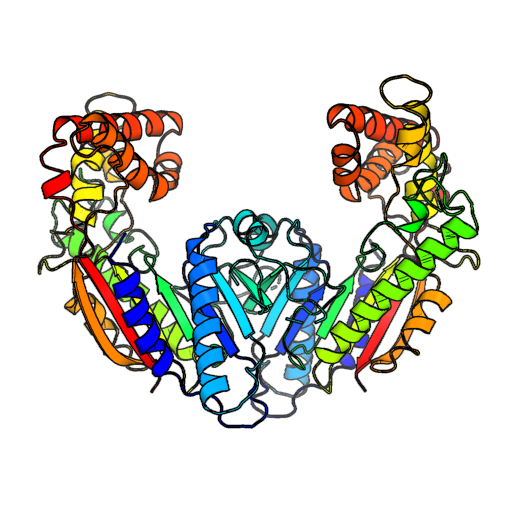 C CA . GLY B 1 227 ? 15.316 43.589 2.601 1.00 38.61 227 GLY B CA 1
ATOM 4169 C C . GLY B 1 227 ? 15.880 44.902 3.080 1.00 39.23 227 GLY B C 1
ATOM 4170 O O . GLY B 1 227 ? 15.767 45.274 4.247 1.00 38.88 227 GLY B O 1
ATOM 4171 N N . ARG B 1 228 ? 16.498 45.610 2.154 1.00 40.09 228 ARG B N 1
ATOM 4172 C CA . ARG B 1 228 ? 17.171 46.841 2.477 1.00 40.71 228 ARG B CA 1
ATOM 4173 C C . ARG B 1 228 ? 16.821 47.817 1.379 1.00 41.42 228 ARG B C 1
ATOM 4174 O O . ARG B 1 228 ? 16.215 47.435 0.377 1.00 41.61 228 ARG B O 1
ATOM 4182 N N . THR B 1 229 ? 17.199 49.073 1.576 1.00 42.48 229 THR B N 1
ATOM 4183 C CA . THR B 1 229 ? 17.028 50.099 0.558 1.00 43.69 229 THR B CA 1
ATOM 4184 C C . THR B 1 229 ? 18.382 50.549 0.021 1.00 44.30 229 THR B C 1
ATOM 4185 O O . THR B 1 229 ? 18.485 51.081 -1.104 1.00 44.40 229 THR B O 1
ATOM 4189 N N . SER B 1 230 ? 19.404 50.321 0.838 1.00 44.32 230 SER B N 1
ATOM 4190 C CA . SER B 1 230 ? 20.781 50.537 0.459 1.00 44.78 230 SER B CA 1
ATOM 4191 C C . SER B 1 230 ? 21.066 49.960 -0.931 1.00 44.88 230 SER B C 1
ATOM 4192 O O . SER B 1 230 ? 20.600 48.877 -1.277 1.00 44.90 230 SER B O 1
ATOM 4195 N N . VAL B 1 231 ? 21.820 50.700 -1.728 1.00 45.09 231 VAL B N 1
ATOM 4196 C CA . VAL B 1 231 ? 22.249 50.214 -3.033 1.00 45.49 231 VAL B CA 1
ATOM 4197 C C . VAL B 1 231 ? 23.404 49.235 -2.898 1.00 45.29 231 VAL B C 1
ATOM 4198 O O . VAL B 1 231 ? 23.591 48.355 -3.746 1.00 45.18 231 VAL B O 1
ATOM 4202 N N . ASP B 1 232 ? 24.182 49.425 -1.833 1.00 45.43 232 ASP B N 1
ATOM 4203 C CA . ASP B 1 232 ? 25.402 48.669 -1.580 1.00 45.39 232 ASP B CA 1
ATOM 4204 C C . ASP B 1 232 ? 25.187 47.533 -0.581 1.00 44.88 232 ASP B C 1
ATOM 4205 O O . ASP B 1 232 ? 24.870 47.773 0.595 1.00 45.13 232 ASP B O 1
ATOM 4210 N N . PRO B 1 233 ? 25.386 46.289 -1.036 1.00 44.26 233 PRO B N 1
ATOM 4211 C CA . PRO B 1 233 ? 25.226 45.101 -0.193 1.00 44.02 233 PRO B CA 1
ATOM 4212 C C . PRO B 1 233 ? 25.922 45.195 1.167 1.00 43.59 233 PRO B C 1
ATOM 4213 O O . PRO B 1 233 ? 25.569 44.450 2.082 1.00 43.57 233 PRO B O 1
ATOM 4217 N N . THR B 1 234 ? 26.892 46.104 1.288 1.00 42.98 234 THR B N 1
ATOM 4218 C CA . THR B 1 234 ? 27.603 46.317 2.542 1.00 42.75 234 THR B CA 1
ATOM 4219 C C . THR B 1 234 ? 26.676 46.869 3.643 1.00 42.33 234 THR B C 1
ATOM 4220 O O . THR B 1 234 ? 26.890 46.616 4.817 1.00 41.66 234 THR B O 1
ATOM 4224 N N . ASP B 1 235 ? 25.641 47.616 3.264 1.00 41.96 235 ASP B N 1
ATOM 4225 C CA . ASP B 1 235 ? 24.714 48.173 4.256 1.00 41.33 235 ASP B CA 1
ATOM 4226 C C . ASP B 1 235 ? 23.434 47.336 4.288 1.00 41.15 235 ASP B C 1
ATOM 4227 O O . ASP B 1 235 ? 22.517 47.530 3.489 1.00 41.81 235 ASP B O 1
ATOM 4232 N N . GLN B 1 236 ? 23.387 46.404 5.228 1.00 40.83 236 GLN B N 1
ATOM 4233 C CA . GLN B 1 236 ? 22.323 45.419 5.317 1.00 40.28 236 GLN B CA 1
ATOM 4234 C C . GLN B 1 236 ? 21.134 45.894 6.138 1.00 40.57 236 GLN B C 1
ATOM 4235 O O . GLN B 1 236 ? 20.406 45.082 6.712 1.00 40.62 236 GLN B O 1
ATOM 4241 N N . GLY B 1 237 ? 20.929 47.207 6.170 1.00 41.02 237 GLY B N 1
ATOM 4242 C CA . GLY B 1 237 ? 19.781 47.802 6.859 1.00 42.20 237 GLY B CA 1
ATOM 4243 C C . GLY B 1 237 ? 19.508 47.117 8.183 1.00 43.32 237 GLY B C 1
ATOM 4244 O O . GLY B 1 237 ? 20.405 47.008 9.034 1.00 43.43 237 GLY B O 1
ATOM 4245 N N . GLY B 1 238 ? 18.281 46.615 8.344 1.00 44.11 238 GLY B N 1
ATOM 4246 C CA . GLY B 1 238 ? 17.835 46.000 9.611 1.00 44.39 238 GLY B CA 1
ATOM 4247 C C . GLY B 1 238 ? 18.751 44.907 10.116 1.00 44.69 238 GLY B C 1
ATOM 4248 O O . GLY B 1 238 ? 19.247 44.973 11.239 1.00 44.34 238 GLY B O 1
ATOM 4249 N N . ALA B 1 239 ? 18.984 43.913 9.259 1.00 45.38 239 ALA B N 1
ATOM 4250 C CA . ALA B 1 239 ? 19.841 42.766 9.563 1.00 45.81 239 ALA B CA 1
ATOM 4251 C C . ALA B 1 239 ? 21.264 43.201 9.830 1.00 46.28 239 ALA B C 1
ATOM 4252 O O . ALA B 1 239 ? 22.000 42.537 10.563 1.00 46.03 239 ALA B O 1
ATOM 4254 N N . GLY B 1 240 ? 21.645 44.318 9.226 1.00 47.04 240 GLY B N 1
ATOM 4255 C CA . GLY B 1 240 ? 22.932 44.937 9.523 1.00 48.55 240 GLY B CA 1
ATOM 4256 C C . GLY B 1 240 ? 23.075 45.338 10.985 1.00 49.32 240 GLY B C 1
ATOM 4257 O O . GLY B 1 240 ? 24.067 45.022 11.617 1.00 49.25 240 GLY B O 1
ATOM 4258 N N . LEU B 1 241 ? 22.073 46.027 11.520 1.00 50.35 241 LEU B N 1
ATOM 4259 C CA . LEU B 1 241 ? 22.076 46.440 12.912 1.00 51.34 241 LEU B CA 1
ATOM 4260 C C . LEU B 1 241 ? 21.742 45.298 13.884 1.00 51.76 241 LEU B C 1
ATOM 4261 O O . LEU B 1 241 ? 21.996 45.409 15.081 1.00 52.15 241 LEU B O 1
ATOM 4266 N N . LEU B 1 242 ? 21.188 44.197 13.381 1.00 52.03 242 LEU B N 1
ATOM 4267 C CA . LEU B 1 242 ? 20.834 43.076 14.243 1.00 52.03 242 LEU B CA 1
ATOM 4268 C C . LEU B 1 242 ? 22.072 42.230 14.489 1.00 52.28 242 LEU B C 1
ATOM 4269 O O . LEU B 1 242 ? 22.381 41.868 15.627 1.00 52.27 242 LEU B O 1
ATOM 4274 N N . PHE B 1 243 ? 22.804 41.959 13.412 1.00 52.83 243 PHE B N 1
ATOM 4275 C CA . PHE B 1 243 ? 23.967 41.067 13.451 1.00 53.06 243 PHE B CA 1
ATOM 4276 C C . PHE B 1 243 ? 25.317 41.787 13.446 1.00 53.09 243 PHE B C 1
ATOM 4277 O O . PHE B 1 243 ? 26.335 41.172 13.752 1.00 53.22 243 PHE B O 1
ATOM 4285 N N . GLY B 1 244 ? 25.334 43.068 13.082 1.00 53.07 244 GLY B N 1
ATOM 4286 C CA . GLY B 1 244 ? 26.590 43.768 12.828 1.00 53.56 244 GLY B CA 1
ATOM 4287 C C . GLY B 1 244 ? 27.000 44.838 13.826 1.00 54.16 244 GLY B C 1
ATOM 4288 O O . GLY B 1 244 ? 27.943 45.591 13.578 1.00 54.17 244 GLY B O 1
ATOM 4289 N N . THR B 1 245 ? 26.306 44.915 14.957 1.00 54.65 245 THR B N 1
ATOM 4290 C CA . THR B 1 245 ? 26.655 45.891 15.985 1.00 55.17 245 THR B CA 1
ATOM 4291 C C . THR B 1 245 ? 27.119 45.200 17.271 1.00 55.42 245 THR B C 1
ATOM 4292 O O . THR B 1 245 ? 28.290 44.838 17.409 1.00 55.49 245 THR B O 1
ATOM 4296 N N . HIS B 1 246 ? 26.194 44.992 18.198 1.00 55.63 246 HIS B N 1
ATOM 4297 C CA . HIS B 1 246 ? 26.515 44.353 19.460 1.00 55.76 246 HIS B CA 1
ATOM 4298 C C . HIS B 1 246 ? 26.854 42.873 19.299 1.00 55.92 246 HIS B C 1
ATOM 4299 O O . HIS B 1 246 ? 27.659 42.355 20.069 1.00 56.10 246 HIS B O 1
ATOM 4306 N N . PHE B 1 247 ? 26.260 42.209 18.302 1.00 56.28 247 PHE B N 1
ATOM 4307 C CA . PHE B 1 247 ? 26.448 40.760 18.095 1.00 56.78 247 PHE B CA 1
ATOM 4308 C C . PHE B 1 247 ? 27.888 40.386 17.725 1.00 58.27 247 PHE B C 1
ATOM 4309 O O . PHE B 1 247 ? 28.438 39.394 18.247 1.00 58.55 247 PHE B O 1
ATOM 4317 N N . GLN B 1 248 ? 28.502 41.159 16.830 1.00 59.55 248 GLN B N 1
ATOM 4318 C CA . GLN B 1 248 ? 29.909 40.920 16.510 1.00 61.10 248 GLN B CA 1
ATOM 4319 C C . GLN B 1 248 ? 30.850 41.602 17.510 1.00 61.54 248 GLN B C 1
ATOM 4320 O O . GLN B 1 248 ? 31.999 41.174 17.662 1.00 61.72 248 GLN B O 1
ATOM 4326 N N . ASP B 1 249 ? 30.359 42.634 18.202 1.00 62.26 249 ASP B N 1
ATOM 4327 C CA . ASP B 1 249 ? 31.111 43.243 19.323 1.00 63.14 249 ASP B CA 1
ATOM 4328 C C . ASP B 1 249 ? 31.320 42.291 20.520 1.00 63.81 249 ASP B C 1
ATOM 4329 O O . ASP B 1 249 ? 32.381 42.308 21.145 1.00 63.67 249 ASP B O 1
ATOM 4334 N N . ALA B 1 250 ? 30.294 41.492 20.837 1.00 64.77 250 ALA B N 1
ATOM 4335 C CA . ALA B 1 250 ? 30.395 40.421 21.828 1.00 65.69 250 ALA B CA 1
ATOM 4336 C C . ALA B 1 250 ? 31.358 39.341 21.344 1.00 66.50 250 ALA B C 1
ATOM 4337 O O . ALA B 1 250 ? 32.169 38.854 22.127 1.00 66.73 250 ALA B O 1
ATOM 4339 N N . TRP B 1 251 ? 31.262 38.982 20.058 1.00 67.53 251 TRP B N 1
ATOM 4340 C CA . TRP B 1 251 ? 32.237 38.113 19.385 1.00 68.52 251 TRP B CA 1
ATOM 4341 C C . TRP B 1 251 ? 33.638 38.713 19.452 1.00 69.78 251 TRP B C 1
ATOM 4342 O O . TRP B 1 251 ? 34.640 38.000 19.362 1.00 70.01 251 TRP B O 1
ATOM 4353 N N . ASP B 1 252 ? 33.702 40.028 19.610 1.00 71.36 252 ASP B N 1
ATOM 4354 C CA . ASP B 1 252 ? 34.979 40.725 19.704 1.00 73.12 252 ASP B CA 1
ATOM 4355 C C . ASP B 1 252 ? 35.464 40.812 21.152 1.00 74.35 252 ASP B C 1
ATOM 4356 O O . ASP B 1 252 ? 36.634 41.115 21.401 1.00 74.43 252 ASP B O 1
ATOM 4361 N N . ASP B 1 253 ? 34.556 40.554 22.095 1.00 75.92 253 ASP B N 1
ATOM 4362 C CA . ASP B 1 253 ? 34.870 40.587 23.519 1.00 77.48 253 ASP B CA 1
ATOM 4363 C C . ASP B 1 253 ? 35.207 39.194 24.042 1.00 78.54 253 ASP B C 1
ATOM 4364 O O . ASP B 1 253 ? 35.745 39.047 25.145 1.00 78.67 253 ASP B O 1
ATOM 4369 N N . LEU B 1 254 ? 34.881 38.180 23.241 1.00 79.84 254 LEU B N 1
ATOM 4370 C CA . LEU B 1 254 ? 35.276 36.799 23.519 1.00 81.16 254 LEU B CA 1
ATOM 4371 C C . LEU B 1 254 ? 36.604 36.430 22.844 1.00 82.52 254 LEU B C 1
ATOM 4372 O O . LEU B 1 254 ? 37.108 35.318 23.016 1.00 82.52 254 LEU B O 1
ATOM 4377 N N . VAL B 1 255 ? 37.160 37.367 22.075 1.00 84.23 255 VAL B N 1
ATOM 4378 C CA . VAL B 1 255 ? 38.496 37.216 21.488 1.00 85.96 255 VAL B CA 1
ATOM 4379 C C . VAL B 1 255 ? 39.466 38.220 22.129 1.00 87.11 255 VAL B C 1
ATOM 4380 O O . VAL B 1 255 ? 40.684 38.038 22.084 1.00 87.26 255 VAL B O 1
ATOM 4384 N N . ARG B 1 256 ? 38.910 39.274 22.726 1.00 88.61 256 ARG B N 1
ATOM 4385 C CA . ARG B 1 256 ? 39.677 40.199 23.559 1.00 90.10 256 ARG B CA 1
ATOM 4386 C C . ARG B 1 256 ? 39.805 39.583 24.955 1.00 90.82 256 ARG B C 1
ATOM 4387 O O . ARG B 1 256 ? 40.335 40.186 25.886 1.00 90.88 256 ARG B O 1
ATOM 4395 N N . GLU B 1 257 ? 39.289 38.366 25.067 1.00 91.85 257 GLU B N 1
ATOM 4396 C CA . GLU B 1 257 ? 39.440 37.517 26.230 1.00 92.79 257 GLU B CA 1
ATOM 4397 C C . GLU B 1 257 ? 40.357 36.360 25.845 1.00 93.11 257 GLU B C 1
ATOM 4398 O O . GLU B 1 257 ? 41.279 36.509 25.035 1.00 93.19 257 GLU B O 1
ATOM 4404 N N . GLY B 1 258 ? 40.095 35.212 26.457 1.00 93.49 258 GLY B N 1
ATOM 4405 C CA . GLY B 1 258 ? 40.527 33.936 25.932 1.00 93.89 258 GLY B CA 1
ATOM 4406 C C . GLY B 1 258 ? 39.252 33.254 25.492 1.00 94.10 258 GLY B C 1
ATOM 4407 O O . GLY B 1 258 ? 38.306 33.913 25.061 1.00 94.00 258 GLY B O 1
ATOM 4408 N N . LEU B 1 259 ? 39.224 31.931 25.619 1.00 94.31 259 LEU B N 1
ATOM 4409 C CA . LEU B 1 259 ? 38.029 31.134 25.333 1.00 94.32 259 LEU B CA 1
ATOM 4410 C C . LEU B 1 259 ? 37.669 31.060 23.841 1.00 93.91 259 LEU B C 1
ATOM 4411 O O . LEU B 1 259 ? 37.032 30.089 23.406 1.00 93.90 259 LEU B O 1
ATOM 4416 N N . VAL B 1 260 ? 38.064 32.081 23.071 1.00 93.30 260 VAL B N 1
ATOM 4417 C CA . VAL B 1 260 ? 37.865 32.105 21.608 1.00 92.64 260 VAL B CA 1
ATOM 4418 C C . VAL B 1 260 ? 39.086 32.690 20.876 1.00 92.16 260 VAL B C 1
ATOM 4419 O O . VAL B 1 260 ? 39.598 33.757 21.245 1.00 92.05 260 VAL B O 1
ATOM 4423 N N . ALA B 1 261 ? 39.533 31.979 19.838 1.00 91.45 261 ALA B N 1
ATOM 4424 C CA . ALA B 1 261 ? 40.656 32.401 18.992 1.00 90.76 261 ALA B CA 1
ATOM 4425 C C . ALA B 1 261 ? 40.231 33.465 17.969 1.00 90.25 261 ALA B C 1
ATOM 4426 O O . ALA B 1 261 ? 39.040 33.733 17.813 1.00 90.30 261 ALA B O 1
ATOM 4428 N N . ALA B 1 262 ? 41.204 34.068 17.279 1.00 89.52 262 ALA B N 1
ATOM 4429 C CA . ALA B 1 262 ? 40.933 35.086 16.253 1.00 88.71 262 ALA B CA 1
ATOM 4430 C C . ALA B 1 262 ? 40.466 34.494 14.918 1.00 88.19 262 ALA B C 1
ATOM 4431 O O . ALA B 1 262 ? 39.499 34.982 14.324 1.00 88.32 262 ALA B O 1
ATOM 4433 N N . GLU B 1 263 ? 41.148 33.444 14.455 1.00 87.22 263 GLU B N 1
ATOM 4434 C CA . GLU B 1 263 ? 40.780 32.745 13.211 1.00 86.15 263 GLU B CA 1
ATOM 4435 C C . GLU B 1 263 ? 39.507 31.908 13.396 1.00 84.64 263 GLU B C 1
ATOM 4436 O O . GLU B 1 263 ? 39.044 31.232 12.473 1.00 84.53 263 GLU B O 1
ATOM 4442 N N . LYS B 1 264 ? 38.957 31.975 14.605 1.00 82.65 264 LYS B N 1
ATOM 4443 C CA . LYS B 1 264 ? 37.729 31.288 14.964 1.00 80.59 264 LYS B CA 1
ATOM 4444 C C . LYS B 1 264 ? 36.483 32.145 14.669 1.00 79.17 264 LYS B C 1
ATOM 4445 O O . LYS B 1 264 ? 35.496 31.635 14.137 1.00 78.97 264 LYS B O 1
ATOM 4451 N N . ARG B 1 265 ? 36.532 33.435 15.015 1.00 77.25 265 ARG B N 1
ATOM 4452 C CA . ARG B 1 265 ? 35.440 34.364 14.713 1.00 75.50 265 ARG B CA 1
ATOM 4453 C C . ARG B 1 265 ? 35.425 34.649 13.214 1.00 73.80 265 ARG B C 1
ATOM 4454 O O . ARG B 1 265 ? 34.378 34.959 12.648 1.00 73.77 265 ARG B O 1
ATOM 4462 N N . ASP B 1 266 ? 36.600 34.547 12.588 1.00 71.69 266 ASP B N 1
ATOM 4463 C CA . ASP B 1 266 ? 36.750 34.731 11.140 1.00 69.51 266 ASP B CA 1
ATOM 4464 C C . ASP B 1 266 ? 36.176 33.546 10.354 1.00 67.57 266 ASP B C 1
ATOM 4465 O O . ASP B 1 266 ? 35.792 33.690 9.190 1.00 67.61 266 ASP B O 1
ATOM 4470 N N . GLY B 1 267 ? 36.130 32.379 10.992 1.00 64.95 267 GLY B N 1
ATOM 4471 C CA . GLY B 1 267 ? 35.532 31.191 10.395 1.00 61.67 267 GLY B CA 1
ATOM 4472 C C . GLY B 1 267 ? 34.028 31.104 10.604 1.00 59.30 267 GLY B C 1
ATOM 4473 O O . GLY B 1 267 ? 33.372 30.273 9.990 1.00 59.38 267 GLY B O 1
ATOM 4474 N N . PHE B 1 268 ? 33.480 31.954 11.469 1.00 56.70 268 PHE B N 1
ATOM 4475 C CA . PHE B 1 268 ? 32.039 31.970 11.709 1.00 54.30 268 PHE B CA 1
ATOM 4476 C C . PHE B 1 268 ? 31.369 33.033 10.851 1.00 52.80 268 PHE B C 1
ATOM 4477 O O . PHE B 1 268 ? 31.769 34.211 10.880 1.00 52.71 268 PHE B O 1
ATOM 4485 N N . ASN B 1 269 ? 30.355 32.620 10.092 1.00 50.61 269 ASN B N 1
ATOM 4486 C CA . ASN B 1 269 ? 29.639 33.548 9.191 1.00 48.66 269 ASN B CA 1
ATOM 4487 C C . ASN B 1 269 ? 28.131 33.359 9.146 1.00 46.64 269 ASN B C 1
ATOM 4488 O O . ASN B 1 269 ? 27.644 32.347 8.623 1.00 46.54 269 ASN B O 1
ATOM 4493 N N . ILE B 1 270 ? 27.402 34.334 9.687 1.00 44.06 270 ILE B N 1
ATOM 4494 C CA . ILE B 1 270 ? 25.936 34.326 9.624 1.00 41.87 270 ILE B CA 1
ATOM 4495 C C . ILE B 1 270 ? 25.476 34.169 8.162 1.00 40.47 270 ILE B C 1
ATOM 4496 O O . ILE B 1 270 ? 25.774 35.027 7.332 1.00 40.22 270 ILE B O 1
ATOM 4501 N N . PRO B 1 271 ? 24.766 33.068 7.839 1.00 39.06 271 PRO B N 1
ATOM 4502 C CA . PRO B 1 271 ? 24.441 32.800 6.434 1.00 38.32 271 PRO B CA 1
ATOM 4503 C C . PRO B 1 271 ? 23.162 33.528 5.974 1.00 37.63 271 PRO B C 1
ATOM 4504 O O . PRO B 1 271 ? 22.203 32.886 5.527 1.00 37.51 271 PRO B O 1
ATOM 4508 N N . VAL B 1 272 ? 23.174 34.858 6.070 1.00 36.87 272 VAL B N 1
ATOM 4509 C CA . VAL B 1 272 ? 21.985 35.691 5.890 1.00 36.31 272 VAL B CA 1
ATOM 4510 C C . VAL B 1 272 ? 22.270 36.836 4.928 1.00 36.55 272 VAL B C 1
ATOM 4511 O O . VAL B 1 272 ? 23.299 37.512 5.073 1.00 36.87 272 VAL B O 1
ATOM 4515 N N . TYR B 1 273 ? 21.371 37.039 3.954 1.00 36.39 273 TYR B N 1
ATOM 4516 C CA . TYR B 1 273 ? 21.479 38.140 2.983 1.00 36.40 273 TYR B CA 1
ATOM 4517 C C . TYR B 1 273 ? 20.147 38.833 2.812 1.00 36.23 273 TYR B C 1
ATOM 4518 O O . TYR B 1 273 ? 19.164 38.196 2.426 1.00 36.58 273 TYR B O 1
ATOM 4527 N N . ALA B 1 274 ? 20.133 40.138 3.069 1.00 35.55 274 ALA B N 1
ATOM 4528 C CA . ALA B 1 274 ? 18.967 40.962 2.830 1.00 35.39 274 ALA B CA 1
ATOM 4529 C C . ALA B 1 274 ? 19.030 41.623 1.444 1.00 35.23 274 ALA B C 1
ATOM 4530 O O . ALA B 1 274 ? 19.850 42.519 1.225 1.00 35.13 274 ALA B O 1
ATOM 4532 N N . PRO B 1 275 ? 18.150 41.211 0.513 1.00 34.92 275 PRO B N 1
ATOM 4533 C CA . PRO B 1 275 ? 18.238 41.795 -0.812 1.00 34.81 275 PRO B CA 1
ATOM 4534 C C . PRO B 1 275 ? 17.593 43.185 -0.873 1.00 35.02 275 PRO B C 1
ATOM 4535 O O . PRO B 1 275 ? 16.857 43.582 0.050 1.00 34.60 275 PRO B O 1
ATOM 4539 N N . SER B 1 276 ? 17.913 43.903 -1.952 1.00 35.10 276 SER B N 1
ATOM 4540 C CA . SER B 1 276 ? 17.258 45.140 -2.361 1.00 35.08 276 SER B CA 1
ATOM 4541 C C . SER B 1 276 ? 16.294 44.770 -3.488 1.00 36.05 276 SER B C 1
ATOM 4542 O O . SER B 1 276 ? 16.378 43.662 -4.012 1.00 36.12 276 SER B O 1
ATOM 4545 N N . LEU B 1 277 ? 15.401 45.690 -3.882 1.00 37.28 277 LEU B N 1
ATOM 4546 C CA . LEU B 1 277 ? 14.427 45.419 -4.953 1.00 38.10 277 LEU B CA 1
ATOM 4547 C C . LEU B 1 277 ? 15.101 44.887 -6.206 1.00 38.74 277 LEU B C 1
ATOM 4548 O O . LEU B 1 277 ? 14.633 43.906 -6.751 1.00 38.77 277 LEU B O 1
ATOM 4553 N N . GLN B 1 278 ? 16.188 45.531 -6.651 1.00 39.58 278 GLN B N 1
ATOM 4554 C CA . GLN B 1 278 ? 17.024 45.034 -7.751 1.00 40.74 278 GLN B CA 1
ATOM 4555 C C . GLN B 1 278 ? 17.215 43.546 -7.625 1.00 40.43 278 GLN B C 1
ATOM 4556 O O . GLN B 1 278 ? 16.750 42.767 -8.451 1.00 40.23 278 GLN B O 1
ATOM 4562 N N . ASP B 1 279 ? 17.963 43.189 -6.580 1.00 40.21 279 ASP B N 1
ATOM 4563 C CA . ASP B 1 279 ? 18.430 41.837 -6.311 1.00 39.74 279 ASP B CA 1
ATOM 4564 C C . ASP B 1 279 ? 17.306 40.837 -6.438 1.00 38.85 279 ASP B C 1
ATOM 4565 O O . ASP B 1 279 ? 17.447 39.831 -7.117 1.00 38.63 279 ASP B O 1
ATOM 4570 N N . PHE B 1 280 ? 16.189 41.139 -5.788 1.00 38.29 280 PHE B N 1
ATOM 4571 C CA . PHE B 1 280 ? 14.975 40.331 -5.865 1.00 38.19 280 PHE B CA 1
ATOM 4572 C C . PHE B 1 280 ? 14.385 40.290 -7.286 1.00 37.55 280 PHE B C 1
ATOM 4573 O O . PHE B 1 280 ? 14.549 39.312 -7.999 1.00 37.37 280 PHE B O 1
ATOM 4581 N N . LYS B 1 281 ? 13.735 41.368 -7.691 1.00 37.37 281 LYS B N 1
ATOM 4582 C CA . LYS B 1 281 ? 13.188 41.513 -9.053 1.00 37.97 281 LYS B CA 1
ATOM 4583 C C . LYS B 1 281 ? 14.013 40.944 -10.223 1.00 37.99 281 LYS B C 1
ATOM 4584 O O . LYS B 1 281 ? 13.425 40.403 -11.147 1.00 37.98 281 LYS B O 1
ATOM 4590 N N . GLU B 1 282 ? 15.342 41.098 -10.194 1.00 38.43 282 GLU B N 1
ATOM 4591 C CA . GLU B 1 282 ? 16.242 40.543 -11.230 1.00 39.31 282 GLU B CA 1
ATOM 4592 C C . GLU B 1 282 ? 16.009 39.055 -11.469 1.00 37.83 282 GLU B C 1
ATOM 4593 O O . GLU B 1 282 ? 15.829 38.614 -12.622 1.00 38.15 282 GLU B O 1
ATOM 4599 N N . VAL B 1 283 ? 16.002 38.304 -10.366 1.00 36.38 283 VAL B N 1
ATOM 4600 C CA . VAL B 1 283 ? 15.924 36.846 -10.376 1.00 35.05 283 VAL B CA 1
ATOM 4601 C C . VAL B 1 283 ? 14.547 36.408 -10.845 1.00 34.95 283 VAL B C 1
ATOM 4602 O O . VAL B 1 283 ? 14.399 35.353 -11.491 1.00 34.25 283 VAL B O 1
ATOM 4606 N N . VAL B 1 284 ? 13.537 37.213 -10.499 1.00 35.10 284 VAL B N 1
ATOM 4607 C CA . VAL B 1 284 ? 12.168 36.985 -10.996 1.00 35.67 284 VAL B CA 1
ATOM 4608 C C . VAL B 1 284 ? 12.114 36.981 -12.523 1.00 36.11 284 VAL B C 1
ATOM 4609 O O . VAL B 1 284 ? 11.853 35.935 -13.122 1.00 35.80 284 VAL B O 1
ATOM 4613 N N . ASP B 1 285 ? 12.384 38.133 -13.135 1.00 37.04 285 ASP B N 1
ATOM 4614 C CA . ASP B 1 285 ? 12.432 38.223 -14.596 1.00 38.53 285 ASP B CA 1
ATOM 4615 C C . ASP B 1 285 ? 13.821 37.778 -15.093 1.00 38.91 285 ASP B C 1
ATOM 4616 O O . ASP B 1 285 ? 14.700 38.589 -15.442 1.00 39.86 285 ASP B O 1
ATOM 4621 N N . ALA B 1 286 ? 14.001 36.470 -15.087 1.00 38.43 286 ALA B N 1
ATOM 4622 C CA . ALA B 1 286 ? 15.249 35.813 -15.393 1.00 38.06 286 ALA B CA 1
ATOM 4623 C C . ALA B 1 286 ? 14.821 34.377 -15.267 1.00 38.17 286 ALA B C 1
ATOM 4624 O O . ALA B 1 286 ? 15.293 33.495 -15.996 1.00 38.38 286 ALA B O 1
ATOM 4626 N N . ASN B 1 287 ? 13.903 34.171 -14.322 1.00 38.02 287 ASN B N 1
ATOM 4627 C CA . ASN B 1 287 ? 13.134 32.949 -14.213 1.00 37.82 287 ASN B CA 1
ATOM 4628 C C . ASN B 1 287 ? 11.975 32.942 -15.212 1.00 37.78 287 ASN B C 1
ATOM 4629 O O . ASN B 1 287 ? 11.703 31.906 -15.833 1.00 38.60 287 ASN B O 1
ATOM 4634 N N . GLY B 1 288 ? 11.285 34.078 -15.337 1.00 37.19 288 GLY B N 1
ATOM 4635 C CA . GLY B 1 288 ? 10.274 34.289 -16.372 1.00 36.23 288 GLY B CA 1
ATOM 4636 C C . GLY B 1 288 ? 9.047 33.398 -16.351 1.00 35.73 288 GLY B C 1
ATOM 4637 O O . GLY B 1 288 ? 8.231 33.449 -17.254 1.00 36.06 288 GLY B O 1
ATOM 4638 N N . SER B 1 289 ? 8.888 32.582 -15.324 1.00 35.02 289 SER B N 1
ATOM 4639 C CA . SER B 1 289 ? 7.676 31.767 -15.216 1.00 34.22 289 SER B CA 1
ATOM 4640 C C . SER B 1 289 ? 6.531 32.531 -14.531 1.00 33.38 289 SER B C 1
ATOM 4641 O O . SER B 1 289 ? 5.376 32.467 -14.967 1.00 33.36 289 SER B O 1
ATOM 4644 N N . PHE B 1 290 ? 6.863 33.260 -13.470 1.00 31.97 290 PHE B N 1
ATOM 4645 C CA . PHE B 1 290 ? 5.869 34.051 -12.732 1.00 30.74 290 PHE B CA 1
ATOM 4646 C C . PHE B 1 290 ? 5.712 35.461 -13.255 1.00 30.39 290 PHE B C 1
ATOM 4647 O O . PHE B 1 290 ? 6.673 36.092 -13.696 1.00 30.67 290 PHE B O 1
ATOM 4655 N N . ALA B 1 291 ? 4.483 35.946 -13.184 1.00 29.66 291 ALA B N 1
ATOM 4656 C CA . ALA B 1 291 ? 4.158 37.323 -13.455 1.00 28.82 291 ALA B CA 1
ATOM 4657 C C . ALA B 1 291 ? 4.268 38.067 -12.136 1.00 28.98 291 ALA B C 1
ATOM 4658 O O . ALA B 1 291 ? 3.959 37.514 -11.061 1.00 29.12 291 ALA B O 1
ATOM 4660 N N . ILE B 1 292 ? 4.724 39.312 -12.209 1.00 28.88 292 ILE B N 1
ATOM 4661 C CA . ILE B 1 292 ? 4.759 40.184 -11.045 1.00 28.93 292 ILE B CA 1
ATOM 4662 C C . ILE B 1 292 ? 3.518 41.054 -11.027 1.00 29.58 292 ILE B C 1
ATOM 4663 O O . ILE B 1 292 ? 3.444 42.036 -11.734 1.00 29.27 292 ILE B O 1
ATOM 4668 N N . ASP B 1 293 ? 2.536 40.683 -10.220 1.00 30.89 293 ASP B N 1
ATOM 4669 C CA . ASP B 1 293 ? 1.337 41.492 -10.097 1.00 31.77 293 ASP B CA 1
ATOM 4670 C C . ASP B 1 293 ? 1.597 42.661 -9.145 1.00 32.14 293 ASP B C 1
ATOM 4671 O O . ASP B 1 293 ? 0.960 43.714 -9.246 1.00 32.15 293 ASP B O 1
ATOM 4676 N N . LYS B 1 294 ? 2.517 42.467 -8.205 1.00 32.70 294 LYS B N 1
ATOM 4677 C CA . LYS B 1 294 ? 2.827 43.512 -7.227 1.00 33.60 294 LYS B CA 1
ATOM 4678 C C . LYS B 1 294 ? 4.178 43.264 -6.603 1.00 33.88 294 LYS B C 1
ATOM 4679 O O . LYS B 1 294 ? 4.598 42.123 -6.415 1.00 34.61 294 LYS B O 1
ATOM 4685 N N . LEU B 1 295 ? 4.867 44.348 -6.309 1.00 34.10 295 LEU B N 1
ATOM 4686 C CA . LEU B 1 295 ? 6.152 44.292 -5.646 1.00 34.54 295 LEU B CA 1
ATOM 4687 C C . LEU B 1 295 ? 6.203 45.512 -4.739 1.00 34.74 295 LEU B C 1
ATOM 4688 O O . LEU B 1 295 ? 5.781 46.619 -5.138 1.00 34.87 295 LEU B O 1
ATOM 4693 N N . VAL B 1 296 ? 6.686 45.312 -3.515 1.00 34.73 296 VAL B N 1
ATOM 4694 C CA . VAL B 1 296 ? 6.730 46.397 -2.517 1.00 34.92 296 VAL B CA 1
ATOM 4695 C C . VAL B 1 296 ? 7.858 46.274 -1.519 1.00 35.65 296 VAL B C 1
ATOM 4696 O O . VAL B 1 296 ? 8.065 45.208 -0.957 1.00 35.90 296 VAL B O 1
ATOM 4700 N N . VAL B 1 297 ? 8.609 47.360 -1.344 1.00 36.83 297 VAL B N 1
ATOM 4701 C CA . VAL B 1 297 ? 9.501 47.534 -0.194 1.00 37.96 297 VAL B CA 1
ATOM 4702 C C . VAL B 1 297 ? 8.929 48.588 0.743 1.00 39.59 297 VAL B C 1
ATOM 4703 O O . VAL B 1 297 ? 8.523 49.677 0.311 1.00 39.41 297 VAL B O 1
ATOM 4707 N N . TYR B 1 298 ? 8.889 48.266 2.024 1.00 41.87 298 TYR B N 1
ATOM 4708 C CA . TYR B 1 298 ? 8.280 49.161 2.983 1.00 44.59 298 TYR B CA 1
ATOM 4709 C C . TYR B 1 298 ? 8.968 49.034 4.339 1.00 46.74 298 TYR B C 1
ATOM 4710 O O . TYR B 1 298 ? 9.830 48.181 4.512 1.00 46.48 298 TYR B O 1
ATOM 4719 N N . LYS B 1 299 ? 8.589 49.896 5.284 1.00 49.97 299 LYS B N 1
ATOM 4720 C CA . LYS B 1 299 ? 9.121 49.857 6.657 1.00 53.06 299 LYS B CA 1
ATOM 4721 C C . LYS B 1 299 ? 8.160 49.141 7.587 1.00 55.34 299 LYS B C 1
ATOM 4722 O O . LYS B 1 299 ? 7.122 49.683 7.969 1.00 55.39 299 LYS B O 1
ATOM 4728 N N . GLY B 1 300 ? 8.504 47.917 7.949 1.00 58.40 300 GLY B N 1
ATOM 4729 C CA . GLY B 1 300 ? 7.817 47.236 9.027 1.00 62.23 300 GLY B CA 1
ATOM 4730 C C . GLY B 1 300 ? 8.791 47.091 10.174 1.00 65.20 300 GLY B C 1
ATOM 4731 O O . GLY B 1 300 ? 8.924 46.006 10.730 1.00 65.45 300 GLY B O 1
ATOM 4732 N N . GLY B 1 301 ? 9.465 48.190 10.522 1.00 67.93 301 GLY B N 1
ATOM 4733 C CA . GLY B 1 301 ? 10.578 48.190 11.484 1.00 71.81 301 GLY B CA 1
ATOM 4734 C C . GLY B 1 301 ? 10.261 47.794 12.917 1.00 74.30 301 GLY B C 1
ATOM 4735 O O . GLY B 1 301 ? 9.097 47.634 13.273 1.00 74.87 301 GLY B O 1
ATOM 4736 N N . SER B 1 302 ? 11.310 47.643 13.731 1.00 76.74 302 SER B N 1
ATOM 4737 C CA . SER B 1 302 ? 11.228 47.269 15.168 1.00 79.02 302 SER B CA 1
ATOM 4738 C C . SER B 1 302 ? 10.664 45.861 15.468 1.00 80.56 302 SER B C 1
ATOM 4739 O O . SER B 1 302 ? 9.458 45.693 15.673 1.00 80.44 302 SER B O 1
ATOM 4742 N N . PRO B 1 303 ? 11.544 44.840 15.483 1.00 82.25 303 PRO B N 1
ATOM 4743 C CA . PRO B 1 303 ? 11.201 43.455 15.799 1.00 83.60 303 PRO B CA 1
ATOM 4744 C C . PRO B 1 303 ? 11.399 43.089 17.284 1.00 85.02 303 PRO B C 1
ATOM 4745 O O . PRO B 1 303 ? 11.727 41.941 17.608 1.00 84.97 303 PRO B O 1
ATOM 4749 N N . LEU B 1 304 ? 11.197 44.058 18.172 1.00 86.72 304 LEU B N 1
ATOM 4750 C CA . LEU B 1 304 ? 11.348 43.821 19.602 1.00 88.50 304 LEU B CA 1
ATOM 4751 C C . LEU B 1 304 ? 10.066 44.096 20.370 1.00 89.93 304 LEU B C 1
ATOM 4752 O O . LEU B 1 304 ? 9.561 45.222 20.363 1.00 90.08 304 LEU B O 1
ATOM 4757 N N . VAL B 1 305 ? 9.546 43.061 21.032 1.00 91.74 305 VAL B N 1
ATOM 4758 C CA . VAL B 1 305 ? 8.418 43.215 21.955 1.00 93.44 305 VAL B CA 1
ATOM 4759 C C . VAL B 1 305 ? 8.948 43.844 23.252 1.00 94.72 305 VAL B C 1
ATOM 4760 O O . VAL B 1 305 ? 9.606 43.176 24.056 1.00 94.88 305 VAL B O 1
ATOM 4764 N N . VAL B 1 306 ? 8.695 45.139 23.425 1.00 96.35 306 VAL B N 1
ATOM 4765 C CA . VAL B 1 306 ? 9.140 45.863 24.620 1.00 97.99 306 VAL B CA 1
ATOM 4766 C C . VAL B 1 306 ? 7.943 46.498 25.329 1.00 99.34 306 VAL B C 1
ATOM 4767 O O . VAL B 1 306 ? 7.316 47.430 24.812 1.00 99.48 306 VAL B O 1
ATOM 4771 N N . ASN B 1 307 ? 7.638 45.974 26.516 1.00 101.05 307 ASN B N 1
ATOM 4772 C CA . ASN B 1 307 ? 6.466 46.385 27.290 1.00 102.58 307 ASN B CA 1
ATOM 4773 C C . ASN B 1 307 ? 6.708 47.627 28.146 1.00 103.47 307 ASN B C 1
ATOM 4774 O O . ASN B 1 307 ? 5.763 48.342 28.487 1.00 103.65 307 ASN B O 1
ATOM 4779 N N . GLU B 1 308 ? 7.968 47.878 28.492 1.00 104.61 308 GLU B N 1
ATOM 4780 C CA . GLU B 1 308 ? 8.342 49.138 29.130 1.00 105.69 308 GLU B CA 1
ATOM 4781 C C . GLU B 1 308 ? 9.410 49.822 28.276 1.00 106.08 308 GLU B C 1
ATOM 4782 O O . GLU B 1 308 ? 10.599 49.531 28.426 1.00 106.13 308 GLU B O 1
ATOM 4788 N N . PRO B 1 309 ? 8.982 50.707 27.350 1.00 106.46 309 PRO B N 1
ATOM 4789 C CA . PRO B 1 309 ? 9.884 51.399 26.424 1.00 106.56 309 PRO B CA 1
ATOM 4790 C C . PRO B 1 309 ? 11.091 52.068 27.086 1.00 106.50 309 PRO B C 1
ATOM 4791 O O . PRO B 1 309 ? 12.227 51.784 26.700 1.00 106.58 309 PRO B O 1
ATOM 4795 N N . ASP B 1 310 ? 10.852 52.923 28.081 1.00 106.32 310 ASP B N 1
ATOM 4796 C CA . ASP B 1 310 ? 11.927 53.715 28.704 1.00 106.11 310 ASP B CA 1
ATOM 4797 C C . ASP B 1 310 ? 12.911 52.865 29.526 1.00 105.78 310 ASP B C 1
ATOM 4798 O O . ASP B 1 310 ? 13.943 53.364 29.993 1.00 105.81 310 ASP B O 1
ATOM 4803 N N . ASP B 1 311 ? 12.579 51.587 29.695 1.00 105.19 311 ASP B N 1
ATOM 4804 C CA . ASP B 1 311 ? 13.385 50.645 30.473 1.00 104.50 311 ASP B CA 1
ATOM 4805 C C . ASP B 1 311 ? 14.623 50.195 29.689 1.00 103.72 311 ASP B C 1
ATOM 4806 O O . ASP B 1 311 ? 14.509 49.435 28.725 1.00 103.81 311 ASP B O 1
ATOM 4811 N N . ALA B 1 312 ? 15.799 50.655 30.123 1.00 102.60 312 ALA B N 1
ATOM 4812 C CA . ALA B 1 312 ? 17.068 50.357 29.443 1.00 101.36 312 ALA B CA 1
ATOM 4813 C C . ALA B 1 312 ? 17.431 48.866 29.400 1.00 100.44 312 ALA B C 1
ATOM 4814 O O . ALA B 1 312 ? 18.046 48.406 28.440 1.00 100.40 312 ALA B O 1
ATOM 4816 N N . SER B 1 313 ? 17.036 48.117 30.427 1.00 99.25 313 SER B N 1
ATOM 4817 C CA . SER B 1 313 ? 17.371 46.695 30.522 1.00 98.07 313 SER B CA 1
ATOM 4818 C C . SER B 1 313 ? 16.503 45.787 29.642 1.00 97.19 313 SER B C 1
ATOM 4819 O O . SER B 1 313 ? 16.991 44.775 29.131 1.00 97.04 313 SER B O 1
ATOM 4822 N N . GLU B 1 314 ? 15.226 46.141 29.483 1.00 96.11 314 GLU B N 1
ATOM 4823 C CA . GLU B 1 314 ? 14.302 45.386 28.625 1.00 95.22 314 GLU B CA 1
ATOM 4824 C C . GLU B 1 314 ? 14.759 45.467 27.170 1.00 93.93 314 GLU B C 1
ATOM 4825 O O . GLU B 1 314 ? 14.536 44.534 26.390 1.00 93.79 314 GLU B O 1
ATOM 4831 N N . VAL B 1 315 ? 15.408 46.585 26.828 1.00 92.44 315 VAL B N 1
ATOM 4832 C CA . VAL B 1 315 ? 15.955 46.813 25.491 1.00 90.94 315 VAL B CA 1
ATOM 4833 C C . VAL B 1 315 ? 17.042 45.784 25.215 1.00 89.81 315 VAL B C 1
ATOM 4834 O O . VAL B 1 315 ? 17.151 45.262 24.101 1.00 89.62 315 VAL B O 1
ATOM 4838 N N . GLY B 1 316 ? 17.827 45.486 26.247 1.00 88.47 316 GLY B N 1
ATOM 4839 C CA . GLY B 1 316 ? 18.889 44.492 26.157 1.00 86.78 316 GLY B CA 1
ATOM 4840 C C . GLY B 1 316 ? 18.409 43.092 25.819 1.00 85.56 316 GLY B C 1
ATOM 4841 O O . GLY B 1 316 ? 18.729 42.558 24.753 1.00 85.41 316 GLY B O 1
ATOM 4842 N N . ARG B 1 317 ? 17.630 42.509 26.727 1.00 84.33 317 ARG B N 1
ATOM 4843 C CA . ARG B 1 317 ? 17.196 41.113 26.624 1.00 83.25 317 ARG B CA 1
ATOM 4844 C C . ARG B 1 317 ? 16.323 40.862 25.401 1.00 81.88 317 ARG B C 1
ATOM 4845 O O . ARG B 1 317 ? 16.400 39.791 24.797 1.00 81.89 317 ARG B O 1
ATOM 4853 N N . ALA B 1 318 ? 15.494 41.846 25.046 1.00 80.24 318 ALA B N 1
ATOM 4854 C CA . ALA B 1 318 ? 14.700 41.792 23.816 1.00 78.54 318 ALA B CA 1
ATOM 4855 C C . ALA B 1 318 ? 15.629 41.616 22.618 1.00 77.24 318 ALA B C 1
ATOM 4856 O O . ALA B 1 318 ? 15.535 40.613 21.903 1.00 76.86 318 ALA B O 1
ATOM 4858 N N . PHE B 1 319 ? 16.542 42.580 22.445 1.00 75.88 319 PHE B N 1
ATOM 4859 C CA . PHE B 1 319 ? 17.595 42.553 21.413 1.00 74.70 319 PHE B CA 1
ATOM 4860 C C . PHE B 1 319 ? 18.297 41.198 21.368 1.00 74.55 319 PHE B C 1
ATOM 4861 O O . PHE B 1 319 ? 18.379 40.549 20.309 1.00 74.23 319 PHE B O 1
ATOM 4869 N N . ALA B 1 320 ? 18.789 40.786 22.535 1.00 74.49 320 ALA B N 1
ATOM 4870 C CA . ALA B 1 320 ? 19.514 39.537 22.698 1.00 74.57 320 ALA B CA 1
ATOM 4871 C C . ALA B 1 320 ? 18.684 38.324 22.330 1.00 74.82 320 ALA B C 1
ATOM 4872 O O . ALA B 1 320 ? 19.191 37.412 21.683 1.00 74.64 320 ALA B O 1
ATOM 4874 N N . SER B 1 321 ? 17.415 38.322 22.738 1.00 75.42 321 SER B N 1
ATOM 4875 C CA . SER B 1 321 ? 16.519 37.186 22.513 1.00 76.16 321 SER B CA 1
ATOM 4876 C C . SER B 1 321 ? 16.217 36.977 21.034 1.00 76.43 321 SER B C 1
ATOM 4877 O O . SER B 1 321 ? 15.961 35.846 20.598 1.00 76.52 321 SER B O 1
ATOM 4880 N N . SER B 1 322 ? 16.247 38.069 20.271 1.00 76.70 322 SER B N 1
ATOM 4881 C CA . SER B 1 322 ? 16.100 37.990 18.827 1.00 76.96 322 SER B CA 1
ATOM 4882 C C . SER B 1 322 ? 17.275 37.210 18.246 1.00 77.07 322 SER B C 1
ATOM 4883 O O . SER B 1 322 ? 17.084 36.141 17.656 1.00 76.85 322 SER B O 1
ATOM 4886 N N . CYS B 1 323 ? 18.485 37.728 18.465 1.00 77.42 323 CYS B N 1
ATOM 4887 C CA . CYS B 1 323 ? 19.725 37.077 18.031 1.00 77.71 323 CYS B CA 1
ATOM 4888 C C . CYS B 1 323 ? 19.754 35.577 18.335 1.00 78.28 323 CYS B C 1
ATOM 4889 O O . CYS B 1 323 ? 20.221 34.780 17.509 1.00 78.26 323 CYS B O 1
ATOM 4892 N N . ARG B 1 324 ? 19.246 35.210 19.515 1.00 78.88 324 ARG B N 1
ATOM 4893 C CA . ARG B 1 324 ? 19.207 33.820 19.976 1.00 79.57 324 ARG B CA 1
ATOM 4894 C C . ARG B 1 324 ? 18.291 32.949 19.128 1.00 79.59 324 ARG B C 1
ATOM 4895 O O . ARG B 1 324 ? 18.738 31.958 18.545 1.00 79.63 324 ARG B O 1
ATOM 4903 N N . SER B 1 325 ? 17.011 33.318 19.077 1.00 79.53 325 SER B N 1
ATOM 4904 C CA . SER B 1 325 ? 16.019 32.581 18.290 1.00 79.47 325 SER B CA 1
ATOM 4905 C C . SER B 1 325 ? 16.429 32.472 16.828 1.00 79.01 325 SER B C 1
ATOM 4906 O O . SER B 1 325 ? 16.117 31.485 16.169 1.00 79.04 325 SER B O 1
ATOM 4909 N N . VAL B 1 326 ? 17.154 33.481 16.348 1.00 78.41 326 VAL B N 1
ATOM 4910 C CA . VAL B 1 326 ? 17.551 33.562 14.949 1.00 77.95 326 VAL B CA 1
ATOM 4911 C C . VAL B 1 326 ? 18.617 32.527 14.590 1.00 77.49 326 VAL B C 1
ATOM 4912 O O . VAL B 1 326 ? 18.390 31.675 13.724 1.00 77.37 326 VAL B O 1
ATOM 4916 N N . ALA B 1 327 ? 19.767 32.597 15.258 1.00 76.98 327 ALA B N 1
ATOM 4917 C CA . ALA B 1 327 ? 20.902 31.744 14.899 1.00 76.55 327 ALA B CA 1
ATOM 4918 C C . ALA B 1 327 ? 21.774 31.229 16.072 1.00 76.18 327 ALA B C 1
ATOM 4919 O O . ALA B 1 327 ? 22.973 30.960 15.893 1.00 76.11 327 ALA B O 1
ATOM 4921 N N . GLY B 1 328 ? 21.170 31.074 17.254 1.00 75.58 328 GLY B N 1
ATOM 4922 C CA . GLY B 1 328 ? 21.873 30.577 18.452 1.00 74.68 328 GLY B CA 1
ATOM 4923 C C . GLY B 1 328 ? 22.367 29.140 18.351 1.00 74.08 328 GLY B C 1
ATOM 4924 O O . GLY B 1 328 ? 23.359 28.776 18.976 1.00 74.26 328 GLY B O 1
ATOM 4925 N N . VAL B 1 329 ? 21.670 28.326 17.563 1.00 73.55 329 VAL B N 1
ATOM 4926 C CA . VAL B 1 329 ? 22.062 26.938 17.273 1.00 73.00 329 VAL B CA 1
ATOM 4927 C C . VAL B 1 329 ? 23.387 26.855 16.481 1.00 72.60 329 VAL B C 1
ATOM 4928 O O . VAL B 1 329 ? 24.164 25.911 16.646 1.00 72.64 329 VAL B O 1
ATOM 4932 N N . LEU B 1 330 ? 23.634 27.855 15.637 1.00 72.21 330 LEU B N 1
ATOM 4933 C CA . LEU B 1 330 ? 24.853 27.938 14.826 1.00 71.81 330 LEU B CA 1
ATOM 4934 C C . LEU B 1 330 ? 26.082 28.259 15.668 1.00 71.82 330 LEU B C 1
ATOM 4935 O O . LEU B 1 330 ? 27.163 27.726 15.415 1.00 71.51 330 LEU B O 1
ATOM 4940 N N . VAL B 1 331 ? 25.904 29.148 16.647 1.00 72.07 331 VAL B N 1
ATOM 4941 C CA . VAL B 1 331 ? 26.984 29.589 17.534 1.00 72.58 331 VAL B CA 1
ATOM 4942 C C . VAL B 1 331 ? 27.506 28.400 18.350 1.00 72.95 331 VAL B C 1
ATOM 4943 O O . VAL B 1 331 ? 28.710 28.223 18.479 1.00 72.82 331 VAL B O 1
ATOM 4947 N N . GLU B 1 332 ? 26.585 27.576 18.853 1.00 73.49 332 GLU B N 1
ATOM 4948 C CA . GLU B 1 332 ? 26.913 26.410 19.676 1.00 73.91 332 GLU B CA 1
ATOM 4949 C C . GLU B 1 332 ? 27.413 25.219 18.863 1.00 74.25 332 GLU B C 1
ATOM 4950 O O . GLU B 1 332 ? 27.976 24.276 19.420 1.00 74.38 332 GLU B O 1
ATOM 4956 N N . ALA B 1 333 ? 27.194 25.254 17.551 1.00 74.63 333 ALA B N 1
ATOM 4957 C CA . ALA B 1 333 ? 27.738 24.232 16.658 1.00 75.13 333 ALA B CA 1
ATOM 4958 C C . ALA B 1 333 ? 29.160 24.586 16.200 1.00 75.52 333 ALA B C 1
ATOM 4959 O O . ALA B 1 333 ? 29.824 23.789 15.527 1.00 75.57 333 ALA B O 1
ATOM 4961 N N . HIS B 1 334 ? 29.618 25.778 16.590 1.00 76.07 334 HIS B N 1
ATOM 4962 C CA . HIS B 1 334 ? 30.922 26.318 16.185 1.00 76.62 334 HIS B CA 1
ATOM 4963 C C . HIS B 1 334 ? 31.768 26.685 17.408 1.00 77.57 334 HIS B C 1
ATOM 4964 O O . HIS B 1 334 ? 33.000 26.758 17.341 1.00 77.43 334 HIS B O 1
ATOM 4971 N N . ILE B 1 335 ? 31.078 26.902 18.523 1.00 78.93 335 ILE B N 1
ATOM 4972 C CA . ILE B 1 335 ? 31.682 27.321 19.784 1.00 80.37 335 ILE B CA 1
ATOM 4973 C C . ILE B 1 335 ? 31.073 26.456 20.916 1.00 81.55 335 ILE B C 1
ATOM 4974 O O . ILE B 1 335 ? 30.251 25.571 20.644 1.00 81.66 335 ILE B O 1
ATOM 4979 N N . GLY B 1 336 ? 31.480 26.684 22.166 1.00 82.97 336 GLY B N 1
ATOM 4980 C CA . GLY B 1 336 ? 30.894 25.957 23.311 1.00 84.84 336 GLY B CA 1
ATOM 4981 C C . GLY B 1 336 ? 29.475 26.406 23.649 1.00 86.07 336 GLY B C 1
ATOM 4982 O O . GLY B 1 336 ? 29.103 27.554 23.383 1.00 86.16 336 GLY B O 1
ATOM 4983 N N . GLU B 1 337 ? 28.680 25.506 24.236 1.00 87.28 337 GLU B N 1
ATOM 4984 C CA . GLU B 1 337 ? 27.283 25.822 24.594 1.00 88.50 337 GLU B CA 1
ATOM 4985 C C . GLU B 1 337 ? 27.192 26.810 25.755 1.00 88.93 337 GLU B C 1
ATOM 4986 O O . GLU B 1 337 ? 26.219 27.559 25.875 1.00 89.06 337 GLU B O 1
ATOM 4992 N N . GLU B 1 338 ? 28.209 26.793 26.609 1.00 89.52 338 GLU B N 1
ATOM 4993 C CA . GLU B 1 338 ? 28.312 27.735 27.713 1.00 89.97 338 GLU B CA 1
ATOM 4994 C C . GLU B 1 338 ? 29.151 28.934 27.276 1.00 89.53 338 GLU B C 1
ATOM 4995 O O . GLU B 1 338 ? 29.024 30.034 27.821 1.00 89.63 338 GLU B O 1
ATOM 5001 N N . LEU B 1 339 ? 30.013 28.702 26.287 1.00 88.91 339 LEU B N 1
ATOM 5002 C CA . LEU B 1 339 ? 30.770 29.766 25.627 1.00 88.16 339 LEU B CA 1
ATOM 5003 C C . LEU B 1 339 ? 29.868 30.673 24.783 1.00 87.39 339 LEU B C 1
ATOM 5004 O O . LEU B 1 339 ? 30.214 31.821 24.507 1.00 87.40 339 LEU B O 1
ATOM 5009 N N . SER B 1 340 ? 28.715 30.149 24.377 1.00 86.22 340 SER B N 1
ATOM 5010 C CA . SER B 1 340 ? 27.734 30.935 23.650 1.00 85.05 340 SER B CA 1
ATOM 5011 C C . SER B 1 340 ? 26.861 31.728 24.628 1.00 84.14 340 SER B C 1
ATOM 5012 O O . SER B 1 340 ? 26.486 32.864 24.346 1.00 84.01 340 SER B O 1
ATOM 5015 N N . ASN B 1 341 ? 26.556 31.131 25.781 1.00 82.97 341 ASN B N 1
ATOM 5016 C CA . ASN B 1 341 ? 25.763 31.796 26.826 1.00 81.77 341 ASN B CA 1
ATOM 5017 C C . ASN B 1 34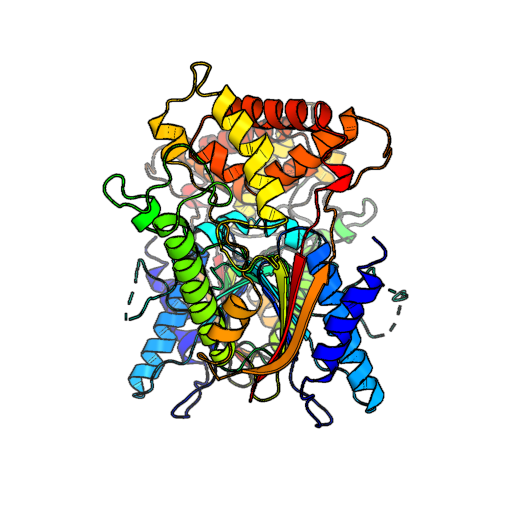1 ? 26.474 32.990 27.461 1.00 81.03 341 ASN B C 1
ATOM 5018 O O . ASN B 1 341 ? 25.869 33.766 28.198 1.00 80.93 341 ASN B O 1
ATOM 5023 N N . LYS B 1 342 ? 27.761 33.126 27.169 1.00 80.13 342 LYS B N 1
ATOM 5024 C CA . LYS B 1 342 ? 28.545 34.256 27.639 1.00 79.34 342 LYS B CA 1
ATOM 5025 C C . LYS B 1 342 ? 28.595 35.357 26.578 1.00 78.89 342 LYS B C 1
ATOM 5026 O O . LYS B 1 342 ? 28.706 36.543 26.902 1.00 78.62 342 LYS B O 1
ATOM 5028 N N . LEU B 1 343 ? 28.511 34.950 25.310 1.00 78.53 343 LEU B N 1
ATOM 5029 C CA . LEU B 1 343 ? 28.413 35.884 24.180 1.00 78.02 343 LEU B CA 1
ATOM 5030 C C . LEU B 1 343 ? 27.020 36.506 24.116 1.00 78.07 343 LEU B C 1
ATOM 5031 O O . LEU B 1 343 ? 26.879 37.734 24.150 1.00 77.78 343 LEU B O 1
ATOM 5036 N N . PHE B 1 344 ? 25.999 35.649 24.036 1.00 78.38 344 PHE B N 1
ATOM 5037 C CA . PHE B 1 344 ? 24.597 36.086 24.072 1.00 78.82 344 PHE B CA 1
ATOM 5038 C C . PHE B 1 344 ? 24.270 36.739 25.422 1.00 79.50 344 PHE B C 1
ATOM 5039 O O . PHE B 1 344 ? 23.144 37.199 25.647 1.00 79.61 344 PHE B O 1
ATOM 5047 N N . SER B 1 345 ? 25.277 36.774 26.300 1.00 80.38 345 SER B N 1
ATOM 5048 C CA . SER B 1 345 ? 25.218 37.426 27.612 1.00 81.17 345 SER B CA 1
ATOM 5049 C C . SER B 1 345 ? 25.929 38.790 27.564 1.00 81.71 345 SER B C 1
ATOM 5050 O O . SER B 1 345 ? 25.695 39.663 28.405 1.00 81.75 345 SER B O 1
ATOM 5053 N N . ARG B 1 346 ? 26.787 38.963 26.561 1.00 82.49 346 ARG B N 1
ATOM 5054 C CA . ARG B 1 346 ? 27.469 40.237 26.329 1.00 83.37 346 ARG B CA 1
ATOM 5055 C C . ARG B 1 346 ? 26.693 41.209 25.433 1.00 83.50 346 ARG B C 1
ATOM 5056 O O . ARG B 1 346 ? 26.708 42.419 25.664 1.00 83.44 346 ARG B O 1
ATOM 5064 N N . VAL B 1 347 ? 26.032 40.667 24.410 1.00 83.66 347 VAL B N 1
ATOM 5065 C CA . VAL B 1 347 ? 25.121 41.434 23.564 1.00 83.81 347 VAL B CA 1
ATOM 5066 C C . VAL B 1 347 ? 24.073 42.110 24.444 1.00 83.94 347 VAL B C 1
ATOM 5067 O O . VAL B 1 347 ? 23.897 43.324 24.379 1.00 83.74 347 VAL B O 1
ATOM 5071 N N . GLU B 1 348 ? 23.403 41.314 25.281 1.00 84.25 348 GLU B N 1
ATOM 5072 C CA . GLU B 1 348 ? 22.298 41.798 26.123 1.00 84.66 348 GLU B CA 1
ATOM 5073 C C . GLU B 1 348 ? 22.794 42.740 27.210 1.00 84.67 348 GLU B C 1
ATOM 5074 O O . GLU B 1 348 ? 22.007 43.393 27.895 1.00 84.62 348 GLU B O 1
ATOM 5080 N N . SER B 1 349 ? 24.112 42.803 27.341 1.00 84.94 349 SER B N 1
ATOM 5081 C CA . SER B 1 349 ? 24.767 43.781 28.189 1.00 85.36 349 SER B CA 1
ATOM 5082 C C . SER B 1 349 ? 25.130 45.010 27.355 1.00 85.35 349 SER B C 1
ATOM 5083 O O . SER B 1 349 ? 25.083 46.139 27.840 1.00 85.32 349 SER B O 1
ATOM 5086 N N . ARG B 1 350 ? 25.486 44.773 26.095 1.00 85.49 350 ARG B N 1
ATOM 5087 C CA . ARG B 1 350 ? 25.792 45.844 25.137 1.00 85.56 350 ARG B CA 1
ATOM 5088 C C . ARG B 1 350 ? 24.548 46.655 24.764 1.00 85.65 350 ARG B C 1
ATOM 5089 O O . ARG B 1 350 ? 24.562 47.888 24.796 1.00 85.45 350 ARG B O 1
ATOM 5097 N N . ALA B 1 351 ? 23.479 45.948 24.404 1.00 85.77 351 ALA B N 1
ATOM 5098 C CA . ALA B 1 351 ? 22.239 46.573 23.946 1.00 85.88 351 ALA B CA 1
ATOM 5099 C C . ALA B 1 351 ? 21.647 47.559 24.955 1.00 85.93 351 ALA B C 1
ATOM 5100 O O . ALA B 1 351 ? 21.193 48.635 24.565 1.00 85.91 351 ALA B O 1
ATOM 5102 N N . THR B 1 352 ? 21.665 47.193 26.241 1.00 85.84 352 THR B N 1
ATOM 5103 C CA . THR B 1 352 ? 21.150 48.064 27.307 1.00 85.59 352 THR B CA 1
ATOM 5104 C C . THR B 1 352 ? 22.015 49.308 27.447 1.00 85.28 352 THR B C 1
ATOM 5105 O O . THR B 1 352 ? 21.524 50.387 27.783 1.00 85.28 352 THR B O 1
ATOM 5109 N N . SER B 1 353 ? 23.309 49.138 27.200 1.00 85.02 353 SER B N 1
ATOM 5110 C CA . SER B 1 353 ? 24.265 50.235 27.290 1.00 84.81 353 SER B CA 1
ATOM 5111 C C . SER B 1 353 ? 23.958 51.378 26.329 1.00 84.64 353 SER B C 1
ATOM 5112 O O . SER B 1 353 ? 23.897 52.523 26.749 1.00 84.49 353 SER B O 1
ATOM 5115 N N . HIS B 1 354 ? 23.798 51.081 25.041 1.00 84.58 354 HIS B N 1
ATOM 5116 C CA . HIS B 1 354 ? 23.411 52.109 24.071 1.00 84.38 354 HIS B CA 1
ATOM 5117 C C . HIS B 1 354 ? 21.935 51.976 23.655 1.00 84.23 354 HIS B C 1
ATOM 5118 O O . HIS B 1 354 ? 21.571 52.329 22.534 1.00 84.10 354 HIS B O 1
ATOM 5120 N N . ALA B 1 355 ? 21.103 51.483 24.584 1.00 84.14 355 ALA B N 1
ATOM 5121 C CA . ALA B 1 355 ? 19.648 51.296 24.407 1.00 84.05 355 ALA B CA 1
ATOM 5122 C C . ALA B 1 355 ? 18.952 52.458 23.717 1.00 84.03 355 ALA B C 1
ATOM 5123 O O . ALA B 1 355 ? 17.880 52.299 23.133 1.00 84.06 355 ALA B O 1
ATOM 5125 N N . LYS B 1 356 ? 19.572 53.627 23.798 1.00 84.07 356 LYS B N 1
ATOM 5126 C CA . LYS B 1 356 ? 19.066 54.822 23.150 1.00 84.11 356 LYS B CA 1
ATOM 5127 C C . LYS B 1 356 ? 19.159 54.720 21.622 1.00 83.72 356 LYS B C 1
ATOM 5128 O O . LYS B 1 356 ? 18.170 54.951 20.927 1.00 83.74 356 LYS B O 1
ATOM 5134 N N . ASP B 1 357 ? 20.339 54.358 21.115 1.00 83.11 357 ASP B N 1
ATOM 5135 C CA . ASP B 1 357 ? 20.579 54.196 19.670 1.00 82.34 357 ASP B CA 1
ATOM 5136 C C . ASP B 1 357 ? 19.953 52.935 19.040 1.00 81.72 357 ASP B C 1
ATOM 5137 O O . ASP B 1 357 ? 20.228 52.626 17.879 1.00 81.83 357 ASP B O 1
ATOM 5142 N N . VAL B 1 358 ? 19.126 52.207 19.790 1.00 80.64 358 VAL B N 1
ATOM 5143 C CA . VAL B 1 358 ? 18.521 50.976 19.277 1.00 79.57 358 VAL B CA 1
ATOM 5144 C C . VAL B 1 358 ? 17.028 51.125 19.002 1.00 78.66 358 VAL B C 1
ATOM 5145 O O . VAL B 1 358 ? 16.557 50.738 17.935 1.00 78.82 358 VAL B O 1
ATOM 5149 N N . LEU B 1 359 ? 16.290 51.685 19.956 1.00 77.37 359 LEU B N 1
ATOM 5150 C CA . LEU B 1 359 ? 14.868 51.948 19.757 1.00 76.02 359 LEU B CA 1
ATOM 5151 C C . LEU B 1 359 ? 14.629 52.857 18.551 1.00 74.92 359 LEU B C 1
ATOM 5152 O O . LEU B 1 359 ? 13.565 52.806 17.920 1.00 74.82 359 LEU B O 1
ATOM 5157 N N . VAL B 1 360 ? 15.641 53.666 18.239 1.00 73.33 360 VAL B N 1
ATOM 5158 C CA . VAL B 1 360 ? 15.555 54.712 17.228 1.00 71.90 360 VAL B CA 1
ATOM 5159 C C . VAL B 1 360 ? 16.150 54.267 15.894 1.00 70.91 360 VAL B C 1
ATOM 5160 O O . VAL B 1 360 ? 15.673 54.671 14.833 1.00 70.70 360 VAL B O 1
ATOM 5164 N N . ASN B 1 361 ? 17.188 53.437 15.951 1.00 69.56 361 ASN B N 1
ATOM 5165 C CA . ASN B 1 361 ? 17.875 52.993 14.738 1.00 68.14 361 ASN B CA 1
ATOM 5166 C C . ASN B 1 361 ? 17.607 51.556 14.303 1.00 67.09 361 ASN B C 1
ATOM 5167 O O . ASN B 1 361 ? 18.036 51.164 13.209 1.00 67.23 361 ASN B O 1
ATOM 5172 N N . LEU B 1 362 ? 16.907 50.774 15.130 1.00 65.34 362 LEU B N 1
ATOM 5173 C CA . LEU B 1 362 ? 16.541 49.410 14.735 1.00 63.93 362 LEU B CA 1
ATOM 5174 C C . LEU B 1 362 ? 15.229 49.325 13.917 1.00 63.02 362 LEU B C 1
ATOM 5175 O O . LEU B 1 362 ? 14.138 49.111 14.476 1.00 63.05 362 LEU B O 1
ATOM 5180 N N . GLN B 1 363 ? 15.362 49.486 12.593 1.00 61.32 363 GLN B N 1
ATOM 5181 C CA . GLN B 1 363 ? 14.250 49.378 11.644 1.00 59.45 363 GLN B CA 1
ATOM 5182 C C . GLN B 1 363 ? 14.495 48.283 10.634 1.00 57.88 363 GLN B C 1
ATOM 5183 O O . GLN B 1 363 ? 15.592 48.149 10.088 1.00 57.33 363 GLN B O 1
ATOM 5189 N N . PHE B 1 364 ? 13.458 47.506 10.374 1.00 56.21 364 PHE B N 1
ATOM 5190 C CA . PHE B 1 364 ? 13.521 46.520 9.315 1.00 54.74 364 PHE B CA 1
ATOM 5191 C C . PHE B 1 364 ? 12.723 46.903 8.070 1.00 53.24 364 PHE B C 1
ATOM 5192 O O . PHE B 1 364 ? 11.547 47.264 8.142 1.00 53.08 364 PHE B O 1
ATOM 5200 N N . PHE B 1 365 ? 13.391 46.824 6.931 1.00 51.24 365 PHE B N 1
ATOM 5201 C CA . PHE B 1 365 ? 12.725 46.959 5.673 1.00 49.35 365 PHE B CA 1
ATOM 5202 C C . PHE B 1 365 ? 12.284 45.586 5.210 1.00 47.64 365 PHE B C 1
ATOM 5203 O O . PHE B 1 365 ? 13.029 44.620 5.325 1.00 47.54 365 PHE B O 1
ATOM 5211 N N . HIS B 1 366 ? 11.062 45.497 4.704 1.00 45.38 366 HIS B N 1
ATOM 5212 C CA . HIS B 1 366 ? 10.549 44.246 4.162 1.00 42.92 366 HIS B CA 1
ATOM 5213 C C . HIS B 1 366 ? 10.442 44.311 2.650 1.00 40.69 366 HIS B C 1
ATOM 5214 O O . HIS B 1 366 ? 10.442 45.389 2.077 1.00 41.09 366 HIS B O 1
ATOM 5221 N N . ILE B 1 367 ? 10.399 43.155 2.008 1.00 37.85 367 ILE B N 1
ATOM 5222 C CA . ILE B 1 367 ? 10.174 43.090 0.586 1.00 35.55 367 ILE B CA 1
ATOM 5223 C C . ILE B 1 367 ? 9.103 42.063 0.426 1.00 34.07 367 ILE B C 1
ATOM 5224 O O . ILE B 1 367 ? 9.230 40.959 0.961 1.00 33.67 367 ILE B O 1
ATOM 5229 N N . VAL B 1 368 ? 8.044 42.415 -0.297 1.00 32.17 368 VAL B N 1
ATOM 5230 C CA . VAL B 1 368 ? 6.984 41.443 -0.575 1.00 30.25 368 VAL B CA 1
ATOM 5231 C C . VAL B 1 368 ? 6.780 41.251 -2.051 1.00 28.79 368 VAL B C 1
ATOM 5232 O O . VAL B 1 368 ? 6.905 42.176 -2.846 1.00 28.67 368 VAL B O 1
ATOM 5236 N N . ALA B 1 369 ? 6.504 40.020 -2.426 1.00 27.54 369 ALA B N 1
ATOM 5237 C CA . ALA B 1 369 ? 6.294 39.730 -3.826 1.00 26.55 369 ALA B CA 1
ATOM 5238 C C . ALA B 1 369 ? 5.008 38.970 -4.002 1.00 25.96 369 ALA B C 1
ATOM 5239 O O . ALA B 1 369 ? 4.835 37.913 -3.401 1.00 25.48 369 ALA B O 1
ATOM 5241 N N . SER B 1 370 ? 4.099 39.537 -4.800 1.00 25.79 370 SER B N 1
ATOM 5242 C CA . SER B 1 370 ? 2.835 38.882 -5.148 1.00 25.74 370 SER B CA 1
ATOM 5243 C C . SER B 1 370 ? 2.904 38.417 -6.598 1.00 26.05 370 SER B C 1
ATOM 5244 O O . SER B 1 370 ? 2.660 39.189 -7.545 1.00 25.86 370 SER B O 1
ATOM 5247 N N . LEU B 1 371 ? 3.265 37.150 -6.752 1.00 26.66 371 LEU B N 1
ATOM 5248 C CA . LEU B 1 371 ? 3.477 36.530 -8.065 1.00 27.54 371 LEU B CA 1
ATOM 5249 C C . LEU B 1 371 ? 2.325 35.660 -8.516 1.00 28.15 371 LEU B C 1
ATOM 5250 O O . LEU B 1 371 ? 1.739 34.958 -7.718 1.00 27.95 371 LEU B O 1
ATOM 5255 N N . SER B 1 372 ? 2.009 35.693 -9.800 1.00 29.58 372 SER B N 1
ATOM 5256 C CA . SER B 1 372 ? 1.034 34.754 -10.327 1.00 31.58 372 SER B CA 1
ATOM 5257 C C . SER B 1 372 ? 1.691 33.996 -11.460 1.00 32.76 372 SER B C 1
ATOM 5258 O O . SER B 1 372 ? 2.667 34.486 -12.017 1.00 32.83 372 SER B O 1
ATOM 5261 N N . PHE B 1 373 ? 1.200 32.790 -11.757 1.00 35.09 373 PHE B N 1
ATOM 5262 C CA . PHE B 1 373 ? 1.841 31.921 -12.763 1.00 37.30 373 PHE B CA 1
ATOM 5263 C C . PHE B 1 373 ? 1.216 32.029 -14.145 1.00 39.54 373 PHE B C 1
ATOM 5264 O O . PHE B 1 373 ? 0.015 31.754 -14.317 1.00 39.50 373 PHE B O 1
ATOM 5272 N N . THR B 1 374 ? 2.056 32.405 -15.119 1.00 42.51 374 THR B N 1
ATOM 5273 C CA . THR B 1 374 ? 1.659 32.683 -16.517 1.00 45.27 374 THR B CA 1
ATOM 5274 C C . THR B 1 374 ? 1.687 34.197 -16.823 1.00 45.93 374 THR B C 1
ATOM 5275 O O . THR B 1 374 ? 2.716 34.768 -17.226 1.00 46.68 374 THR B O 1
#

InterPro domains:
  IPR005299 SAM dependent carboxyl methyltransferase [PF03492] (52-383)
  IPR005299 SAM dependent carboxyl methyltransferase [PTHR31009] (22-366)
  IPR029063 S-adenosyl-L-methionine-dependent methyltransferase superfamily [G3DSA:3.40.50.150] (33-313)
  IPR029063 S-adenosyl-L-methionine-dependent methyltransferase superfamily [SSF53335] (13-384)
  IPR042086 Methyltransferase, alpha-helical capping domain [G3DSA:1.10.1200.270] (19-367)

Solvent-accessible surface area: 30864 Å² total; per-residue (Å²): 139,160,109,58,184,67,37,69,88,25,4,67,64,0,0,90,55,4,145,41,64,104,56,94,92,14,73,45,10,14,0,0,5,0,20,6,59,26,35,45,132,6,13,108,31,0,27,45,0,9,115,25,0,24,137,49,5,90,93,72,72,29,116,55,12,59,10,13,0,23,0,0,25,93,49,92,18,54,0,35,62,0,4,111,83,18,20,88,43,56,97,136,189,231,109,161,159,68,61,23,68,4,18,5,2,0,3,6,12,29,21,24,103,67,10,10,12,42,73,35,1,15,0,0,4,0,27,92,11,2,18,67,14,60,86,36,4,118,41,0,56,52,155,214,37,65,3,12,7,140,24,82,1,0,1,41,28,46,34,116,124,7,1,41,14,1,50,173,24,3,40,53,8,2,20,78,0,1,139,5,0,9,33,0,0,60,169,18,2,0,0,3,0,1,0,20,0,4,87,23,146,78,20,42,62,0,23,2,0,0,50,8,8,15,52,13,2,24,50,0,0,53,9,1,35,190,100,46,129,13,64,50,122,84,49,4,27,12,10,0,16,1,0,0,0,13,67,119,6,1,88,73,11,3,80,90,34,62,35,12,35,63,69,77,47,35,46,44,121,21,22,65,62,28,134,30,128,95,77,137,53,55,57,31,3,0,140,18,1,3,65,21,1,95,100,51,3,6,128,72,0,57,91,62,21,26,119,134,42,0,68,37,0,3,55,106,0,57,59,57,0,37,84,68,11,164,98,8,77,94,79,4,58,13,45,24,0,0,0,5,0,22,34,136,140,158,109,60,186,68,37,68,86,24,4,68,65,0,0,90,52,4,146,40,64,104,56,94,94,13,77,38,9,14,0,0,5,0,19,6,61,26,35,45,132,6,11,107,31,0,33,47,0,7,120,24,0,24,138,52,5,89,94,73,74,30,117,55,13,58,9,14,0,21,0,0,28,93,46,94,17,58,0,45,63,0,2,116,87,17,17,93,35,84,103,198,167,69,84,19,69,4,18,4,2,0,3,9,12,28,22,24,118,65,11,9,12,40,75,37,1,16,0,0,4,0,29,90,12,2,18,70,14,60,85,39,4,117,41,0,56,54,156,216,37,64,4,12,6,141,25,82,0,0,0,39,29,46,34,119,124,7,1,43,12,1,50,174,24,2,38,54,9,2,19,77,0,1,142,5,0,9,35,0,0,62,171,18,2,0,0,3,0,1,0,20,1,4,86,20,146,76,18,38,63,0,24,3,0,0,47,9,8,15,52,22,3,24,52,0,0,54,9,1,35,188,100,46,128,14,64,50,124,84,50,5,27,13,10,0,18,3,0,0,0,14,64,117,4,2,90,71,11,2,83,89,34,64,34,14,35,57,71,80,44,35,47,42,124,22,23,66,64,26,135,28,125,96,77,135,53,54,59,32,2,0,137,19,1,3,65,21,2,98,99,52,3,6,127,74,0,58,89,60,21,25,118,133,45,0,67,35,0,4,55,105,0,60,60,74,0,37,96,39,12,162,95,6,76,92,79,3,60,13,43,25,0,0,0,4,0,21,31,136